Protein 3FRQ (pdb70)

CATH classification: 1.10.357.10

Organism: Escherichia coli (NCBI:txid562)

Solvent-accessible surface area: 17902 Å² total; per-residue (Å²): 254,163,80,55,70,79,95,0,8,71,12,0,29,52,1,4,87,150,58,1,2,74,121,0,63,12,59,21,0,8,189,74,9,70,46,65,127,71,29,0,70,159,66,3,88,68,62,86,53,0,3,18,84,5,18,65,20,19,4,91,86,34,109,128,103,10,117,78,9,112,141,46,86,32,31,75,5,1,3,83,2,0,30,62,19,1,126,47,58,80,49,211,105,88,21,11,13,55,17,5,18,19,37,35,1,20,75,49,111,97,5,69,58,17,2,30,69,61,25,140,16,21,24,65,12,0,110,148,34,38,13,134,71,22,36,95,50,0,29,58,3,0,11,0,0,14,10,0,0,7,26,12,28,8,8,30,65,126,48,112,4,11,82,37,0,6,67,9,0,16,37,0,0,44,32,10,19,104,183,62,73,128,15,83,103,51,169,56,58,82,84,0,9,94,12,0,27,61,1,7,112,127,49,0,2,77,120,1,62,14,66,17,0,9,186,74,12,58,46,68,129,64,29,0,53,157,88,3,93,66,62,89,54,0,2,34,81,5,17,63,34,26,3,108,89,34,103,140,98,5,100,85,22,122,112,34,93,29,24,73,4,0,1,86,5,0,27,64,20,1,129,60,66,70,42,202,124,69,24,13,16,59,17,9,19,20,41,32,1,21,73,43,104,103,3,66,74,18,2,28,66,57,33,137,15,22,24,67,4,0,109,106,14,36,14,136,72,24,38,96,52,1,28,58,5,0,15,0,0,14,18,0,0,7,34,12,29,8,5,31,65,87,70,115,5,20,76,26,0,0,52,9,0,13,33,0,0,54,30,10,20,107,178,65,79,88,11,82,101

Radius of gyration: 22.32 Å; Cα contacts (8 Å, |Δi|>4): 436; chains: 2; bounding box: 59×57×52 Å

B-factor: mean 28.21, std 8.39, range [15.44, 71.43]

Secondary structure (DSSP, 8-state):
-PPPHHHHHHHHHHHHHHHHHHH--HHHHHHHHT--HHHHHHHH-SHHHHHHHHHHHHHHHHHHHHHHS----HHHHHHHHHHHHHHTS--SS-TTHHHHHHHHHHHSHHHHHHHHHHHHHHHHHHHTTPPTTPPTTHHHHHHHHHHHHHHHHHHS--S-HHHHHHHHHHHHHHHH-TTSPP---/--SHHHHHHHHHHHHHHHHHHH--HHHHHHHHT--HHHHHHHH-SHHHHHHHHHHHHHHHHHHHHHHSPPPSHHHHHHHHHHHHHHTS--SS-TTHHHHHHHHHHHSHHHHHHHHHHHHHHHHHHHHTPPTTPPTTHHHHHHHHHHHHHHHHHHS--S-HHHHHHHHHHHHHHHH-TTSPP---

Foldseek 3Di:
DDDDPVLLLVLQVVQCLVQNLVPRALVNSCVRSVHDSVVCCVVQVGDVSSVLVSLVVVLVVLLVVLVPPDADADLLRLLSSLLCVLVPDDPVDQPCSVVRNQVVLVVDVSSVVSVVSNLVSQLVSSVVRHHPQQDPSVSVVLSCLSVVQLVVCSVPNDDDSSVSSSVVVQVVSCVSCVVDDRHDD/DDDPVLLLVQLVVVCLVPNLVPRALCNSCVRSVHDSVVCCVVQVGSVSSVLVSLVVVLVVLLVVLVVPDADADLLSLLVSVLVVLVPDDPPDQSCSVVRNVVVLCVDVSSVVSVVSSLVSQLVSSVVNHHPQFDPSNSVVLSCLSVVQLVVCSVPNDPDSSVSSSVVVQVVSCVRCVVDDRHDD

Sequence (369 aa):
KLKSDDEVLEAATVVLKRRCCGPIEFTLSGVAKEVGLSRAALIQRFTNRDTLLVRMMERGVEQVRHYLNAIPIGAGPQGLWEFLQVLVRRSMNTRNDFSVNYLISSWYELQVPELRTTLAIQRNRAVVEGIRKRLPPGAPAAAELLLLHSVIAGATMQWAVDPDDGELADHVLAQIAAILCLMFPEHDDFQLLKSDDEVLEAATVVLKRRCCGPIEFTLSGVAKEVGLSRAALIQRFTNRDTLLVRMMMERGVEQVRHYLNAIPIGAGPQGLWEFLQVLVRRSMNTRNDFSVNYLISSWYELQVPELRTLAIQRNRAVVEGIRKRLPPGAPAAAELLLLHSVIAGATMMQWAVDPDGELADHVLAQIAAILCLMFPEHDDFQL

Nearest PDB structures (foldseek):
  3frq-assembly1_B  TM=9.958E-01  e=5.031E-25  Escherichia coli
  6u18-assembly1_B  TM=9.914E-01  e=3.215E-23  Escherichia coli
  3g56-assembly1_B  TM=9.565E-01  e=6.016E-22  Escherichia coli
  3g56-assembly1_A  TM=9.693E-01  e=1.869E-21  Escherichia coli
  2qib-assembly1_A  TM=6.798E-01  e=2.227E-03  Streptomyces coelicolor A3(2)

InterPro domains:
  IPR001647 DNA-binding HTH domain, TetR-type [PF00440] (13-57)
  IPR001647 DNA-binding HTH domain, TetR-type [PS50977] (6-66)
  IPR009057 Homedomain-like superfamily [SSF46689] (3-77)
  IPR050109 HTH-type, TetR-like transcriptional regulator [PTHR30055] (2-177)

Structure (mmCIF, N/CA/C/O backbone):
data_3FRQ
#
_entry.id   3FRQ
#
_cell.length_a   44.294
_cell.length_b   61.201
_cell.length_c   134.642
_cell.angle_alpha   90.00
_cell.angle_beta   90.00
_cell.angle_gamma   90.00
#
_symmetry.space_group_name_H-M   'P 21 21 21'
#
loop_
_entity.id
_entity.type
_entity.pdbx_description
1 polymer 'Repressor protein MphR(A)'
2 non-polymer 'ERYTHROMYCIN A'
3 non-polymer GLYCEROL
4 non-polymer 'CHLORIDE ION'
5 water water
#
loop_
_atom_site.group_PDB
_atom_site.id
_atom_site.type_symbol
_atom_site.label_atom_id
_atom_site.label_alt_id
_atom_site.label_comp_id
_atom_site.label_asym_id
_atom_site.label_entity_id
_atom_site.label_seq_id
_atom_site.pdbx_PDB_ins_code
_atom_site.Cartn_x
_atom_site.Cartn_y
_atom_site.Cartn_z
_atom_site.occupancy
_atom_site.B_iso_or_equiv
_atom_site.auth_seq_id
_atom_site.auth_comp_id
_atom_site.auth_asym_id
_atom_site.auth_atom_id
_atom_site.pdbx_PDB_model_num
ATOM 1 N N . LYS A 1 6 ? 37.610 -11.927 25.895 1.00 31.71 5 LYS A N 1
ATOM 2 C CA . LYS A 1 6 ? 36.855 -11.370 27.056 1.00 30.76 5 LYS A CA 1
ATOM 3 C C . LYS A 1 6 ? 35.392 -11.228 26.670 1.00 31.22 5 LYS A C 1
ATOM 4 O O . LYS A 1 6 ? 35.064 -11.108 25.498 1.00 31.41 5 LYS A O 1
ATOM 10 N N . LEU A 1 7 ? 34.518 -11.230 27.667 1.00 30.70 6 LEU A N 1
ATOM 11 C CA . LEU A 1 7 ? 33.082 -11.112 27.460 1.00 30.68 6 LEU A CA 1
ATOM 12 C C . LEU A 1 7 ? 32.672 -9.689 27.089 1.00 30.18 6 LEU A C 1
ATOM 13 O O . LEU A 1 7 ? 33.179 -8.730 27.689 1.00 32.06 6 LEU A O 1
ATOM 18 N N . LYS A 1 8 ? 31.761 -9.544 26.121 1.00 28.85 7 LYS A N 1
ATOM 19 C CA . LYS A 1 8 ? 31.099 -8.259 25.908 1.00 26.90 7 LYS A CA 1
ATOM 20 C C . LYS A 1 8 ? 30.008 -8.081 26.943 1.00 24.90 7 LYS A C 1
ATOM 21 O O . LYS A 1 8 ? 29.320 -9.035 27.271 1.00 23.27 7 LYS A O 1
ATOM 27 N N . SER A 1 9 ? 29.821 -6.853 27.422 1.00 23.23 8 SER A N 1
ATOM 28 C CA . SER A 1 9 ? 28.874 -6.590 28.504 1.00 22.02 8 SER A CA 1
ATOM 29 C C . SER A 1 9 ? 27.453 -6.868 28.032 1.00 20.82 8 SER A C 1
ATOM 30 O O . SER A 1 9 ? 27.160 -6.823 26.830 1.00 21.37 8 SER A O 1
ATOM 33 N N . ASP A 1 10 ? 26.540 -7.101 28.976 1.00 20.19 9 ASP A N 1
ATOM 34 C CA . ASP A 1 10 ? 25.138 -7.277 28.618 1.00 21.23 9 ASP A CA 1
ATOM 35 C C . ASP A 1 10 ? 24.635 -6.024 27.913 1.00 21.42 9 ASP A C 1
ATOM 36 O O . ASP A 1 10 ? 23.854 -6.100 26.952 1.00 21.78 9 ASP A O 1
ATOM 41 N N . ASP A 1 11 ? 25.087 -4.871 28.387 1.00 21.88 10 ASP A N 1
ATOM 42 C CA . ASP A 1 11 ? 24.623 -3.607 27.783 1.00 24.01 10 ASP A CA 1
ATOM 43 C C . ASP A 1 11 ? 25.086 -3.472 26.326 1.00 24.15 10 ASP A C 1
ATOM 44 O O . ASP A 1 11 ? 24.301 -3.026 25.458 1.00 24.18 10 ASP A O 1
ATOM 49 N N . GLU A 1 12 ? 26.330 -3.861 26.056 1.00 23.47 11 GLU A N 1
ATOM 50 C CA . GLU A 1 12 ? 26.896 -3.871 24.685 1.00 25.92 11 GLU A CA 1
ATOM 51 C C . GLU A 1 12 ? 26.095 -4.809 23.771 1.00 25.04 11 GLU A C 1
ATOM 52 O O . GLU A 1 12 ? 25.673 -4.438 22.671 1.00 23.73 11 GLU A O 1
ATOM 58 N N . VAL A 1 13 ? 25.870 -6.041 24.230 1.00 24.40 12 VAL A N 1
ATOM 59 C CA . VAL A 1 13 ? 25.021 -6.954 23.476 1.00 23.78 12 VAL A CA 1
ATOM 60 C C . VAL A 1 13 ? 23.595 -6.403 23.204 1.00 23.75 12 VAL A C 1
ATOM 61 O O . VAL A 1 13 ? 23.111 -6.442 22.047 1.00 23.61 12 VAL A O 1
ATOM 65 N N . LEU A 1 14 ? 22.923 -5.912 24.238 1.00 22.80 13 LEU A N 1
ATOM 66 C CA . LEU A 1 14 ? 21.567 -5.340 24.061 1.00 22.85 13 LEU A CA 1
ATOM 67 C C . LEU A 1 14 ? 21.585 -4.117 23.134 1.00 24.20 13 LEU A C 1
ATOM 68 O O . LEU A 1 14 ? 20.628 -3.896 22.368 1.00 23.45 13 LEU A O 1
ATOM 73 N N . GLU A 1 15 ? 22.663 -3.341 23.209 1.00 26.16 14 GLU A N 1
ATOM 74 C CA . GLU A 1 15 ? 22.815 -2.183 22.308 1.00 27.30 14 GLU A CA 1
ATOM 75 C C . GLU A 1 15 ? 22.852 -2.679 20.885 1.00 27.25 14 GLU A C 1
ATOM 76 O O . GLU A 1 15 ? 22.130 -2.171 20.029 1.00 28.02 14 GLU A O 1
ATOM 82 N N . ALA A 1 16 ? 23.696 -3.679 20.623 1.00 26.29 15 ALA A N 1
ATOM 83 C CA . ALA A 1 16 ? 23.869 -4.206 19.281 1.00 26.03 15 ALA A CA 1
ATOM 84 C C . ALA A 1 16 ? 22.553 -4.779 18.764 1.00 25.77 15 ALA A C 1
ATOM 85 O O . ALA A 1 16 ? 22.156 -4.500 17.617 1.00 25.47 15 ALA A O 1
ATOM 87 N N . ALA A 1 17 ? 21.852 -5.519 19.633 1.00 24.29 16 ALA A N 1
ATOM 88 C CA . ALA A 1 17 ? 20.549 -6.050 19.308 1.00 24.90 16 ALA A CA 1
ATOM 89 C C . ALA A 1 17 ? 19.539 -4.953 18.939 1.00 23.64 16 ALA A C 1
ATOM 90 O O . ALA A 1 17 ? 18.713 -5.158 18.014 1.00 25.06 16 ALA A O 1
ATOM 92 N N . THR A 1 18 ? 19.580 -3.831 19.663 1.00 22.97 17 THR A N 1
ATOM 93 C CA . THR A 1 18 ? 18.653 -2.704 19.423 1.00 23.20 17 THR A CA 1
ATOM 94 C C . THR A 1 18 ? 18.951 -2.069 18.058 1.00 24.32 17 THR A C 1
ATOM 95 O O . THR A 1 18 ? 18.044 -1.700 17.315 1.00 23.04 17 THR A O 1
ATOM 99 N N . VAL A 1 19 ? 20.227 -2.026 17.688 1.00 23.20 18 VAL A N 1
ATOM 100 C CA . VAL A 1 19 ? 20.596 -1.500 16.366 1.00 23.93 18 VAL A CA 1
ATOM 101 C C . VAL A 1 19 ? 19.984 -2.390 15.287 1.00 23.72 18 VAL A C 1
ATOM 102 O O . VAL A 1 19 ? 19.402 -1.877 14.312 1.00 24.84 18 VAL A O 1
ATOM 106 N N . VAL A 1 20 ? 20.073 -3.708 15.470 1.00 22.95 19 VAL A N 1
ATOM 107 C CA . VAL A 1 20 ? 19.501 -4.699 14.566 1.00 23.87 19 VAL A CA 1
ATOM 108 C C . VAL A 1 20 ? 17.969 -4.539 14.475 1.00 24.58 19 VAL A C 1
ATOM 109 O O . VAL A 1 20 ? 17.384 -4.537 13.363 1.00 24.49 19 VAL A O 1
ATOM 113 N N . LEU A 1 21 ? 17.340 -4.395 15.631 1.00 22.70 20 LEU A N 1
ATOM 114 C CA . LEU A 1 21 ? 15.874 -4.186 15.672 1.00 23.49 20 LEU A CA 1
ATOM 115 C C . LEU A 1 21 ? 15.459 -2.929 14.890 1.00 23.76 20 LEU A C 1
ATOM 116 O O . LEU A 1 21 ? 14.445 -2.938 14.152 1.00 23.57 20 LEU A O 1
ATOM 121 N N . LYS A 1 22 ? 16.206 -1.853 15.054 1.00 24.54 21 LYS A N 1
ATOM 122 C CA . LYS A 1 22 ? 15.931 -0.609 14.306 1.00 25.38 21 LYS A CA 1
ATOM 123 C C . LYS A 1 22 ? 16.148 -0.758 12.798 1.00 25.88 21 LYS A C 1
ATOM 124 O O . LYS A 1 22 ? 15.452 -0.121 11.986 1.00 26.37 21 LYS A O 1
ATOM 130 N N . ARG A 1 23 ? 17.081 -1.629 12.411 1.00 25.14 22 ARG A N 1
ATOM 131 C CA A ARG A 1 23 ? 17.390 -1.887 10.996 1.00 27.31 22 ARG A CA 1
ATOM 132 C CA B ARG A 1 23 ? 17.498 -1.901 10.992 0.00 29.73 22 ARG A CA 1
ATOM 133 C C . ARG A 1 23 ? 16.373 -2.793 10.307 1.00 27.50 22 ARG A C 1
ATOM 134 O O . ARG A 1 23 ? 15.898 -2.432 9.217 1.00 28.51 22 ARG A O 1
ATOM 149 N N . CYS A 1 24 ? 16.032 -3.938 10.932 1.00 26.34 23 CYS A N 1
ATOM 150 C CA A CYS A 1 24 ? 15.218 -5.010 10.336 0.50 25.51 23 CYS A CA 1
ATOM 151 C CA B CYS A 1 24 ? 15.177 -4.915 10.246 0.50 26.32 23 CYS A CA 1
ATOM 152 C C . CYS A 1 24 ? 13.738 -4.987 10.767 1.00 25.09 23 CYS A C 1
ATOM 153 O O . CYS A 1 24 ? 12.897 -5.672 10.158 1.00 25.00 23 CYS A O 1
ATOM 158 N N . GLY A 1 25 ? 13.462 -4.282 11.856 1.00 24.07 24 GLY A N 1
ATOM 159 C CA . GLY A 1 25 ? 12.129 -4.309 12.516 1.00 21.55 24 GLY A CA 1
ATOM 160 C C . GLY A 1 25 ? 11.909 -5.580 13.349 1.00 22.11 24 GLY A C 1
ATOM 161 O O . GLY A 1 25 ? 12.682 -6.519 13.288 1.00 22.49 24 GLY A O 1
ATOM 162 N N . PRO A 1 26 ? 10.838 -5.609 14.171 1.00 21.55 25 PRO A N 1
ATOM 163 C CA . PRO A 1 26 ? 10.612 -6.733 15.116 1.00 21.76 25 PRO A CA 1
ATOM 164 C C . PRO A 1 26 ? 10.186 -8.047 14.483 1.00 22.12 25 PRO A C 1
ATOM 165 O O . PRO A 1 26 ? 10.374 -9.091 15.092 1.00 23.41 25 PRO A O 1
ATOM 169 N N . ILE A 1 27 ? 9.643 -8.005 13.276 1.00 21.11 26 ILE A N 1
ATOM 170 C CA . ILE A 1 27 ? 9.225 -9.265 12.628 1.00 22.77 26 ILE A CA 1
ATOM 171 C C . ILE A 1 27 ? 10.482 -9.980 12.132 1.00 22.83 26 ILE A C 1
ATOM 172 O O . ILE A 1 27 ? 10.624 -11.185 12.343 1.00 24.36 26 ILE A O 1
ATOM 177 N N . GLU A 1 28 ? 11.392 -9.242 11.500 1.00 23.49 27 GLU A N 1
ATOM 178 C CA . GLU A 1 28 ? 12.608 -9.858 10.892 1.00 24.20 27 GLU A CA 1
ATOM 179 C C . GLU A 1 28 ? 13.826 -9.985 11.817 1.00 24.49 27 GLU A C 1
ATOM 180 O O . GLU A 1 28 ? 14.866 -10.569 11.456 1.00 24.00 27 GLU A O 1
ATOM 186 N N . PHE A 1 29 ? 13.656 -9.509 13.038 1.00 23.75 28 PHE A N 1
ATOM 187 C CA . PHE A 1 29 ? 14.688 -9.578 14.082 1.00 23.76 28 PHE A CA 1
ATOM 188 C C . PHE A 1 29 ? 15.012 -11.036 14.404 1.00 24.79 28 PHE A C 1
ATOM 189 O O . PHE A 1 29 ? 14.098 -11.816 14.616 1.00 25.11 28 PHE A O 1
ATOM 197 N N . THR A 1 30 ? 16.302 -11.417 14.393 1.00 24.88 29 THR A N 1
ATOM 198 C CA . THR A 1 30 ? 16.693 -12.782 14.718 1.00 26.07 29 THR A CA 1
ATOM 199 C C . THR A 1 30 ? 17.944 -12.754 15.602 1.00 25.97 29 THR A C 1
ATOM 200 O O . THR A 1 30 ? 18.754 -11.808 15.536 1.00 25.89 29 THR A O 1
ATOM 204 N N . LEU A 1 31 ? 18.130 -13.804 16.382 1.00 27.99 30 LEU A N 1
ATOM 205 C CA . LEU A 1 31 ? 19.436 -14.026 17.041 1.00 30.15 30 LEU A CA 1
ATOM 206 C C . LEU A 1 31 ? 20.650 -13.998 16.098 1.00 30.56 30 LEU A C 1
ATOM 207 O O . LEU A 1 31 ? 21.729 -13.491 16.474 1.00 31.81 30 LEU A O 1
ATOM 212 N N . SER A 1 32 ? 20.491 -14.541 14.886 1.00 31.52 31 SER A N 1
ATOM 213 C CA . SER A 1 32 ? 21.574 -14.596 13.906 1.00 31.64 31 SER A CA 1
ATOM 214 C C . SER A 1 32 ? 22.050 -13.206 13.524 1.00 30.78 31 SER A C 1
ATOM 215 O O . SER A 1 32 ? 23.242 -12.987 13.317 1.00 30.26 31 SER A O 1
ATOM 218 N N . GLY A 1 33 ? 21.105 -12.255 13.445 1.00 28.92 32 GLY A N 1
ATOM 219 C CA . GLY A 1 33 ? 21.420 -10.891 13.054 1.00 27.36 32 GLY A CA 1
ATOM 220 C C . GLY A 1 33 ? 22.208 -10.188 14.128 1.00 26.59 32 GLY A C 1
ATOM 221 O O . GLY A 1 33 ? 23.157 -9.465 13.841 1.00 25.46 32 GLY A O 1
ATOM 222 N N . VAL A 1 34 ? 21.774 -10.361 15.376 1.00 26.64 33 VAL A N 1
ATOM 223 C CA . VAL A 1 34 ? 22.433 -9.757 16.527 1.00 26.58 33 VAL A CA 1
ATOM 224 C C . VAL A 1 34 ? 23.881 -10.275 16.656 1.00 27.40 33 VAL A C 1
ATOM 225 O O . VAL A 1 34 ? 24.834 -9.492 16.868 1.00 27.00 33 VAL A O 1
ATOM 229 N N . ALA A 1 35 ? 24.020 -11.587 16.496 1.00 27.08 34 ALA A N 1
ATOM 230 C CA . ALA A 1 35 ? 25.323 -12.293 16.512 1.00 28.48 34 ALA A CA 1
ATOM 231 C C . ALA A 1 35 ? 26.291 -11.712 15.477 1.00 28.51 34 ALA A C 1
ATOM 232 O O . ALA A 1 35 ? 27.422 -11.355 15.815 1.00 28.96 34 ALA A O 1
ATOM 234 N N . LYS A 1 36 ? 25.823 -11.578 14.235 1.00 29.47 35 LYS A N 1
ATOM 235 C CA . LYS A 1 36 ? 26.565 -10.942 13.140 1.00 30.18 35 LYS A CA 1
ATOM 236 C C . LYS A 1 36 ? 26.974 -9.500 13.503 1.00 30.15 35 LYS A C 1
ATOM 237 O O . LYS A 1 36 ? 28.132 -9.088 13.258 1.00 29.72 35 LYS A O 1
ATOM 243 N N . GLU A 1 37 ? 26.042 -8.746 14.116 1.00 27.71 36 GLU A N 1
ATOM 244 C CA . GLU A 1 37 ? 26.311 -7.356 14.535 1.00 28.80 36 GLU A CA 1
ATOM 245 C C . GLU A 1 37 ? 27.367 -7.203 15.633 1.00 27.94 36 GLU A C 1
ATOM 246 O O . GLU A 1 37 ? 28.140 -6.243 15.615 1.00 28.70 36 GLU A O 1
ATOM 252 N N . VAL A 1 38 ? 27.388 -8.109 16.607 1.00 28.94 37 VAL A N 1
ATOM 253 C CA . VAL A 1 38 ? 28.186 -7.906 17.824 1.00 29.15 37 VAL A CA 1
ATOM 254 C C . VAL A 1 38 ? 29.487 -8.752 17.816 1.00 29.59 37 VAL A C 1
ATOM 255 O O . VAL A 1 38 ? 30.334 -8.649 18.713 1.00 29.20 37 VAL A O 1
ATOM 259 N N . GLY A 1 39 ? 29.655 -9.547 16.761 1.00 29.96 38 GLY A N 1
ATOM 260 C CA . GLY A 1 39 ? 30.826 -10.420 16.615 1.00 30.32 38 GLY A CA 1
ATOM 261 C C . GLY A 1 39 ? 30.818 -11.639 17.527 1.00 31.56 38 GLY A C 1
ATOM 262 O O . GLY A 1 39 ? 31.886 -12.242 17.780 1.00 30.83 38 GLY A O 1
ATOM 263 N N . LEU A 1 40 ? 29.638 -12.035 18.007 1.00 31.14 39 LEU A N 1
ATOM 264 C CA . LEU A 1 40 ? 29.532 -13.218 18.885 1.00 31.76 39 LEU A CA 1
ATOM 265 C C . LEU A 1 40 ? 28.797 -14.316 18.158 1.00 32.30 39 LEU A C 1
ATOM 266 O O . LEU A 1 40 ? 28.125 -14.057 17.164 1.00 32.26 39 LEU A O 1
ATOM 271 N N . SER A 1 41 ? 28.940 -15.549 18.646 1.00 33.22 40 SER A N 1
ATOM 272 C CA . SER A 1 41 ? 28.251 -16.677 18.044 1.00 34.18 40 SER A CA 1
ATOM 273 C C . SER A 1 41 ? 26.801 -16.692 18.468 1.00 35.01 40 SER A C 1
ATOM 274 O O . SER A 1 41 ? 26.455 -16.214 19.551 1.00 34.98 40 SER A O 1
ATOM 277 N N . ARG A 1 42 ? 25.953 -17.232 17.594 1.00 35.54 41 ARG A N 1
ATOM 278 C CA . ARG A 1 42 ? 24.556 -17.492 17.911 1.00 35.85 41 ARG A CA 1
ATOM 279 C C . ARG A 1 42 ? 24.434 -18.324 19.197 1.00 35.48 41 ARG A C 1
ATOM 280 O O . ARG A 1 42 ? 23.538 -18.090 20.025 1.00 35.23 41 ARG A O 1
ATOM 288 N N . ALA A 1 43 ? 25.338 -19.293 19.354 1.00 34.62 42 ALA A N 1
ATOM 289 C CA . ALA A 1 43 ? 25.365 -20.168 20.531 1.00 34.05 42 ALA A CA 1
ATOM 290 C C . ALA A 1 43 ? 25.526 -19.394 21.847 1.00 34.06 42 ALA A C 1
ATOM 291 O O . ALA A 1 43 ? 24.809 -19.644 22.820 1.00 33.35 42 ALA A O 1
ATOM 293 N N . ALA A 1 44 ? 26.468 -18.449 21.849 1.00 34.68 43 ALA A N 1
ATOM 294 C CA . ALA A 1 44 ? 26.725 -17.563 22.986 1.00 34.56 43 ALA A CA 1
ATOM 295 C C . ALA A 1 44 ? 25.501 -16.711 23.346 1.00 34.90 43 ALA A C 1
ATOM 296 O O . ALA A 1 44 ? 25.155 -16.583 24.528 1.00 35.48 43 ALA A O 1
ATOM 298 N N . LEU A 1 45 ? 24.840 -16.138 22.333 1.00 33.85 44 LEU A N 1
ATOM 299 C CA . LEU A 1 45 ? 23.600 -15.397 22.562 1.00 33.73 44 LEU A CA 1
ATOM 300 C C . LEU A 1 45 ? 22.513 -16.261 23.185 1.00 33.33 44 LEU A C 1
ATOM 301 O O . LEU A 1 45 ? 21.806 -15.804 24.061 1.00 33.20 44 LEU A O 1
ATOM 306 N N . ILE A 1 46 ? 22.377 -17.513 22.743 1.00 33.59 45 ILE A N 1
ATOM 307 C CA . ILE A 1 46 ? 21.378 -18.415 23.352 1.00 33.64 45 ILE A CA 1
ATOM 308 C C . ILE A 1 46 ? 21.685 -18.651 24.841 1.00 33.72 45 ILE A C 1
ATOM 309 O O . ILE A 1 46 ? 20.786 -18.635 25.688 1.00 33.61 45 ILE A O 1
ATOM 314 N N . GLN A 1 47 ? 22.960 -18.843 25.152 1.00 33.31 46 GLN A N 1
ATOM 315 C CA . GLN A 1 47 ? 23.402 -19.111 26.511 1.00 34.40 46 GLN A CA 1
ATOM 316 C C . GLN A 1 47 ? 22.963 -17.983 27.449 1.00 33.92 46 GLN A C 1
ATOM 317 O O . GLN A 1 47 ? 22.404 -18.224 28.529 1.00 33.88 46 GLN A O 1
ATOM 323 N N . ARG A 1 48 ? 23.183 -16.751 26.995 1.00 32.92 47 ARG A N 1
ATOM 324 C CA . ARG A 1 48 ? 22.976 -15.569 27.817 1.00 32.72 47 ARG A CA 1
ATOM 325 C C . ARG A 1 48 ? 21.524 -15.078 27.812 1.00 32.48 47 ARG A C 1
ATOM 326 O O . ARG A 1 48 ? 21.002 -14.618 28.843 1.00 32.26 47 ARG A O 1
ATOM 334 N N . PHE A 1 49 ? 20.855 -15.192 26.666 1.00 31.75 48 PHE A N 1
ATOM 335 C CA . PHE A 1 49 ? 19.541 -14.554 26.506 1.00 31.75 48 PHE A CA 1
ATOM 336 C C . PHE A 1 49 ? 18.401 -15.503 26.145 1.00 32.92 48 PHE A C 1
ATOM 337 O O . PHE A 1 49 ? 17.280 -15.057 25.877 1.00 31.84 48 PHE A O 1
ATOM 345 N N . THR A 1 50 ? 18.712 -16.805 26.153 1.00 33.81 49 THR A N 1
ATOM 346 C CA . THR A 1 50 ? 17.739 -17.900 26.046 1.00 35.32 49 THR A CA 1
ATOM 347 C C . THR A 1 50 ? 17.141 -18.029 24.651 1.00 35.72 49 THR A C 1
ATOM 348 O O . THR A 1 50 ? 17.449 -18.967 23.895 1.00 35.56 49 THR A O 1
ATOM 352 N N . ASN A 1 51 ? 16.286 -17.081 24.293 1.00 35.46 50 ASN A N 1
ATOM 353 C CA . ASN A 1 51 ? 15.698 -17.060 22.975 1.00 35.69 50 ASN A CA 1
ATOM 354 C C . ASN A 1 51 ? 15.457 -15.627 22.482 1.00 35.20 50 ASN A C 1
ATOM 355 O O . ASN A 1 51 ? 15.706 -14.638 23.189 1.00 33.79 50 ASN A O 1
ATOM 360 N N . ARG A 1 52 ? 15.001 -15.545 21.248 1.00 34.90 51 ARG A N 1
ATOM 361 C CA . ARG A 1 52 ? 14.697 -14.295 20.603 1.00 34.34 51 ARG A CA 1
ATOM 362 C C . ARG A 1 52 ? 13.654 -13.435 21.365 1.00 34.05 51 ARG A C 1
ATOM 363 O O . ARG A 1 52 ? 13.818 -12.207 21.481 1.00 33.58 51 ARG A O 1
ATOM 371 N N . ASP A 1 53 ? 12.594 -14.060 21.883 1.00 32.80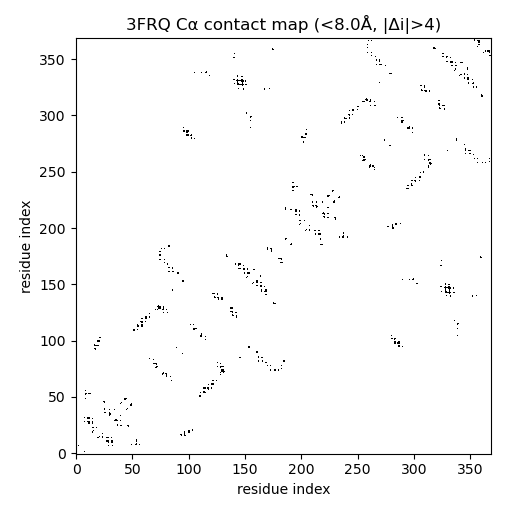 52 ASP A N 1
ATOM 372 C CA . ASP A 1 53 ? 11.566 -13.331 22.627 1.00 32.83 52 ASP A CA 1
ATOM 373 C C . ASP A 1 53 ? 12.075 -12.763 23.939 1.00 30.98 52 ASP A C 1
ATOM 374 O O . ASP A 1 53 ? 11.721 -11.640 24.325 1.00 29.61 52 ASP A O 1
ATOM 379 N N . THR A 1 54 ? 12.863 -13.563 24.638 1.00 29.22 53 THR A N 1
ATOM 380 C CA . THR A 1 54 ? 13.457 -13.137 25.891 1.00 28.22 53 THR A CA 1
ATOM 381 C C . THR A 1 54 ? 14.429 -11.989 25.637 1.00 26.82 53 THR A C 1
ATOM 382 O O . THR A 1 54 ? 14.476 -11.040 26.423 1.00 26.84 53 THR A O 1
ATOM 386 N N . LEU A 1 55 ? 15.170 -12.068 24.536 1.00 26.57 54 LEU A N 1
ATOM 387 C CA . LEU A 1 55 ? 16.116 -11.008 24.165 1.00 25.82 54 LEU A CA 1
ATOM 388 C C . LEU A 1 55 ? 15.343 -9.702 23.898 1.00 25.45 54 LEU A C 1
ATOM 389 O O . LEU A 1 55 ? 15.728 -8.621 24.348 1.00 24.04 54 LEU A O 1
ATOM 394 N N . LEU A 1 56 ? 14.242 -9.799 23.166 1.00 24.53 55 LEU A N 1
ATOM 395 C CA . LEU A 1 56 ? 13.435 -8.588 22.939 1.00 24.31 55 LEU A CA 1
ATOM 396 C C . LEU A 1 56 ? 12.899 -7.974 24.234 1.00 23.38 55 LEU A C 1
ATOM 397 O O . LEU A 1 56 ? 12.933 -6.771 24.398 1.00 22.97 55 LEU A O 1
ATOM 402 N N . VAL A 1 57 ? 12.406 -8.798 25.159 1.00 23.02 56 VAL A N 1
ATOM 403 C CA . VAL A 1 57 ? 11.995 -8.287 26.488 1.00 22.07 56 VAL A CA 1
ATOM 404 C C . VAL A 1 57 ? 13.143 -7.584 27.193 1.00 21.30 56 VAL A C 1
ATOM 405 O O . VAL A 1 57 ? 12.959 -6.485 27.700 1.00 20.88 56 VAL A O 1
ATOM 409 N N . ARG A 1 58 ? 14.332 -8.190 27.207 1.00 20.53 57 ARG A N 1
ATOM 410 C CA . ARG A 1 58 ? 15.478 -7.551 27.884 1.00 21.30 57 ARG A CA 1
ATOM 411 C C . ARG A 1 58 ? 15.841 -6.210 27.202 1.00 20.92 57 ARG A C 1
ATOM 412 O O . ARG A 1 58 ? 16.186 -5.236 27.878 1.00 19.73 57 ARG A O 1
ATOM 420 N N . MET A 1 59 ? 15.772 -6.199 25.877 1.00 20.22 58 MET A N 1
ATOM 421 C CA . MET A 1 59 ? 16.065 -4.970 25.108 1.00 22.43 58 MET A CA 1
ATOM 422 C C . MET A 1 59 ? 15.079 -3.895 25.486 1.00 22.12 58 MET A C 1
ATOM 423 O O . MET A 1 59 ? 15.465 -2.722 25.688 1.00 22.04 58 MET A O 1
ATOM 428 N N . MET A 1 60 ? 13.800 -4.281 25.596 1.00 22.71 59 MET A N 1
ATOM 429 C CA . MET A 1 60 ? 12.762 -3.286 25.890 1.00 24.01 59 MET A CA 1
ATOM 430 C C . MET A 1 60 ? 12.775 -2.803 27.338 1.00 23.92 59 MET A C 1
ATOM 431 O O . MET A 1 60 ? 12.476 -1.627 27.581 1.00 23.62 59 MET A O 1
ATOM 436 N N . GLU A 1 61 ? 13.153 -3.680 28.277 1.00 22.58 60 GLU A N 1
ATOM 437 C CA . GLU A 1 61 ? 13.403 -3.293 29.676 1.00 23.70 60 GLU A CA 1
ATOM 438 C C . GLU A 1 61 ? 14.540 -2.267 29.732 1.00 23.35 60 GLU A C 1
ATOM 439 O O . GLU A 1 61 ? 14.456 -1.258 30.439 1.00 23.12 60 GLU A O 1
ATOM 445 N N . ARG A 1 62 ? 15.612 -2.537 29.004 1.00 23.07 61 ARG A N 1
ATOM 446 C CA . ARG A 1 62 ? 16.741 -1.594 28.925 1.00 23.68 61 ARG A CA 1
ATOM 447 C C . ARG A 1 62 ? 16.228 -0.262 28.331 1.00 24.24 61 ARG A C 1
ATOM 448 O O . ARG A 1 62 ? 16.605 0.821 28.796 1.00 23.64 61 ARG A O 1
ATOM 456 N N . GLY A 1 63 ? 15.347 -0.344 27.322 1.00 22.46 62 GLY A N 1
ATOM 457 C CA . GLY A 1 63 ? 14.758 0.849 26.707 1.00 22.46 62 GLY A CA 1
ATOM 458 C C . GLY A 1 63 ? 14.074 1.778 27.725 1.00 22.75 62 GLY A C 1
ATOM 459 O O . GLY A 1 63 ? 14.262 3.001 27.711 1.00 22.77 62 GLY A O 1
ATOM 460 N N . VAL A 1 64 ? 13.251 1.208 28.590 1.00 22.06 63 VAL A N 1
ATOM 461 C CA . VAL A 1 64 ? 12.542 1.991 29.607 1.00 23.84 63 VAL A CA 1
ATOM 462 C C . VAL A 1 64 ? 13.584 2.624 30.529 1.00 24.45 63 VAL A C 1
ATOM 463 O O . VAL A 1 64 ? 13.469 3.803 30.859 1.00 23.81 63 VAL A O 1
ATOM 467 N N . GLU A 1 65 ? 14.569 1.833 30.963 1.00 25.30 64 GLU A N 1
ATOM 468 C CA . GLU A 1 65 ? 15.677 2.368 31.803 1.00 27.70 64 GLU A CA 1
ATOM 469 C C . GLU A 1 65 ? 16.353 3.589 31.145 1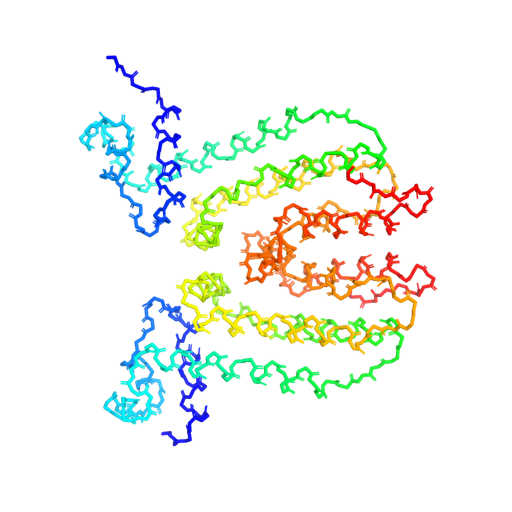.00 25.66 64 GLU A C 1
ATOM 470 O O . GLU A 1 65 ? 16.569 4.621 31.802 1.00 26.23 64 GLU A O 1
ATOM 476 N N . GLN A 1 66 ? 16.674 3.467 29.857 1.00 24.66 65 GLN A N 1
ATOM 477 C CA . GLN A 1 66 ? 17.357 4.508 29.107 1.00 26.27 65 GLN A CA 1
ATOM 478 C C . GLN A 1 66 ? 16.490 5.750 28.995 1.00 25.38 65 GLN A C 1
ATOM 479 O O . GLN A 1 66 ? 16.996 6.878 29.116 1.00 25.39 65 GLN A O 1
ATOM 485 N N . VAL A 1 67 ? 15.194 5.550 28.771 1.00 23.65 66 VAL A N 1
ATOM 486 C CA . VAL A 1 67 ? 14.256 6.696 28.772 1.00 24.15 66 VAL A CA 1
ATOM 487 C C . VAL A 1 67 ? 14.301 7.426 30.088 1.00 24.36 66 VAL A C 1
ATOM 488 O O . VAL A 1 67 ? 14.463 8.644 30.126 1.00 25.24 66 VAL A O 1
ATOM 492 N N . ARG A 1 68 ? 14.184 6.687 31.185 1.00 25.26 67 ARG A N 1
ATOM 493 C CA . ARG A 1 68 ? 14.158 7.331 32.504 1.00 27.18 67 ARG A CA 1
ATOM 494 C C . ARG A 1 68 ? 15.478 8.054 32.779 1.00 28.00 67 ARG A C 1
ATOM 495 O O . ARG A 1 68 ? 15.457 9.191 33.246 1.00 29.26 67 ARG A O 1
ATOM 503 N N . HIS A 1 69 ? 16.598 7.418 32.445 1.00 28.45 68 HIS A N 1
ATOM 504 C CA . HIS A 1 69 ? 17.925 7.989 32.649 1.00 29.35 68 HIS A CA 1
ATOM 505 C C . HIS A 1 69 ? 18.154 9.235 31.792 1.00 28.72 68 HIS A C 1
ATOM 506 O O . HIS A 1 69 ? 18.717 10.235 32.277 1.00 28.86 68 HIS A O 1
ATOM 513 N N . TYR A 1 70 ? 17.644 9.209 30.559 1.00 27.24 69 TYR A N 1
ATOM 514 C CA . TYR A 1 70 ? 17.819 10.323 29.632 1.00 26.55 69 TYR A CA 1
ATOM 515 C C . TYR A 1 70 ? 17.033 11.535 30.146 1.00 26.33 69 TYR A C 1
ATOM 516 O O . TYR A 1 70 ? 17.561 12.639 30.239 1.00 26.89 69 TYR A O 1
ATOM 525 N N . LEU A 1 71 ? 15.776 11.319 30.488 1.00 25.67 70 LEU A N 1
ATOM 526 C CA . LEU A 1 71 ? 14.939 12.407 31.004 1.00 26.69 70 LEU A CA 1
ATOM 527 C C . LEU A 1 71 ? 15.549 12.999 32.269 1.00 27.84 70 LEU A C 1
ATOM 528 O O . LEU A 1 71 ? 15.582 14.210 32.410 1.00 28.83 70 LEU A O 1
ATOM 533 N N . ASN A 1 72 ? 16.074 12.157 33.158 1.00 29.03 71 ASN A N 1
ATOM 534 C CA . ASN A 1 72 ? 16.705 12.650 34.397 1.00 31.13 71 ASN A CA 1
ATOM 535 C C . ASN A 1 72 ? 17.966 13.499 34.132 1.00 30.80 71 ASN A C 1
ATOM 536 O O . ASN A 1 72 ? 18.325 14.388 34.927 1.00 31.48 71 ASN A O 1
ATOM 541 N N . ALA A 1 73 ? 18.631 13.229 33.016 1.00 29.05 72 ALA A N 1
ATOM 542 C CA . ALA A 1 73 ? 19.877 13.888 32.646 1.00 27.48 72 ALA A CA 1
ATOM 543 C C . ALA A 1 73 ? 19.710 15.252 31.957 1.00 25.86 72 ALA A C 1
ATOM 544 O O . ALA A 1 73 ? 20.692 16.023 31.833 1.00 24.98 72 ALA A O 1
ATOM 546 N N . ILE A 1 74 ? 18.500 15.541 31.483 1.00 23.78 73 ILE A N 1
ATOM 547 C CA . ILE A 1 74 ? 18.245 16.815 30.818 1.00 22.26 73 ILE A CA 1
ATOM 548 C C . ILE A 1 74 ? 18.225 17.918 31.873 1.00 22.50 73 ILE A C 1
ATOM 549 O O . ILE A 1 74 ? 17.513 17.803 32.890 1.00 21.15 73 ILE A O 1
ATOM 554 N N . PRO A 1 75 ? 19.051 18.969 31.667 1.00 23.78 74 PRO A N 1
ATOM 555 C CA . PRO A 1 75 ? 19.105 20.027 32.664 1.00 22.99 74 PRO A CA 1
ATOM 556 C C . PRO A 1 75 ? 17.745 20.623 32.977 1.00 22.80 74 PRO A C 1
ATOM 557 O O . PRO A 1 75 ? 16.852 20.679 32.097 1.00 21.65 74 PRO A O 1
ATOM 561 N N . ILE A 1 76 ? 17.557 21.014 34.238 1.00 21.57 75 ILE A N 1
ATOM 562 C CA . ILE A 1 76 ? 16.251 21.533 34.671 1.00 21.74 75 ILE A CA 1
ATOM 563 C C . ILE A 1 76 ? 16.290 23.063 34.734 1.00 20.42 75 ILE A C 1
ATOM 564 O O . ILE A 1 76 ? 16.988 23.636 35.550 1.00 18.97 75 ILE A O 1
ATOM 569 N N . GLY A 1 77 ? 15.533 23.708 33.841 1.00 21.27 76 GLY A N 1
ATOM 570 C CA . GLY A 1 77 ? 15.430 25.156 33.852 1.00 22.63 76 GLY A CA 1
ATOM 571 C C . GLY A 1 77 ? 14.182 25.519 34.646 1.00 24.04 76 GLY A C 1
ATOM 572 O O . GLY A 1 77 ? 13.686 24.718 35.446 1.00 24.76 76 GLY A O 1
ATOM 573 N N . ALA A 1 78 ? 13.671 26.717 34.409 1.00 22.98 77 ALA A N 1
ATOM 574 C CA . ALA A 1 78 ? 12.569 27.264 35.188 1.00 22.25 77 ALA A CA 1
ATOM 575 C C . ALA A 1 78 ? 11.592 27.936 34.254 1.00 21.15 77 ALA A C 1
ATOM 576 O O . ALA A 1 78 ? 11.969 28.468 33.186 1.00 19.25 77 ALA A O 1
ATOM 578 N N . GLY A 1 79 ? 10.331 27.943 34.665 1.00 19.72 78 GLY A N 1
ATOM 579 C CA . GLY A 1 79 ? 9.340 28.692 33.912 1.00 20.98 78 GLY A CA 1
ATOM 580 C C . GLY A 1 79 ? 8.971 28.040 32.577 1.00 21.34 78 GLY A C 1
ATOM 581 O O . GLY A 1 79 ? 9.368 26.892 32.294 1.00 21.70 78 GLY A O 1
ATOM 582 N N . PRO A 1 80 ? 8.160 28.747 31.759 1.00 20.81 79 PRO A N 1
ATOM 583 C CA . PRO A 1 80 ? 7.836 28.295 30.411 1.00 20.48 79 PRO A CA 1
ATOM 584 C C . PRO A 1 80 ? 9.097 28.124 29.535 1.00 20.15 79 PRO A C 1
ATOM 585 O O . PRO A 1 80 ? 9.142 27.213 28.714 1.00 19.97 79 PRO A O 1
ATOM 589 N N . GLN A 1 81 ? 10.111 28.979 29.720 1.00 20.79 80 GLN A N 1
ATOM 590 C CA . GLN A 1 81 ? 11.352 28.826 28.944 1.00 20.35 80 GLN A CA 1
ATOM 591 C C . GLN A 1 81 ? 12.047 27.510 29.244 1.00 19.47 80 GLN A C 1
ATOM 592 O O . GLN A 1 81 ? 12.570 26.827 28.326 1.00 19.56 80 GLN A O 1
ATOM 598 N N . GLY A 1 82 ? 12.097 27.142 30.524 1.00 18.59 81 GLY A N 1
ATOM 599 C CA . GLY A 1 82 ? 12.717 25.876 30.929 1.00 18.76 81 GLY A CA 1
ATOM 600 C C . GLY A 1 82 ? 11.967 24.675 30.367 1.00 18.43 81 GLY A C 1
ATOM 601 O O . GLY A 1 82 ? 12.587 23.656 29.925 1.00 18.46 81 GLY A O 1
ATOM 602 N N . LEU A 1 83 ? 10.633 24.771 30.367 1.00 17.80 82 LEU A N 1
ATOM 603 C CA . LEU A 1 83 ? 9.837 23.727 29.693 1.00 17.21 82 LEU A CA 1
ATOM 604 C C . LEU A 1 83 ? 10.126 23.666 28.178 1.00 18.74 82 LEU A C 1
ATOM 605 O O . LEU A 1 83 ? 10.381 22.592 27.625 1.00 19.02 82 LEU A O 1
ATOM 610 N N . TRP A 1 84 ? 10.122 24.805 27.505 1.00 19.14 83 TRP A N 1
ATOM 611 C CA . TRP A 1 84 ? 10.483 24.834 26.070 1.00 20.45 83 TRP A CA 1
ATOM 612 C C . TRP A 1 84 ? 11.882 24.258 25.796 1.00 19.90 83 TRP A C 1
ATOM 613 O O . TRP A 1 84 ? 12.091 23.490 24.838 1.00 20.49 83 TRP A O 1
ATOM 624 N N . GLU A 1 85 ? 12.838 24.558 26.654 1.00 18.75 84 GLU A N 1
ATOM 625 C CA . GLU A 1 85 ? 14.191 24.024 26.454 1.00 19.81 84 GLU A CA 1
ATOM 626 C C . GLU A 1 85 ? 14.226 22.504 26.584 1.00 20.78 84 GLU A C 1
ATOM 627 O O . GLU A 1 85 ? 14.858 21.803 25.781 1.00 20.69 84 GLU A O 1
ATOM 633 N N . PHE A 1 86 ? 13.545 21.987 27.600 1.00 19.96 85 PHE A N 1
ATOM 634 C CA . PHE A 1 86 ? 13.425 20.551 27.816 1.00 19.32 85 PHE A CA 1
ATOM 635 C C . PHE A 1 86 ? 12.751 19.883 26.600 1.00 19.33 85 PHE A C 1
ATOM 636 O O . PHE A 1 86 ? 13.200 18.812 26.100 1.00 19.68 85 PHE A O 1
ATOM 644 N N . LEU A 1 87 ? 11.672 20.494 26.129 1.00 18.34 86 LEU A N 1
ATOM 645 C CA . LEU A 1 87 ? 10.920 19.896 25.017 1.00 18.51 86 LEU A CA 1
ATOM 646 C C . LEU A 1 87 ? 11.757 19.857 23.757 1.00 19.60 86 LEU A C 1
ATOM 647 O O . LEU A 1 87 ? 11.688 18.864 23.012 1.00 20.03 86 LEU A O 1
ATOM 652 N N . GLN A 1 88 ? 12.523 20.919 23.513 1.00 19.63 87 GLN A N 1
ATOM 653 C CA . GLN A 1 88 ? 13.488 20.915 22.393 1.00 20.76 87 GLN A CA 1
ATOM 654 C C . GLN A 1 88 ? 14.455 19.730 22.465 1.00 20.44 87 GLN A C 1
ATOM 655 O O . GLN A 1 88 ? 14.663 19.015 21.434 1.00 20.48 87 GLN A O 1
ATOM 661 N N . VAL A 1 89 ? 15.075 19.525 23.637 1.00 21.21 88 VAL A N 1
ATOM 662 C CA . VAL A 1 89 ? 15.977 18.385 23.820 1.00 21.76 88 VAL A CA 1
ATOM 663 C C . VAL A 1 89 ? 15.259 17.032 23.619 1.00 22.60 88 VAL A C 1
ATOM 664 O O . VAL A 1 89 ? 15.784 16.158 22.928 1.00 23.20 88 VAL A O 1
ATOM 668 N N . LEU A 1 90 ? 14.065 16.885 24.197 1.00 21.07 89 LEU A N 1
ATOM 669 C CA . LEU A 1 90 ? 13.304 15.634 24.105 1.00 21.80 89 LEU A CA 1
ATOM 670 C C . LEU A 1 90 ? 13.008 15.294 22.638 1.00 21.39 89 LEU A C 1
ATOM 671 O O . LEU A 1 90 ? 13.205 14.134 22.216 1.00 22.23 89 LEU A O 1
ATOM 676 N N . VAL A 1 91 ? 12.539 16.287 21.871 1.00 20.37 90 VAL A N 1
ATOM 677 C CA . VAL A 1 91 ? 12.124 16.056 20.480 1.00 21.34 90 VAL A CA 1
ATOM 678 C C . VAL A 1 91 ? 13.367 15.758 19.636 1.00 22.28 90 VAL A C 1
ATOM 679 O O . VAL A 1 91 ? 13.344 14.824 18.820 1.00 22.61 90 VAL A O 1
ATOM 683 N N . ARG A 1 92 ? 14.443 16.503 19.890 1.00 22.88 91 ARG A N 1
ATOM 684 C CA A ARG A 1 92 ? 15.685 16.292 19.128 0.50 24.81 91 ARG A CA 1
ATOM 685 C CA B ARG A 1 92 ? 15.727 16.314 19.175 0.50 24.87 91 ARG A CA 1
ATOM 686 C C . ARG A 1 92 ? 16.389 14.966 19.444 1.00 25.43 91 ARG A C 1
ATOM 687 O O . ARG A 1 92 ? 17.248 14.512 18.636 1.00 27.06 91 ARG A O 1
ATOM 702 N N . SER A 1 93 ? 16.003 14.324 20.553 1.00 26.74 92 SER A N 1
ATOM 703 C CA . SER A 1 93 ? 16.565 13.038 21.012 1.00 27.64 92 SER A CA 1
ATOM 704 C C . SER A 1 93 ? 16.154 11.875 20.112 1.00 28.42 92 SER A C 1
ATOM 705 O O . SER A 1 93 ? 16.802 10.840 20.130 1.00 28.41 92 SER A O 1
ATOM 708 N N . MET A 1 94 ? 15.106 12.065 19.314 1.00 27.76 93 MET A N 1
ATOM 709 C CA . MET A 1 94 ? 14.631 10.961 18.463 1.00 28.47 93 MET A CA 1
ATOM 710 C C . MET A 1 94 ? 15.510 10.863 17.228 1.00 29.48 93 MET A C 1
ATOM 711 O O . MET A 1 94 ? 15.614 11.824 16.481 1.00 29.53 93 MET A O 1
ATOM 716 N N . ASN A 1 95 ? 16.158 9.711 17.040 1.00 31.38 94 ASN A N 1
ATOM 717 C CA . ASN A 1 95 ? 17.154 9.534 15.958 1.00 33.36 94 ASN A CA 1
ATOM 718 C C . ASN A 1 95 ? 16.473 9.330 14.615 1.00 34.06 94 ASN A C 1
ATOM 719 O O . ASN A 1 95 ? 15.584 8.481 14.501 1.00 32.21 94 ASN A O 1
ATOM 724 N N . THR A 1 96 ? 16.845 10.135 13.620 1.00 35.08 95 THR A N 1
ATOM 725 C CA . THR A 1 96 ? 16.227 10.036 12.294 1.00 36.29 95 THR A CA 1
ATOM 726 C C . THR A 1 96 ? 17.307 9.715 11.257 1.00 37.70 95 THR A C 1
ATOM 727 O O . THR A 1 96 ? 17.076 9.913 10.067 1.00 38.22 95 THR A O 1
ATOM 731 N N . ARG A 1 97 ? 18.449 9.225 11.747 1.00 38.74 96 ARG A N 1
ATOM 732 C CA . ARG A 1 97 ? 19.654 8.858 10.953 1.00 39.90 96 ARG A CA 1
ATOM 733 C C . ARG A 1 97 ? 19.240 7.821 9.920 1.00 39.87 96 ARG A C 1
ATOM 734 O O . ARG A 1 97 ? 19.667 7.876 8.759 1.00 41.56 96 ARG A O 1
ATOM 742 N N . ASN A 1 98 ? 18.394 6.889 10.346 1.00 38.97 97 ASN A N 1
ATOM 743 C CA . ASN A 1 98 ? 17.961 5.782 9.517 1.00 38.73 97 ASN A CA 1
ATOM 744 C C . ASN A 1 98 ? 16.436 5.809 9.372 1.00 37.20 97 ASN A C 1
ATOM 745 O O . ASN A 1 98 ? 15.816 6.831 9.694 1.00 38.99 97 ASN A O 1
ATOM 750 N N . ASP A 1 99 ? 15.835 4.704 8.926 1.00 33.44 98 ASP A N 1
ATOM 751 C CA . ASP A 1 99 ? 14.389 4.660 8.568 1.00 30.24 98 ASP A CA 1
ATOM 752 C C . ASP A 1 99 ? 13.487 4.821 9.808 1.00 28.54 98 ASP A C 1
ATOM 753 O O . ASP A 1 99 ? 13.317 3.865 10.581 1.00 27.13 98 ASP A O 1
ATOM 758 N N . PHE A 1 100 ? 12.918 6.016 9.992 1.00 26.08 99 PHE A N 1
ATOM 759 C CA . PHE A 1 100 ? 12.091 6.276 11.158 1.00 24.00 99 PHE A CA 1
ATOM 760 C C . PHE A 1 100 ? 10.810 5.414 11.202 1.00 22.90 99 PHE A C 1
ATOM 761 O O . PHE A 1 100 ? 10.228 5.188 12.281 1.00 23.42 99 PHE A O 1
ATOM 769 N N . SER A 1 101 ? 10.356 4.947 10.036 1.00 22.19 100 SER A N 1
ATOM 770 C CA . SER A 1 101 ? 9.049 4.248 9.976 1.00 21.65 100 SER A CA 1
ATOM 771 C C . SER A 1 101 ? 9.094 2.925 10.755 1.00 20.29 100 SER A C 1
ATOM 772 O O . SER A 1 101 ? 8.062 2.434 11.202 1.00 20.09 100 SER A O 1
ATOM 775 N N . VAL A 1 102 ? 10.297 2.394 10.978 1.00 19.02 101 VAL A N 1
ATOM 776 C CA . VAL A 1 102 ? 10.438 1.157 11.763 1.00 20.65 101 VAL A CA 1
ATOM 777 C C . VAL A 1 102 ? 9.811 1.329 13.162 1.00 20.38 101 VAL A C 1
ATOM 778 O O . VAL A 1 102 ? 9.296 0.372 13.764 1.00 20.96 101 VAL A O 1
ATOM 782 N N . ASN A 1 103 ? 9.895 2.544 13.702 1.00 19.49 102 ASN A N 1
ATOM 783 C CA . ASN A 1 103 ? 9.280 2.819 15.011 1.00 20.67 102 ASN A CA 1
ATOM 784 C C . ASN A 1 103 ? 7.780 2.432 15.095 1.00 20.46 102 ASN A C 1
ATOM 785 O O . ASN A 1 103 ? 7.325 1.980 16.140 1.00 19.82 102 ASN A O 1
ATOM 790 N N . TYR A 1 104 ? 7.032 2.608 13.999 1.00 20.66 103 TYR A N 1
ATOM 791 C CA . TYR A 1 104 ? 5.613 2.283 13.958 1.00 20.44 103 TYR A CA 1
ATOM 792 C C . TYR A 1 104 ? 5.387 0.789 13.975 1.00 20.00 103 TYR A C 1
ATOM 793 O O . TYR A 1 104 ? 4.438 0.297 14.589 1.00 19.33 103 TYR A O 1
ATOM 802 N N . LEU A 1 105 ? 6.288 0.067 13.309 1.00 19.49 104 LEU A N 1
ATOM 803 C CA . LEU A 1 105 ? 6.235 -1.407 13.364 1.00 18.86 104 LEU A CA 1
ATOM 804 C C . LEU A 1 105 ? 6.596 -1.921 14.740 1.00 18.59 104 LEU A C 1
ATOM 805 O O . LEU A 1 105 ? 5.968 -2.884 15.224 1.00 17.94 104 LEU A O 1
ATOM 810 N N . ILE A 1 106 ? 7.626 -1.326 15.346 1.00 18.80 105 ILE A N 1
ATOM 811 C CA . ILE A 1 106 ? 8.046 -1.718 16.690 1.00 19.28 105 ILE A CA 1
ATOM 812 C C . ILE A 1 106 ? 6.858 -1.491 17.605 1.00 19.84 105 ILE A C 1
ATOM 813 O O . ILE A 1 106 ? 6.519 -2.358 18.381 1.00 19.88 105 ILE A O 1
ATOM 818 N N . SER A 1 107 ? 6.189 -0.335 17.477 1.00 20.62 106 SER A N 1
ATOM 819 C CA A SER A 1 107 ? 5.026 -0.026 18.327 0.50 21.12 106 SER A CA 1
ATOM 820 C CA B SER A 1 107 ? 5.022 -0.031 18.311 0.50 21.52 106 SER A CA 1
ATOM 821 C C . SER A 1 107 ? 3.885 -1.024 18.127 1.00 21.45 106 SER A C 1
ATOM 822 O O . SER A 1 107 ? 3.339 -1.554 19.108 1.00 21.57 106 SER A O 1
ATOM 827 N N . TRP A 1 108 ? 3.546 -1.317 16.860 1.00 21.30 107 TRP A N 1
ATOM 828 C CA . TRP A 1 108 ? 2.521 -2.299 16.569 1.00 20.50 107 TRP A CA 1
ATOM 829 C C . TRP A 1 108 ? 2.862 -3.644 17.217 1.00 19.46 107 TRP A C 1
ATOM 830 O O . TRP A 1 108 ? 2.025 -4.285 17.859 1.00 20.03 107 TRP A O 1
ATOM 841 N N . TYR A 1 109 ? 4.088 -4.097 17.033 1.00 19.19 108 TYR A N 1
ATOM 842 C CA . TYR A 1 109 ? 4.483 -5.399 17.552 1.00 19.22 108 TYR A CA 1
ATOM 843 C C . TYR A 1 109 ? 4.364 -5.436 19.084 1.00 19.51 108 TYR A C 1
ATOM 844 O O . TYR A 1 109 ? 3.847 -6.401 19.634 1.00 19.37 108 TYR A O 1
ATOM 853 N N . GLU A 1 110 ? 4.860 -4.390 19.756 1.00 20.43 109 GLU A N 1
ATOM 854 C CA . GLU A 1 110 ? 4.692 -4.266 21.197 1.00 20.78 109 GLU A CA 1
ATOM 855 C C . GLU A 1 110 ? 3.252 -4.482 21.624 1.00 20.38 109 GLU A C 1
ATOM 856 O O . GLU A 1 110 ? 2.997 -5.166 22.619 1.00 19.87 109 GLU A O 1
ATOM 862 N N . LEU A 1 111 ? 2.299 -3.938 20.867 1.00 19.93 110 LEU A N 1
ATOM 863 C CA . LEU A 1 111 ? 0.912 -4.075 21.245 1.00 20.81 110 LEU A CA 1
ATOM 864 C C . LEU A 1 111 ? 0.405 -5.498 21.190 1.00 21.27 110 LEU A C 1
ATOM 865 O O . LEU A 1 111 ? -0.669 -5.817 21.786 1.00 21.34 110 LEU A O 1
ATOM 870 N N . GLN A 1 112 ? 1.132 -6.355 20.450 1.00 20.31 111 GLN A N 1
ATOM 871 C CA . GLN A 1 112 ? 0.696 -7.745 20.240 1.00 20.31 111 GLN A CA 1
ATOM 872 C C . GLN A 1 112 ? 1.198 -8.665 21.337 1.00 20.58 111 GLN A C 1
ATOM 873 O O . GLN A 1 112 ? 0.763 -9.818 21.418 1.00 21.89 111 GLN A O 1
ATOM 879 N N . VAL A 1 113 ? 2.147 -8.203 22.143 1.00 19.52 112 VAL A N 1
ATOM 880 C CA . VAL A 1 113 ? 2.838 -9.097 23.094 1.00 20.63 112 VAL A CA 1
ATOM 881 C C . VAL A 1 113 ? 2.709 -8.463 24.480 1.00 20.74 112 VAL A C 1
ATOM 882 O O . VAL A 1 113 ? 3.382 -7.464 24.770 1.00 20.56 112 VAL A O 1
ATOM 886 N N . PRO A 1 114 ? 1.841 -9.027 25.332 1.00 21.59 113 PRO A N 1
ATOM 887 C CA . PRO A 1 114 ? 1.525 -8.358 26.602 1.00 21.45 113 PRO A CA 1
ATOM 888 C C . PRO A 1 114 ? 2.755 -7.913 27.420 1.00 21.99 113 PRO A C 1
ATOM 889 O O . PRO A 1 114 ? 2.736 -6.790 27.923 1.00 21.53 113 PRO A O 1
ATOM 893 N N . GLU A 1 115 ? 3.812 -8.745 27.487 1.00 22.67 114 GLU A N 1
ATOM 894 C CA . GLU A 1 115 ? 5.029 -8.369 28.210 1.00 23.05 114 GLU A CA 1
ATOM 895 C C . GLU A 1 115 ? 5.698 -7.117 27.621 1.00 22.27 114 GLU A C 1
ATOM 896 O O . GLU A 1 115 ? 6.190 -6.239 28.349 1.00 23.73 114 GLU A O 1
ATOM 902 N N . LEU A 1 116 ? 5.737 -7.043 26.295 1.00 20.75 115 LEU A N 1
ATOM 903 C CA . LEU A 1 116 ? 6.309 -5.872 25.668 1.00 19.59 115 LEU A CA 1
ATOM 904 C C . LEU A 1 116 ? 5.339 -4.674 25.789 1.00 19.46 115 LEU A C 1
ATOM 905 O O . LEU A 1 116 ? 5.774 -3.505 25.877 1.00 19.74 115 LEU A O 1
ATOM 910 N N . ARG A 1 117 ? 4.038 -4.946 25.740 1.00 18.00 116 ARG A N 1
ATOM 911 C CA . ARG A 1 117 ? 3.068 -3.829 25.776 1.00 18.42 116 ARG A CA 1
ATOM 912 C C . ARG A 1 117 ? 3.141 -3.084 27.115 1.00 18.72 116 ARG A C 1
ATOM 913 O O . ARG A 1 117 ? 3.051 -1.825 27.155 1.00 18.62 116 ARG A O 1
ATOM 921 N N . THR A 1 118 ? 3.305 -3.836 28.227 1.00 18.12 117 THR A N 1
ATOM 922 C CA A THR A 1 118 ? 3.477 -3.217 29.568 0.50 18.84 117 THR A CA 1
ATOM 923 C CA B THR A 1 118 ? 3.440 -3.198 29.548 0.50 18.03 117 THR A CA 1
ATOM 924 C C . THR A 1 118 ? 4.673 -2.301 29.584 1.00 18.93 117 THR A C 1
ATOM 925 O O . THR A 1 118 ? 4.646 -1.227 30.194 1.00 20.50 117 THR A O 1
ATOM 932 N N . LEU A 1 119 ? 5.751 -2.724 28.915 1.00 19.12 118 LEU A N 1
ATOM 933 C CA . LEU A 1 119 ? 6.963 -1.892 28.870 1.00 19.82 118 LEU A CA 1
ATOM 934 C C . LEU A 1 119 ? 6.765 -0.634 28.014 1.00 19.29 118 LEU A C 1
ATOM 935 O O . LEU A 1 119 ? 7.259 0.427 28.393 1.00 21.61 118 LEU A O 1
ATOM 940 N N . ALA A 1 120 ? 6.057 -0.760 26.886 1.00 18.70 119 ALA A N 1
ATOM 941 C CA . ALA A 1 120 ? 5.679 0.422 26.063 1.00 19.94 119 ALA A CA 1
ATOM 942 C C . ALA A 1 120 ? 4.827 1.398 26.879 1.00 19.76 119 ALA A C 1
ATOM 943 O O . ALA A 1 120 ? 4.997 2.626 26.754 1.00 20.30 119 ALA A O 1
ATOM 945 N N . ILE A 1 121 ? 3.899 0.861 27.677 1.00 18.54 120 ILE A N 1
ATOM 946 C CA . ILE A 1 121 ? 3.081 1.724 28.564 1.00 19.45 120 ILE A CA 1
ATOM 947 C C . ILE A 1 121 ? 3.977 2.434 29.578 1.00 20.11 120 ILE A C 1
ATOM 948 O O . ILE A 1 121 ? 3.865 3.658 29.774 1.00 21.42 120 ILE A O 1
ATOM 953 N N . GLN A 1 122 ? 4.907 1.700 30.184 1.00 19.80 121 GLN A N 1
ATOM 954 C CA . GLN A 1 122 ? 5.880 2.330 31.119 1.00 20.63 121 GLN A CA 1
ATOM 955 C C . GLN A 1 122 ? 6.716 3.443 30.447 1.00 19.89 121 GLN A C 1
ATOM 956 O O . GLN A 1 122 ? 6.989 4.457 31.075 1.00 19.75 121 GLN A O 1
ATOM 962 N N . ARG A 1 123 ? 7.141 3.212 29.208 1.00 20.73 122 ARG A N 1
ATOM 963 C CA . ARG A 1 123 ? 7.901 4.184 28.443 1.00 20.58 122 ARG A CA 1
ATOM 964 C C . ARG A 1 123 ? 7.095 5.462 28.270 1.00 20.48 122 ARG A C 1
ATOM 965 O O . ARG A 1 123 ? 7.576 6.542 28.603 1.00 20.27 122 ARG A O 1
ATOM 973 N N . ASN A 1 124 ? 5.880 5.334 27.729 1.00 20.38 123 ASN A N 1
ATOM 974 C CA . ASN A 1 124 ? 5.056 6.530 27.515 1.00 21.02 123 ASN A CA 1
ATOM 975 C C . ASN A 1 124 ? 4.741 7.210 28.837 1.00 20.07 123 ASN A C 1
ATOM 976 O O . ASN A 1 124 ? 4.783 8.428 28.943 1.00 20.38 123 ASN A O 1
ATOM 981 N N . ARG A 1 125 ? 4.469 6.423 29.873 1.00 20.39 124 ARG A N 1
ATOM 982 C CA . ARG A 1 125 ? 4.194 7.029 31.177 1.00 20.44 124 ARG A CA 1
ATOM 983 C C . ARG A 1 125 ? 5.401 7.807 31.729 1.00 20.31 124 ARG A C 1
ATOM 984 O O . ARG A 1 125 ? 5.213 8.862 32.344 1.00 21.56 124 ARG A O 1
ATOM 992 N N . ALA A 1 126 ? 6.621 7.303 31.513 1.00 20.31 125 ALA A N 1
ATOM 993 C CA . ALA A 1 126 ? 7.839 7.994 31.944 1.00 20.76 125 ALA A CA 1
ATOM 994 C C . ALA A 1 126 ? 7.998 9.329 31.242 1.00 20.87 125 ALA A C 1
ATOM 995 O O . ALA A 1 126 ? 8.362 10.341 31.894 1.00 20.75 125 ALA A O 1
ATOM 997 N N . VAL A 1 127 ? 7.656 9.361 29.942 1.00 20.07 126 VAL A N 1
ATOM 998 C CA . VAL A 1 127 ? 7.810 10.596 29.160 1.00 19.86 126 VAL A CA 1
ATOM 999 C C . VAL A 1 127 ? 6.748 11.599 29.602 1.00 19.24 126 VAL A C 1
ATOM 1000 O O . VAL A 1 127 ? 7.061 12.763 29.837 1.00 19.06 126 VAL A O 1
ATOM 1004 N N . VAL A 1 128 ? 5.501 11.144 29.707 1.00 19.59 127 VAL A N 1
ATOM 1005 C CA . VAL A 1 128 ? 4.396 12.022 30.223 1.00 19.05 127 VAL A CA 1
ATOM 1006 C C . VAL A 1 128 ? 4.738 12.591 31.600 1.00 21.62 127 VAL A C 1
ATOM 1007 O O . VAL A 1 128 ? 4.560 13.812 31.844 1.00 22.09 127 VAL A O 1
ATOM 1011 N N . GLU A 1 129 ? 5.196 11.732 32.500 1.00 19.93 128 GLU A N 1
ATOM 1012 C CA . GLU A 1 129 ? 5.558 12.189 33.873 1.00 22.21 128 GLU A CA 1
ATOM 1013 C C . GLU A 1 129 ? 6.780 13.142 33.835 1.00 21.35 128 GLU A C 1
ATOM 1014 O O . GLU A 1 129 ? 6.848 14.104 34.604 1.00 22.79 128 GLU A O 1
ATOM 1020 N N . GLY A 1 130 ? 7.722 12.898 32.932 1.00 20.93 129 GLY A N 1
ATOM 1021 C CA . GLY A 1 130 ? 8.900 13.745 32.776 1.00 21.51 129 GLY A CA 1
ATOM 1022 C C . GLY A 1 130 ? 8.468 15.135 32.314 1.00 22.05 129 GLY A C 1
ATOM 1023 O O . GLY A 1 130 ? 9.013 16.157 32.762 1.00 22.23 129 GLY A O 1
ATOM 1024 N N . ILE A 1 131 ? 7.471 15.177 31.434 1.00 20.10 130 ILE A N 1
ATOM 1025 C CA . ILE A 1 131 ? 6.963 16.475 30.993 1.00 19.34 130 ILE A CA 1
ATOM 1026 C C . ILE A 1 131 ? 6.248 17.154 32.170 1.00 19.13 130 ILE A C 1
ATOM 1027 O O . ILE A 1 131 ? 6.441 18.371 32.431 1.00 19.91 130 ILE A O 1
ATOM 1032 N N . ARG A 1 132 ? 5.421 16.369 32.856 1.00 19.58 131 ARG A N 1
ATOM 1033 C CA . ARG A 1 132 ? 4.570 16.898 33.941 1.00 20.26 131 ARG A CA 1
ATOM 1034 C C . ARG A 1 132 ? 5.400 17.601 35.021 1.00 19.95 131 ARG A C 1
ATOM 1035 O O . ARG A 1 132 ? 5.058 18.695 35.458 1.00 20.00 131 ARG A O 1
ATOM 1043 N N . LYS A 1 133 ? 6.469 16.931 35.444 1.00 21.02 132 LYS A N 1
ATOM 1044 C CA . LYS A 1 133 ? 7.417 17.507 36.443 1.00 23.01 132 LYS A CA 1
ATOM 1045 C C . LYS A 1 133 ? 8.118 18.797 36.032 1.00 22.98 132 LYS A C 1
ATOM 1046 O O . LYS A 1 133 ? 8.617 19.534 36.897 1.00 24.77 132 LYS A O 1
ATOM 1052 N N . ARG A 1 134 ? 8.094 19.120 34.743 1.00 21.83 133 ARG A N 1
ATOM 1053 C CA . ARG A 1 134 ? 8.723 20.322 34.229 1.00 21.87 133 ARG A CA 1
ATOM 1054 C C . ARG A 1 134 ? 7.691 21.413 33.917 1.00 19.50 133 ARG A C 1
ATOM 1055 O O . ARG A 1 134 ? 8.055 22.441 33.379 1.00 19.53 133 ARG A O 1
ATOM 1063 N N . LEU A 1 135 ? 6.412 21.175 34.195 1.00 18.96 134 LEU A N 1
ATOM 1064 C CA . LEU A 1 135 ? 5.376 22.197 33.923 1.00 18.78 134 LEU A CA 1
ATOM 1065 C C . LEU A 1 135 ? 5.501 23.342 34.913 1.00 17.63 134 LEU A C 1
ATOM 1066 O O . LEU A 1 135 ? 5.604 23.098 36.128 1.00 18.58 134 LEU A O 1
ATOM 1071 N N . PRO A 1 136 ? 5.525 24.582 34.412 1.00 17.84 135 PRO A N 1
ATOM 1072 C CA . PRO A 1 136 ? 5.525 25.673 35.398 1.00 18.65 135 PRO A CA 1
ATOM 1073 C C . PRO A 1 136 ? 4.122 25.812 35.953 1.00 17.98 135 PRO A C 1
ATOM 1074 O O . PRO A 1 136 ? 3.167 25.226 35.373 1.00 17.63 135 PRO A O 1
ATOM 1078 N N . PRO A 1 137 ? 3.980 26.572 37.054 1.00 18.55 136 PRO A N 1
ATOM 1079 C CA . PRO A 1 137 ? 2.664 26.764 37.646 1.00 18.75 136 PRO A CA 1
ATOM 1080 C C . PRO A 1 137 ? 1.730 27.378 36.601 1.00 19.78 136 PRO A C 1
ATOM 1081 O O . PRO A 1 137 ? 2.160 28.165 35.752 1.00 20.90 136 PRO A O 1
ATOM 1085 N N . GLY A 1 138 ? 0.457 27.095 36.617 1.00 20.54 137 GLY A N 1
ATOM 1086 C CA . GLY A 1 138 ? -0.304 27.874 35.576 1.00 21.68 137 GLY A CA 1
ATOM 1087 C C . GLY A 1 138 ? -0.346 27.314 34.166 1.00 20.72 137 GLY A C 1
ATOM 1088 O O . GLY A 1 138 ? -1.078 27.803 33.292 1.00 19.54 137 GLY A O 1
ATOM 1089 N N . ALA A 1 139 ? 0.387 26.232 33.941 1.00 20.44 138 ALA A N 1
ATOM 1090 C CA . ALA A 1 139 ? 0.054 25.358 32.814 1.00 22.24 138 ALA A CA 1
ATOM 1091 C C . ALA A 1 139 ? -1.387 24.851 33.011 1.00 22.60 138 ALA A C 1
ATOM 1092 O O . ALA A 1 139 ? -1.844 24.649 34.160 1.00 23.42 138 ALA A O 1
ATOM 1094 N N . PRO A 1 140 ? -2.137 24.636 31.922 1.00 23.20 139 PRO A N 1
ATOM 1095 C CA . PRO A 1 140 ? -3.498 24.112 32.075 1.00 23.32 139 PRO A CA 1
ATOM 1096 C C . PRO A 1 140 ? -3.516 22.682 32.610 1.00 23.93 139 PRO A C 1
ATOM 1097 O O . PRO A 1 140 ? -2.498 21.971 32.535 1.00 22.26 139 PRO A O 1
ATOM 1101 N N . ALA A 1 141 ? -4.656 22.256 33.162 1.00 23.94 140 ALA A N 1
ATOM 1102 C CA . ALA A 1 141 ? -4.806 20.868 33.655 1.00 25.08 140 ALA A CA 1
ATOM 1103 C C . ALA A 1 141 ? -4.477 19.854 32.555 1.00 25.40 140 ALA A C 1
ATOM 1104 O O . ALA A 1 141 ? -4.917 20.023 31.419 1.00 25.08 140 ALA A O 1
ATOM 1106 N N . ALA A 1 142 ? -3.715 18.814 32.909 1.00 24.99 141 ALA A N 1
ATOM 1107 C CA . ALA A 1 142 ? -3.365 17.717 31.999 1.00 24.77 141 ALA A CA 1
ATOM 1108 C C . ALA A 1 142 ? -2.508 18.174 30.828 1.00 23.81 141 ALA A C 1
ATOM 1109 O O . ALA A 1 142 ? -2.472 17.516 29.776 1.00 22.60 141 ALA A O 1
ATOM 1111 N N . ALA A 1 143 ? -1.844 19.307 30.989 1.00 20.93 142 ALA A N 1
ATOM 1112 C CA . ALA A 1 143 ? -0.982 19.833 29.933 1.00 20.95 142 ALA A CA 1
ATOM 1113 C C . ALA A 1 143 ? 0.038 18.770 29.490 1.00 20.86 142 ALA A C 1
ATOM 1114 O O . ALA A 1 143 ? 0.426 18.759 28.322 1.00 19.43 142 ALA A O 1
ATOM 1116 N N . GLU A 1 144 ? 0.463 17.905 30.418 1.00 19.51 143 GLU A N 1
ATOM 1117 C CA . GLU A 1 144 ? 1.522 16.914 30.096 1.00 19.75 143 GLU A CA 1
ATOM 1118 C C . GLU A 1 144 ? 0.986 15.928 29.037 1.00 19.38 143 GLU A C 1
ATOM 1119 O O . GLU A 1 144 ? 1.741 15.481 28.140 1.00 18.88 143 GLU A O 1
ATOM 1125 N N . LEU A 1 145 ? -0.297 15.577 29.145 1.00 19.31 144 LEU A N 1
ATOM 1126 C CA . LEU A 1 145 ? -0.912 14.715 28.101 1.00 19.42 144 LEU A CA 1
ATOM 1127 C C . LEU A 1 145 ? -1.014 15.406 26.752 1.00 18.36 144 LEU A C 1
ATOM 1128 O O . LEU A 1 145 ? -0.670 14.787 25.721 1.00 16.95 144 LEU A O 1
ATOM 1133 N N . LEU A 1 146 ? -1.444 16.657 26.733 1.00 18.28 145 LEU A N 1
ATOM 1134 C CA A LEU A 1 146 ? -1.504 17.450 25.485 0.00 17.98 145 LEU A CA 1
ATOM 1135 C CA B LEU A 1 146 ? -1.529 17.455 25.488 1.00 18.95 145 LEU A CA 1
ATOM 1136 C C . LEU A 1 146 ? -0.162 17.616 24.827 1.00 18.42 145 LEU A C 1
ATOM 1137 O O . LEU A 1 146 ? -0.052 17.387 23.626 1.00 18.21 145 LEU A O 1
ATOM 1146 N N . LEU A 1 147 ? 0.883 17.870 25.637 1.00 16.57 146 LEU A N 1
ATOM 1147 C CA . LEU A 1 147 ? 2.220 18.071 25.065 1.00 16.60 146 LEU A CA 1
ATOM 1148 C C . LEU A 1 147 ? 2.730 16.766 24.499 1.00 17.81 146 LEU A C 1
ATOM 1149 O O . LEU A 1 147 ? 3.253 16.739 23.356 1.00 17.61 146 LEU A O 1
ATOM 1154 N N . HIS A 1 148 ? 2.536 15.659 25.221 1.00 17.10 147 HIS A N 1
ATOM 1155 C CA . HIS A 1 148 ? 2.965 14.363 24.673 1.00 18.59 147 HIS A CA 1
ATOM 1156 C C . HIS A 1 148 ? 2.229 14.024 23.361 1.00 18.36 147 HIS A C 1
ATOM 1157 O O . HIS A 1 148 ? 2.843 13.523 22.415 1.00 16.93 147 HIS A O 1
ATOM 1164 N N . SER A 1 149 ? 0.922 14.298 23.322 1.00 17.50 148 SER A N 1
ATOM 1165 C CA . SER A 1 149 ? 0.122 14.103 22.124 1.00 17.36 148 SER A CA 1
ATOM 1166 C C . SER A 1 149 ? 0.597 14.919 20.932 1.00 17.24 148 SER A C 1
ATOM 1167 O O . SER A 1 149 ? 0.679 14.400 19.839 1.00 17.95 148 SER A O 1
ATOM 1170 N N . VAL A 1 150 ? 0.962 16.181 21.153 1.00 16.61 149 VAL A N 1
ATOM 1171 C CA . VAL A 1 150 ? 1.486 16.990 20.076 1.00 16.83 149 VAL A CA 1
ATOM 1172 C C . VAL A 1 150 ? 2.785 16.375 19.544 1.00 17.51 149 VAL A C 1
ATOM 1173 O O . VAL A 1 150 ? 3.000 16.303 18.315 1.00 17.74 149 VAL A O 1
ATOM 1177 N N . ILE A 1 151 ? 3.684 15.961 20.463 1.00 16.76 150 ILE A N 1
ATOM 1178 C CA . ILE A 1 151 ? 4.919 15.327 19.968 1.00 16.83 150 ILE A CA 1
ATOM 1179 C C . ILE A 1 151 ? 4.577 14.093 19.146 1.00 17.08 150 ILE A C 1
ATOM 1180 O O . ILE A 1 151 ? 5.108 13.919 18.049 1.00 17.41 150 ILE A O 1
ATOM 1185 N N . ALA A 1 152 ? 3.772 13.185 19.694 1.00 16.42 151 ALA A N 1
ATOM 1186 C CA . ALA A 1 152 ? 3.468 11.949 18.981 1.00 17.69 151 ALA A CA 1
ATOM 1187 C C . ALA A 1 152 ? 2.753 12.184 17.637 1.00 17.70 151 ALA A C 1
ATOM 1188 O O . ALA A 1 152 ? 3.122 11.587 16.613 1.00 16.83 151 ALA A O 1
ATOM 1190 N N . GLY A 1 153 ? 1.766 13.069 17.646 1.00 17.01 152 GLY A N 1
ATOM 1191 C CA . GLY A 1 153 ? 0.917 13.305 16.463 1.00 16.57 152 GLY A CA 1
ATOM 1192 C C . GLY A 1 153 ? 1.732 14.030 15.381 1.00 17.55 152 GLY A C 1
ATOM 1193 O O . GLY A 1 153 ? 1.663 13.675 14.216 1.00 19.39 152 GLY A O 1
ATOM 1194 N N . ALA A 1 154 ? 2.475 15.066 15.787 1.00 17.14 153 ALA A N 1
ATOM 1195 C CA . ALA A 1 154 ? 3.252 15.830 14.815 1.00 16.12 153 ALA A CA 1
ATOM 1196 C C . ALA A 1 154 ? 4.359 14.944 14.235 1.00 16.52 153 ALA A C 1
ATOM 1197 O O . ALA A 1 154 ? 4.727 15.085 13.066 1.00 17.98 153 ALA A O 1
ATOM 1199 N N . THR A 1 155 ? 4.896 14.037 15.054 1.00 17.09 154 THR A N 1
ATOM 1200 C CA . THR A 1 155 ? 5.967 13.135 14.578 1.00 17.53 154 THR A CA 1
ATOM 1201 C C . THR A 1 155 ? 5.348 12.200 13.521 1.00 17.73 154 THR A C 1
ATOM 1202 O O . THR A 1 155 ? 5.956 11.930 12.492 1.00 18.04 154 THR A O 1
ATOM 1206 N N . MET A 1 156 ? 4.153 11.680 13.810 1.00 18.54 155 MET A N 1
ATOM 1207 C CA . MET A 1 156 ? 3.477 10.813 12.820 1.00 21.95 155 MET A CA 1
ATOM 1208 C C . MET A 1 156 ? 3.140 11.536 11.522 1.00 20.78 155 MET A C 1
ATOM 1209 O O . MET A 1 156 ? 3.305 10.962 10.437 1.00 20.12 155 MET A O 1
ATOM 1214 N N . GLN A 1 157 ? 2.709 12.785 11.617 1.00 19.87 156 GLN A N 1
ATOM 1215 C CA . GLN A 1 157 ? 2.448 13.620 10.433 1.00 20.70 156 GLN A CA 1
ATOM 1216 C C . GLN A 1 157 ? 3.705 13.694 9.577 1.00 21.33 156 GLN A C 1
ATOM 1217 O O . GLN A 1 157 ? 3.649 13.509 8.357 1.00 20.97 156 GLN A O 1
ATOM 1223 N N . TRP A 1 158 ? 4.834 13.941 10.236 1.00 20.54 157 TRP A N 1
ATOM 1224 C CA . TRP A 1 158 ? 6.128 14.057 9.581 1.00 22.18 157 TRP A CA 1
ATOM 1225 C C . TRP A 1 158 ? 6.581 12.718 8.962 1.00 22.51 157 TRP A C 1
ATOM 1226 O O . TRP A 1 158 ? 7.079 12.681 7.823 1.00 22.06 157 TRP A O 1
ATOM 1237 N N . ALA A 1 159 ? 6.390 11.620 9.693 1.00 21.12 158 ALA A N 1
ATOM 1238 C CA . ALA A 1 159 ? 6.811 10.301 9.234 1.00 21.45 158 ALA A CA 1
ATOM 1239 C C . ALA A 1 159 ? 6.040 9.909 7.965 1.00 22.01 158 ALA A C 1
ATOM 1240 O O . ALA A 1 159 ? 6.619 9.289 7.069 1.00 22.76 158 ALA A O 1
ATOM 1242 N N . VAL A 1 160 ? 4.769 10.299 7.873 1.00 21.00 159 VAL A N 1
ATOM 1243 C CA . VAL A 1 160 ? 3.924 9.996 6.690 1.00 21.58 159 VAL A CA 1
ATOM 1244 C C . VAL A 1 160 ? 4.290 10.970 5.548 1.00 22.83 159 VAL A C 1
ATOM 1245 O O . VAL A 1 160 ? 4.481 10.523 4.422 1.00 23.43 159 VAL A O 1
ATOM 1249 N N . ASP A 1 161 ? 4.415 12.253 5.877 1.00 23.42 160 ASP A N 1
ATOM 1250 C CA . ASP A 1 161 ? 4.479 13.359 4.878 1.00 24.18 160 ASP A CA 1
ATOM 1251 C C . ASP A 1 161 ? 5.662 14.279 5.264 1.00 25.80 160 ASP A C 1
ATOM 1252 O O . ASP A 1 161 ? 5.443 15.398 5.722 1.00 26.71 160 ASP A O 1
ATOM 1257 N N . PRO A 1 162 ? 6.898 13.782 5.110 1.00 27.44 161 PRO A N 1
ATOM 1258 C CA . PRO A 1 162 ? 8.054 14.544 5.578 1.00 29.08 161 PRO A CA 1
ATOM 1259 C C . PRO A 1 162 ? 8.376 15.739 4.678 1.00 30.17 161 PRO A C 1
ATOM 1260 O O . PRO A 1 162 ? 8.439 15.601 3.423 1.00 31.50 161 PRO A O 1
ATOM 1264 N N A ASP A 1 163 ? 8.542 16.911 5.285 0.50 30.57 162 ASP A N 1
ATOM 1265 N N B ASP A 1 163 ? 8.530 16.888 5.341 0.50 30.38 162 ASP A N 1
ATOM 1266 C CA A ASP A 1 163 ? 8.929 18.115 4.529 0.50 31.04 162 ASP A CA 1
ATOM 1267 C CA B ASP A 1 163 ? 8.792 18.199 4.727 0.50 30.93 162 ASP A CA 1
ATOM 1268 C C A ASP A 1 163 ? 10.402 18.456 4.769 0.50 30.76 162 ASP A C 1
ATOM 1269 C C B ASP A 1 163 ? 10.285 18.579 4.829 0.50 30.73 162 ASP A C 1
ATOM 1270 O O A ASP A 1 163 ? 11.133 18.769 3.832 0.50 30.95 162 ASP A O 1
ATOM 1271 O O B ASP A 1 163 ? 10.918 18.992 3.853 0.50 31.02 162 ASP A O 1
ATOM 1280 N N . GLY A 1 164 ? 10.822 18.430 6.031 1.00 31.19 163 GLY A N 1
ATOM 1281 C CA . GLY A 1 164 ? 12.219 18.768 6.370 1.00 29.78 163 GLY A CA 1
ATOM 1282 C C . GLY A 1 164 ? 12.594 17.855 7.519 1.00 28.85 163 GLY A C 1
ATOM 1283 O O . GLY A 1 164 ? 12.277 16.661 7.497 1.00 27.95 163 GLY A O 1
ATOM 1284 N N . GLU A 1 165 ? 13.268 18.424 8.524 1.00 27.00 164 GLU A N 1
ATOM 1285 C CA . GLU A 1 165 ? 13.713 17.645 9.694 1.00 26.29 164 GLU A CA 1
ATOM 1286 C C . GLU A 1 165 ? 12.546 17.404 10.636 1.00 23.94 164 GLU A C 1
ATOM 1287 O O . GLU A 1 165 ? 11.697 18.291 10.773 1.00 23.66 164 GLU A O 1
ATOM 1293 N N . LEU A 1 166 ? 12.551 16.226 11.265 1.00 21.63 165 LEU A N 1
ATOM 1294 C CA . LEU A 1 166 ? 11.495 15.845 12.224 1.00 20.94 165 LEU A CA 1
ATOM 1295 C C . LEU A 1 166 ? 11.327 16.938 13.267 1.00 21.02 165 LEU A C 1
ATOM 1296 O O . LEU A 1 166 ? 10.232 17.448 13.483 1.00 20.02 165 LEU A O 1
ATOM 1301 N N . ALA A 1 167 ? 12.430 17.272 13.938 1.00 22.20 166 ALA A N 1
ATOM 1302 C CA . ALA A 1 167 ? 12.351 18.252 15.035 1.00 22.26 166 ALA A CA 1
ATOM 1303 C C . ALA A 1 167 ? 11.779 19.606 14.590 1.00 23.18 166 ALA A C 1
ATOM 1304 O O . ALA A 1 167 ? 11.066 20.275 15.356 1.00 22.31 166 ALA A O 1
ATOM 1306 N N . ASP A 1 168 ? 12.113 20.048 13.382 1.00 22.88 167 ASP A N 1
ATOM 1307 C CA . ASP A 1 168 ? 11.572 21.319 12.935 1.00 24.53 167 ASP A CA 1
ATOM 1308 C C . ASP A 1 168 ? 10.056 21.319 12.824 1.00 23.84 167 ASP A C 1
ATOM 1309 O O . ASP A 1 168 ? 9.352 22.306 13.219 1.00 22.09 167 ASP A O 1
ATOM 1314 N N . HIS A 1 169 ? 9.545 20.206 12.315 1.00 22.46 168 HIS A N 1
ATOM 1315 C CA . HIS A 1 169 ? 8.103 20.079 12.098 1.00 22.02 168 HIS A CA 1
ATOM 1316 C C . HIS A 1 169 ? 7.399 20.013 13.452 1.00 20.44 168 HIS A C 1
ATOM 1317 O O . HIS A 1 169 ? 6.422 20.727 13.699 1.00 21.51 168 HIS A O 1
ATOM 1324 N N . VAL A 1 170 ? 7.945 19.200 14.346 1.00 19.46 169 VAL A N 1
ATOM 1325 C CA . VAL A 1 170 ? 7.316 18.981 15.653 1.00 19.29 169 VAL A CA 1
ATOM 1326 C C . VAL A 1 170 ? 7.444 20.234 16.513 1.00 19.39 169 VAL A C 1
ATOM 1327 O O . VAL A 1 170 ? 6.452 20.687 17.105 1.00 18.61 169 VAL A O 1
ATOM 1331 N N . LEU A 1 171 ? 8.635 20.831 16.548 1.00 20.01 170 LEU A N 1
ATOM 1332 C CA . LEU A 1 171 ? 8.837 21.963 17.473 1.00 19.59 170 LEU A CA 1
ATOM 1333 C C . LEU A 1 171 ? 8.100 23.231 17.070 1.00 19.70 170 LEU A C 1
ATOM 1334 O O . LEU A 1 171 ? 7.788 24.049 17.948 1.00 20.83 170 LEU A O 1
ATOM 1339 N N . ALA A 1 172 ? 7.792 23.393 15.777 1.00 21.05 171 ALA A N 1
ATOM 1340 C CA . ALA A 1 172 ? 6.932 24.502 15.345 1.00 21.72 171 ALA A CA 1
ATOM 1341 C C . ALA A 1 172 ? 5.585 24.396 16.018 1.00 20.82 171 ALA A C 1
ATOM 1342 O O . ALA A 1 172 ? 5.022 25.407 16.446 1.00 20.52 171 ALA A O 1
ATOM 1344 N N . GLN A 1 173 ? 5.053 23.168 16.088 1.00 19.41 172 GLN A N 1
ATOM 1345 C CA . GLN A 1 173 ? 3.776 22.961 16.791 1.00 20.14 172 GLN A CA 1
ATOM 1346 C C . GLN A 1 173 ? 3.890 23.074 18.310 1.00 20.51 172 GLN A C 1
ATOM 1347 O O . GLN A 1 173 ? 2.999 23.597 18.972 1.00 20.26 172 GLN A O 1
ATOM 1353 N N . ILE A 1 174 ? 4.984 22.566 18.857 1.00 19.52 173 ILE A N 1
ATOM 1354 C CA . ILE A 1 174 ? 5.198 22.733 20.287 1.00 19.94 173 ILE A CA 1
ATOM 1355 C C . ILE A 1 174 ? 5.281 24.213 20.650 1.00 20.37 173 ILE A C 1
ATOM 1356 O O . ILE A 1 174 ? 4.657 24.670 21.623 1.00 20.17 173 ILE A O 1
ATOM 1361 N N . ALA A 1 175 ? 6.013 24.999 19.854 1.00 20.30 174 ALA A N 1
ATOM 1362 C CA . ALA A 1 175 ? 6.065 26.442 20.121 1.00 21.25 174 ALA A CA 1
ATOM 1363 C C . ALA A 1 175 ? 4.650 27.051 20.051 1.00 21.91 174 ALA A C 1
ATOM 1364 O O . ALA A 1 175 ? 4.251 27.832 20.932 1.00 21.97 174 ALA A O 1
ATOM 1366 N N . ALA A 1 176 ? 3.870 26.649 19.047 1.00 22.15 175 ALA A N 1
ATOM 1367 C CA . ALA A 1 176 ? 2.514 27.176 18.871 1.00 22.76 175 ALA A CA 1
ATOM 1368 C C . ALA A 1 176 ? 1.646 26.890 20.092 1.00 23.06 175 ALA A C 1
ATOM 1369 O O . ALA A 1 176 ? 0.962 27.782 20.569 1.00 24.26 175 ALA A O 1
ATOM 1371 N N . ILE A 1 177 ? 1.699 25.665 20.630 1.00 22.94 176 ILE A N 1
ATOM 1372 C CA . ILE A 1 177 ? 0.835 25.348 21.759 1.00 22.56 176 ILE A CA 1
ATOM 1373 C C . ILE A 1 177 ? 1.340 26.024 23.038 1.00 21.29 176 ILE A C 1
ATOM 1374 O O . ILE A 1 177 ? 0.560 26.403 23.893 1.00 20.99 176 ILE A O 1
ATOM 1379 N N . LEU A 1 178 ? 2.651 26.148 23.172 1.00 21.31 177 LEU A N 1
ATOM 1380 C CA . LEU A 1 178 ? 3.193 26.831 24.344 1.00 21.14 177 LEU A CA 1
ATOM 1381 C C . LEU A 1 178 ? 2.767 28.309 24.344 1.00 22.77 177 LEU A C 1
ATOM 1382 O O . LEU A 1 178 ? 2.473 28.889 25.409 1.00 22.65 177 LEU A O 1
ATOM 1387 N N . CYS A 1 179 ? 2.701 28.909 23.159 1.00 24.19 178 CYS A N 1
ATOM 1388 C CA . CYS A 1 179 ? 2.185 30.286 23.054 1.00 26.41 178 CYS A CA 1
ATOM 1389 C C . CYS A 1 179 ? 0.775 30.390 23.571 1.00 25.73 178 CYS A C 1
ATOM 1390 O O . CYS A 1 179 ? 0.400 31.410 24.171 1.00 26.95 178 CYS A O 1
ATOM 1393 N N . LEU A 1 180 ? -0.028 29.366 23.291 1.00 25.97 179 LEU A N 1
ATOM 1394 C CA . LEU A 1 180 ? -1.411 29.306 23.765 1.00 26.05 179 LEU A CA 1
ATOM 1395 C C . LEU A 1 180 ? -1.493 29.032 25.258 1.00 26.47 179 LEU A C 1
ATOM 1396 O O . LEU A 1 180 ? -2.356 29.586 25.960 1.00 25.40 179 LEU A O 1
ATOM 1401 N N . MET A 1 181 ? -0.580 28.203 25.758 1.00 26.10 180 MET A N 1
ATOM 1402 C CA . MET A 1 181 ? -0.562 27.879 27.168 1.00 26.20 180 MET A CA 1
ATOM 1403 C C . MET A 1 181 ? -0.088 29.031 28.020 1.00 26.44 180 MET A C 1
ATOM 1404 O O . MET A 1 181 ? -0.555 29.207 29.139 1.00 26.97 180 MET A O 1
ATOM 1409 N N . PHE A 1 182 ? 0.814 29.828 27.461 1.00 26.65 181 PHE A N 1
ATOM 1410 C CA . PHE A 1 182 ? 1.522 30.889 28.182 1.00 27.68 181 PHE A CA 1
ATOM 1411 C C . PHE A 1 182 ? 1.463 32.190 27.377 1.00 29.75 181 PHE A C 1
ATOM 1412 O O . PHE A 1 182 ? 2.494 32.673 26.887 1.00 30.48 181 PHE A O 1
ATOM 1420 N N . PRO A 1 183 ? 0.248 32.765 27.239 1.00 31.83 182 PRO A N 1
ATOM 1421 C CA . PRO A 1 183 ? 0.076 33.954 26.374 1.00 34.95 182 PRO A CA 1
ATOM 1422 C C . PRO A 1 183 ? 0.858 35.177 26.850 1.00 37.66 182 PRO A C 1
ATOM 1423 O O . PRO A 1 183 ? 1.236 36.019 26.032 1.00 38.76 182 PRO A O 1
ATOM 1427 N N . GLU A 1 184 ? 1.136 35.245 28.147 1.00 40.23 183 GLU A N 1
ATOM 1428 C CA . GLU A 1 184 ? 1.863 36.384 28.727 1.00 43.39 183 GLU A CA 1
ATOM 1429 C C . GLU A 1 184 ? 3.372 36.239 28.527 1.00 44.31 183 GLU A C 1
ATOM 1430 O O . GLU A 1 184 ? 4.136 37.114 28.922 1.00 44.66 183 GLU A O 1
ATOM 1436 N N . HIS A 1 185 ? 3.799 35.127 27.924 1.00 45.65 184 HIS A N 1
ATOM 1437 C CA . HIS A 1 185 ? 5.215 34.883 27.646 1.00 47.05 184 HIS A CA 1
ATOM 1438 C C . HIS A 1 185 ? 5.579 35.366 26.247 1.00 48.11 184 HIS A C 1
ATOM 1439 O O . HIS A 1 185 ? 4.713 35.464 25.383 1.00 48.39 184 HIS A O 1
ATOM 1446 N N . ASP A 1 186 ? 6.865 35.650 26.026 1.00 49.37 185 ASP A N 1
ATOM 1447 C CA . ASP A 1 186 ? 7.387 35.937 24.682 1.00 50.63 185 ASP A CA 1
ATOM 1448 C C . ASP A 1 186 ? 7.117 34.770 23.724 1.00 51.50 185 ASP A C 1
ATOM 1449 O O . ASP A 1 186 ? 6.717 33.678 24.157 1.00 51.95 185 ASP A O 1
ATOM 1451 N N . ASP A 1 187 ? 7.313 35.005 22.425 1.00 52.22 186 ASP A N 1
ATOM 1452 C CA . ASP A 1 187 ? 7.316 33.912 21.443 1.00 52.40 186 ASP A CA 1
ATOM 1453 C C . ASP A 1 187 ? 8.461 32.935 21.772 1.00 51.99 186 ASP A C 1
ATOM 1454 O O . ASP A 1 187 ? 9.545 33.345 22.219 1.00 51.66 186 ASP A O 1
ATOM 1459 N N . PHE A 1 188 ? 8.204 31.643 21.584 1.00 50.95 187 PHE A N 1
ATOM 1460 C CA . PHE A 1 188 ? 9.203 30.627 21.891 1.00 50.16 187 PHE A CA 1
ATOM 1461 C C . PHE A 1 188 ? 10.054 30.376 20.645 1.00 50.96 187 PHE A C 1
ATOM 1462 O O . PHE A 1 188 ? 9.540 29.927 19.618 1.00 50.48 187 PHE A O 1
ATOM 1470 N N . GLN A 1 189 ? 11.386 30.689 20.628 1.00 20.00 188 GLN A N 1
ATOM 1471 C CA . GLN A 1 189 ? 12.352 30.669 19.537 1.00 20.00 188 GLN A CA 1
ATOM 1472 C C . GLN A 1 189 ? 13.300 29.481 19.660 1.00 20.00 188 GLN A C 1
ATOM 1473 O O . GLN A 1 189 ? 13.814 29.164 20.739 1.00 53.61 188 GLN A O 1
ATOM 1475 N N . LEU A 1 190 ? 13.496 28.796 18.619 1.00 53.98 189 LEU A N 1
ATOM 1476 C CA . LEU A 1 190 ? 14.388 27.635 18.584 1.00 54.28 189 LEU A CA 1
ATOM 1477 C C . LEU A 1 190 ? 15.847 28.047 18.410 1.00 54.68 189 LEU A C 1
ATOM 1478 O O . LEU A 1 190 ? 16.346 28.944 19.105 1.00 54.96 189 LEU A O 1
ATOM 1480 N N . LEU B 1 7 ? -21.311 -11.040 -5.478 1.00 50.12 6 LEU B N 1
ATOM 1481 C CA . LEU B 1 7 ? -21.174 -9.561 -5.298 1.00 50.20 6 LEU B CA 1
ATOM 1482 C C . LEU B 1 7 ? -20.524 -8.891 -6.508 1.00 50.06 6 LEU B C 1
ATOM 1483 O O . LEU B 1 7 ? -19.447 -9.296 -6.942 1.00 50.69 6 LEU B O 1
ATOM 1485 N N . LYS B 1 8 ? -21.164 -7.837 -7.017 1.00 49.49 7 LYS B N 1
ATOM 1486 C CA . LYS B 1 8 ? -20.903 -7.347 -8.376 1.00 48.47 7 LYS B CA 1
ATOM 1487 C C . LYS B 1 8 ? -19.914 -6.174 -8.512 1.00 47.63 7 LYS B C 1
ATOM 1488 O O . LYS B 1 8 ? -18.829 -6.357 -9.065 1.00 47.58 7 LYS B O 1
ATOM 1494 N N . SER B 1 9 ? -20.283 -4.983 -8.029 1.00 46.61 8 SER B N 1
ATOM 1495 C CA . SER B 1 9 ? -19.564 -3.742 -8.372 1.00 45.45 8 SER B CA 1
ATOM 1496 C C . SER B 1 9 ? -18.105 -3.678 -7.856 1.00 45.15 8 SER B C 1
ATOM 1497 O O . SER B 1 9 ? -17.760 -4.353 -6.878 1.00 44.52 8 SER B O 1
ATOM 1500 N N . ASP B 1 10 ? -17.263 -2.885 -8.532 1.00 44.35 9 ASP B N 1
ATOM 1501 C CA . ASP B 1 10 ? -15.876 -2.633 -8.090 1.00 44.28 9 ASP B CA 1
ATOM 1502 C C . ASP B 1 10 ? -15.869 -2.099 -6.671 1.00 43.63 9 ASP B C 1
ATOM 1503 O O . ASP B 1 10 ? -15.007 -2.441 -5.858 1.00 43.07 9 ASP B O 1
ATOM 1508 N N . ASP B 1 11 ? -16.864 -1.274 -6.381 1.00 42.96 10 ASP B N 1
ATOM 1509 C CA . ASP B 1 11 ? -17.037 -0.675 -5.070 1.00 42.34 10 ASP B CA 1
ATOM 1510 C C . ASP B 1 11 ? -17.420 -1.705 -3.989 1.00 40.85 10 ASP B C 1
ATOM 1511 O O . ASP B 1 11 ? -16.859 -1.711 -2.899 1.00 40.27 10 ASP B O 1
ATOM 1516 N N . GLU B 1 12 ? -18.379 -2.575 -4.298 1.00 38.66 11 GLU B N 1
ATOM 1517 C CA . GLU B 1 12 ? -18.745 -3.679 -3.409 1.00 37.32 11 GLU B CA 1
ATOM 1518 C C . GLU B 1 12 ? -17.571 -4.631 -3.122 1.00 34.91 11 GLU B C 1
ATOM 1519 O O . GLU B 1 12 ? -17.442 -5.127 -2.007 1.00 34.42 11 GLU B O 1
ATOM 1525 N N . VAL B 1 13 ? -16.724 -4.878 -4.127 1.00 32.49 12 VAL B N 1
ATOM 1526 C CA . VAL B 1 13 ? -15.542 -5.739 -3.970 1.00 30.43 12 VAL B CA 1
ATOM 1527 C C . VAL B 1 13 ? -14.466 -5.055 -3.112 1.00 29.77 12 VAL B C 1
ATOM 1528 O O . VAL B 1 13 ? -13.884 -5.671 -2.213 1.00 28.84 12 VAL B O 1
ATOM 1532 N N . LEU B 1 14 ? -14.222 -3.775 -3.394 1.00 28.86 13 LEU B N 1
ATOM 1533 C CA . LEU B 1 14 ? -13.212 -3.000 -2.637 1.00 29.55 13 LEU B CA 1
ATOM 1534 C C . LEU B 1 14 ? -13.603 -2.841 -1.154 1.00 30.16 13 LEU B C 1
ATOM 1535 O O . LEU B 1 14 ? -12.771 -2.974 -0.250 1.00 30.26 13 LEU B O 1
ATOM 1540 N N . GLU B 1 15 ? -14.891 -2.633 -0.900 1.00 31.67 14 GLU B N 1
ATOM 1541 C CA . GLU B 1 15 ? -15.376 -2.625 0.484 1.00 32.32 14 GLU B CA 1
ATOM 1542 C C . GLU B 1 15 ? -15.126 -3.965 1.190 1.00 31.56 14 GLU B C 1
ATOM 1543 O O . GLU B 1 15 ? -14.657 -3.999 2.335 1.00 31.04 14 GLU B O 1
ATOM 1549 N N . ALA B 1 16 ? -15.434 -5.081 0.521 1.00 29.45 15 ALA B N 1
ATOM 1550 C CA . ALA B 1 16 ? -15.217 -6.398 1.124 1.00 28.58 15 ALA B CA 1
ATOM 1551 C C . ALA B 1 16 ? -13.729 -6.651 1.383 1.00 27.54 15 ALA B C 1
ATOM 1552 O O . ALA B 1 16 ? -13.348 -7.194 2.417 1.00 28.30 15 ALA B O 1
ATOM 1554 N N . ALA B 1 17 ? -12.882 -6.226 0.446 1.00 26.65 16 ALA B N 1
ATOM 1555 C CA . ALA B 1 17 ? -11.429 -6.350 0.605 1.00 26.42 16 ALA B CA 1
ATOM 1556 C C . ALA B 1 17 ? -10.940 -5.499 1.797 1.00 26.11 16 ALA B C 1
ATOM 1557 O O . ALA B 1 17 ? -10.054 -5.895 2.565 1.00 24.83 16 ALA B O 1
ATOM 1559 N N . THR B 1 18 ? -11.576 -4.344 1.985 1.00 26.62 17 THR B N 1
ATOM 1560 C CA . THR B 1 18 ? -11.262 -3.458 3.141 1.00 27.04 17 THR B CA 1
ATOM 1561 C C . THR B 1 18 ? -11.608 -4.135 4.462 1.00 27.79 17 THR B C 1
ATOM 1562 O O . THR B 1 18 ? -10.843 -4.071 5.443 1.00 26.78 17 THR B O 1
ATOM 1566 N N . VAL B 1 19 ? -12.747 -4.828 4.497 1.00 26.69 18 VAL B N 1
ATOM 1567 C CA . VAL B 1 19 ? -13.083 -5.660 5.664 1.00 27.38 18 VAL B CA 1
ATOM 1568 C C . VAL B 1 19 ? -11.964 -6.649 5.970 1.00 26.65 18 VAL B C 1
ATOM 1569 O O . VAL B 1 19 ? -11.510 -6.782 7.104 1.00 26.46 18 VAL B O 1
ATOM 1573 N N . VAL B 1 20 ? -11.479 -7.327 4.937 1.00 26.29 19 VAL B N 1
ATOM 1574 C CA . VAL B 1 20 ? -10.419 -8.291 5.119 1.00 24.83 19 VAL B CA 1
ATOM 1575 C C . VAL B 1 20 ? -9.127 -7.630 5.605 1.00 25.13 19 VAL B C 1
ATOM 1576 O O . VAL B 1 20 ? -8.477 -8.163 6.514 1.00 26.33 19 VAL B O 1
ATOM 1580 N N . LEU B 1 21 ? -8.772 -6.488 5.021 1.00 24.08 20 LEU B N 1
ATOM 1581 C CA . LEU B 1 21 ? -7.565 -5.777 5.416 1.00 24.97 20 LEU B CA 1
ATOM 1582 C C . LEU B 1 21 ? -7.626 -5.418 6.920 1.00 26.49 20 LEU B C 1
ATOM 1583 O O . LEU B 1 21 ? -6.635 -5.600 7.640 1.00 25.99 20 LEU B O 1
ATOM 1588 N N . LYS B 1 22 ? -8.777 -4.904 7.376 1.00 27.34 21 LYS B N 1
ATOM 1589 C CA . LYS B 1 22 ? -8.942 -4.564 8.814 1.00 29.47 21 LYS B CA 1
ATOM 1590 C C . LYS B 1 22 ? -8.855 -5.799 9.723 1.00 30.54 21 LYS B C 1
ATOM 1591 O O . LYS B 1 22 ? -8.301 -5.728 10.849 1.00 32.39 21 LYS B O 1
ATOM 1597 N N A ARG B 1 23 ? -9.364 -6.949 9.263 0.50 30.30 22 ARG B N 1
ATOM 1598 N N B ARG B 1 23 ? -9.405 -6.895 9.224 0.50 30.71 22 ARG B N 1
ATOM 1599 C CA A ARG B 1 23 ? -9.341 -8.204 10.066 0.50 30.28 22 ARG B CA 1
ATOM 1600 C CA B ARG B 1 23 ? -9.404 -8.146 9.937 0.50 31.05 22 ARG B CA 1
ATOM 1601 C C A ARG B 1 23 ? -8.004 -8.968 10.086 0.50 30.30 22 ARG B C 1
ATOM 1602 C C B ARG B 1 23 ? -7.981 -8.674 10.127 0.50 31.04 22 ARG B C 1
ATOM 1603 O O A ARG B 1 23 ? -7.704 -9.712 11.022 0.50 29.58 22 ARG B O 1
ATOM 1604 O O B ARG B 1 23 ? -7.574 -8.926 11.265 0.50 30.86 22 ARG B O 1
ATOM 1619 N N . CYS B 1 24 ? -7.217 -8.811 9.035 1.00 30.12 23 CYS B N 1
ATOM 1620 C CA A CYS B 1 24 ? -6.003 -9.618 8.869 0.50 29.03 23 CYS B CA 1
ATOM 1621 C CA B CYS B 1 24 ? -5.987 -9.589 9.098 0.50 30.10 23 CYS B CA 1
ATOM 1622 C C . CYS B 1 24 ? -4.723 -8.762 8.897 1.00 29.14 23 CYS B C 1
ATOM 1623 O O . CYS B 1 24 ? -3.607 -9.263 9.124 1.00 28.59 23 CYS B O 1
ATOM 1628 N N . GLY B 1 25 ? -4.892 -7.496 8.560 1.00 27.19 24 GLY B N 1
ATOM 1629 C CA . GLY B 1 25 ? -3.741 -6.620 8.352 1.00 26.56 24 GLY B CA 1
ATOM 1630 C C . GLY B 1 25 ? -3.159 -6.843 6.951 1.00 25.69 24 GLY B C 1
ATOM 1631 O O . GLY B 1 25 ? -3.543 -7.771 6.238 1.00 26.43 24 GLY B O 1
ATOM 1632 N N . PRO B 1 26 ? -2.225 -5.984 6.544 1.00 25.19 25 PRO B N 1
ATOM 1633 C CA . PRO B 1 26 ? -1.725 -5.955 5.178 1.00 25.27 25 PRO B CA 1
ATOM 1634 C C . PRO B 1 26 ? -0.725 -7.054 4.870 1.00 26.64 25 PRO B C 1
ATOM 1635 O O . PRO B 1 26 ? -0.580 -7.402 3.686 1.00 26.84 25 PRO B O 1
ATOM 1639 N N . ILE B 1 27 ? -0.082 -7.611 5.898 1.00 26.62 26 ILE B N 1
ATOM 1640 C CA . ILE B 1 27 ? 0.851 -8.731 5.644 1.00 27.39 26 ILE B CA 1
ATOM 1641 C C . ILE B 1 27 ? 0.050 -9.984 5.300 1.00 27.54 26 ILE B C 1
ATOM 1642 O O . ILE B 1 27 ? 0.338 -10.655 4.285 1.00 29.26 26 ILE B O 1
ATOM 1647 N N . GLU B 1 28 ? -0.963 -10.295 6.103 1.00 28.07 27 GLU B N 1
ATOM 1648 C CA . GLU B 1 28 ? -1.735 -11.534 5.917 1.00 29.28 27 GLU B CA 1
ATOM 1649 C C . GLU B 1 28 ? -2.857 -11.385 4.895 1.00 29.27 27 GLU B C 1
ATOM 1650 O O . GLU B 1 28 ? -3.546 -12.359 4.606 1.00 30.70 27 GLU B O 1
ATOM 1656 N N . PHE B 1 29 ? -3.039 -10.175 4.372 1.00 28.34 28 PHE B N 1
ATOM 1657 C CA . PHE B 1 29 ? -4.012 -9.909 3.293 1.00 28.40 28 PHE B CA 1
ATOM 1658 C C . PHE B 1 29 ? -3.725 -10.747 2.007 1.00 27.31 28 PHE B C 1
ATOM 1659 O O . PHE B 1 29 ? -2.624 -10.708 1.461 1.00 28.37 28 PHE B O 1
ATOM 1667 N N . THR B 1 30 ? -4.723 -11.485 1.527 1.00 28.70 29 THR B N 1
ATOM 1668 C CA . THR B 1 30 ? -4.592 -12.285 0.305 1.00 27.72 29 THR B CA 1
ATOM 1669 C C . THR B 1 30 ? -5.810 -12.113 -0.603 1.00 27.78 29 THR B C 1
ATOM 1670 O O . THR B 1 30 ? -6.919 -11.835 -0.131 1.00 27.06 29 THR B O 1
ATOM 1674 N N . LEU B 1 31 ? -5.608 -12.318 -1.904 1.00 27.87 30 LEU B N 1
ATOM 1675 C CA . LEU B 1 31 ? -6.729 -12.438 -2.859 1.00 28.30 30 LEU B CA 1
ATOM 1676 C C . LEU B 1 31 ? -7.701 -13.548 -2.466 1.00 28.15 30 LEU B C 1
ATOM 1677 O O . LEU B 1 31 ? -8.916 -13.388 -2.576 1.00 27.43 30 LEU B O 1
ATOM 1682 N N . SER B 1 32 ? -7.180 -14.679 -1.999 1.00 28.65 31 SER B N 1
ATOM 1683 C CA . SER B 1 32 ? -8.062 -15.758 -1.604 1.00 29.84 31 SER B CA 1
ATOM 1684 C C . SER B 1 32 ? -9.046 -15.319 -0.538 1.00 29.99 31 SER B C 1
ATOM 1685 O O . SER B 1 32 ? -10.189 -15.795 -0.555 1.00 29.71 31 SER B O 1
ATOM 1688 N N . GLY B 1 33 ? -8.582 -14.444 0.409 1.00 27.16 32 GLY B N 1
ATOM 1689 C CA . GLY B 1 33 ? -9.374 -14.060 1.579 1.00 26.45 32 GLY B CA 1
ATOM 1690 C C . GLY B 1 33 ? -10.415 -13.037 1.190 1.00 25.54 32 GLY B C 1
ATOM 1691 O O . GLY B 1 33 ? -11.545 -13.080 1.674 1.00 25.05 32 GLY B O 1
ATOM 1692 N N . VAL B 1 34 ? -10.042 -12.148 0.271 1.00 24.16 33 VAL B N 1
ATOM 1693 C CA . VAL B 1 34 ? -11.011 -11.254 -0.344 1.00 24.75 33 VAL B CA 1
ATOM 1694 C C . VAL B 1 34 ? -12.077 -12.065 -1.091 1.00 26.28 33 VAL B C 1
ATOM 1695 O O . VAL B 1 34 ? -13.286 -11.814 -0.949 1.00 25.71 33 VAL B O 1
ATOM 1699 N N . ALA B 1 35 ? -11.627 -13.051 -1.866 1.00 27.30 34 ALA B N 1
ATOM 1700 C CA . ALA B 1 35 ? -12.553 -13.833 -2.698 1.00 28.71 34 ALA B CA 1
ATOM 1701 C C . ALA B 1 35 ? -13.627 -14.505 -1.840 1.00 30.05 34 ALA B C 1
ATOM 1702 O O . ALA B 1 35 ? -14.818 -14.461 -2.161 1.00 31.34 34 ALA B O 1
ATOM 1704 N N . LYS B 1 36 ? -13.186 -15.112 -0.741 1.00 31.62 35 LYS B N 1
ATOM 1705 C CA . LYS B 1 36 ? -14.068 -15.752 0.285 1.00 33.29 35 LYS B CA 1
ATOM 1706 C C . LYS B 1 36 ? -15.007 -14.740 0.991 1.00 31.50 35 LYS B C 1
ATOM 1707 O O . LYS B 1 36 ? -16.155 -15.065 1.311 1.00 31.88 35 LYS B O 1
ATOM 1713 N N . GLU B 1 37 ? -14.524 -13.528 1.242 1.00 30.73 36 GLU B N 1
ATOM 1714 C CA . GLU B 1 37 ? -15.370 -12.491 1.818 1.00 29.82 36 GLU B CA 1
ATOM 1715 C C . GLU B 1 37 ? -16.481 -12.030 0.862 1.00 29.42 36 GLU B C 1
ATOM 1716 O O . GLU B 1 37 ? -17.649 -11.936 1.263 1.00 29.16 36 GLU B O 1
ATOM 1722 N N . VAL B 1 38 ? -16.124 -11.737 -0.388 1.00 27.87 37 VAL B N 1
ATOM 1723 C CA . VAL B 1 38 ? -17.057 -11.089 -1.327 1.00 27.41 37 VAL B CA 1
ATOM 1724 C C . VAL B 1 38 ? -17.930 -12.100 -2.082 1.00 27.59 37 VAL B C 1
ATOM 1725 O O . VAL B 1 38 ? -18.927 -11.729 -2.704 1.00 28.66 37 VAL B O 1
ATOM 1729 N N . GLY B 1 39 ? -17.560 -13.368 -2.018 1.00 27.29 38 GLY B N 1
ATOM 1730 C CA . GLY B 1 39 ? -18.279 -14.392 -2.768 1.00 27.33 38 GLY B CA 1
ATOM 1731 C C . GLY B 1 39 ? -17.950 -14.323 -4.254 1.00 27.26 38 GLY B C 1
ATOM 1732 O O . GLY B 1 39 ? -18.832 -14.439 -5.103 1.00 28.14 38 GLY B O 1
ATOM 1733 N N . LEU B 1 40 ? -16.670 -14.134 -4.573 1.00 26.98 39 LEU B N 1
ATOM 1734 C CA . LEU B 1 40 ? -16.203 -14.266 -5.954 1.00 26.75 39 LEU B CA 1
ATOM 1735 C C . LEU B 1 40 ? -15.011 -15.200 -6.004 1.00 26.51 39 LEU B C 1
ATOM 1736 O O . LEU B 1 40 ? -14.347 -15.411 -4.978 1.00 27.50 39 LEU B O 1
ATOM 1741 N N . SER B 1 41 ? -14.725 -15.750 -7.187 1.00 25.91 40 SER B N 1
ATOM 1742 C CA . SER B 1 41 ? -13.517 -16.558 -7.365 1.00 25.06 40 SER B CA 1
ATOM 1743 C C . SER B 1 41 ? -12.274 -15.672 -7.233 1.00 24.49 40 SER B C 1
ATOM 1744 O O . SER B 1 41 ? -12.333 -14.477 -7.492 1.00 23.94 40 SER B O 1
ATOM 1747 N N . ARG B 1 42 ? -11.155 -16.275 -6.851 1.00 24.07 41 ARG B N 1
ATOM 1748 C CA . ARG B 1 42 ? -9.872 -15.585 -6.886 1.00 24.66 41 ARG B CA 1
ATOM 1749 C C . ARG B 1 42 ? -9.504 -15.174 -8.333 1.00 24.11 41 ARG B C 1
ATOM 1750 O O . ARG B 1 42 ? -8.992 -14.081 -8.561 1.00 23.85 41 ARG B O 1
ATOM 1758 N N . ALA B 1 43 ? -9.771 -16.047 -9.308 1.00 23.47 42 ALA B N 1
ATOM 1759 C CA . ALA B 1 43 ? -9.557 -15.710 -10.724 1.00 22.93 42 ALA B CA 1
ATOM 1760 C C . ALA B 1 43 ? -10.303 -14.422 -11.142 1.00 23.43 42 ALA B C 1
ATOM 1761 O O . ALA B 1 43 ? -9.769 -13.614 -11.911 1.00 23.41 42 ALA B O 1
ATOM 1763 N N . ALA B 1 44 ? -11.526 -14.224 -10.630 1.00 24.12 43 ALA B N 1
ATOM 1764 C CA . ALA B 1 44 ? -12.301 -13.001 -10.908 1.00 24.94 43 ALA B CA 1
ATOM 1765 C C . ALA B 1 44 ? -11.619 -11.746 -10.375 1.00 25.17 43 ALA B C 1
ATOM 1766 O O . ALA B 1 44 ? -11.617 -10.692 -11.036 1.00 24.81 43 ALA B O 1
ATOM 1768 N N . LEU B 1 45 ? -11.041 -11.852 -9.174 1.00 25.26 44 LEU B N 1
ATOM 1769 C CA . LEU B 1 45 ? -10.324 -10.741 -8.566 1.00 26.23 44 LEU B CA 1
ATOM 1770 C C . LEU B 1 45 ? -9.124 -10.394 -9.402 1.00 26.56 44 LEU B C 1
ATOM 1771 O O . LEU B 1 45 ? -8.797 -9.236 -9.559 1.00 26.50 44 LEU B O 1
ATOM 1776 N N . ILE B 1 46 ? -8.480 -11.422 -9.952 1.00 27.47 45 ILE B N 1
ATOM 1777 C CA . ILE B 1 46 ? -7.292 -11.244 -10.777 1.00 28.77 45 ILE B CA 1
ATOM 1778 C C . ILE B 1 46 ? -7.650 -10.573 -12.111 1.00 29.78 45 ILE B C 1
ATOM 1779 O O . ILE B 1 46 ? -6.931 -9.672 -12.576 1.00 29.83 45 ILE B O 1
ATOM 1784 N N . GLN B 1 47 ? -8.771 -10.968 -12.709 1.00 30.67 46 GLN B N 1
ATOM 1785 C CA . GLN B 1 47 ? -9.200 -10.350 -13.969 1.00 32.13 46 GLN B CA 1
ATOM 1786 C C . GLN B 1 47 ? -9.559 -8.886 -13.770 1.00 32.25 46 GLN B C 1
ATOM 1787 O O . GLN B 1 47 ? -9.357 -8.068 -14.661 1.00 32.47 46 GLN B O 1
ATOM 1793 N N . ARG B 1 48 ? -10.066 -8.551 -12.592 1.00 31.93 47 ARG B N 1
ATOM 1794 C CA . ARG B 1 48 ? -10.542 -7.198 -12.359 1.00 32.07 47 ARG B CA 1
ATOM 1795 C C . ARG B 1 48 ? -9.500 -6.272 -11.767 1.00 32.02 47 ARG B C 1
ATOM 1796 O O . ARG B 1 48 ? -9.537 -5.068 -12.055 1.00 32.14 47 ARG B O 1
ATOM 1804 N N . PHE B 1 49 ? -8.588 -6.833 -10.964 1.00 31.12 48 PHE B N 1
ATOM 1805 C CA . PHE B 1 49 ? -7.596 -6.050 -10.212 1.00 31.63 48 PHE B CA 1
ATOM 1806 C C . PHE B 1 49 ? -6.136 -6.486 -10.386 1.00 31.92 48 PHE B C 1
ATOM 1807 O O . PHE B 1 49 ? -5.265 -5.995 -9.668 1.00 31.54 48 PHE B O 1
ATOM 1815 N N . THR B 1 50 ? -5.885 -7.412 -11.318 1.00 32.09 49 THR B N 1
ATOM 1816 C CA . THR B 1 50 ? -4.526 -7.880 -11.705 1.00 32.51 49 THR B CA 1
ATOM 1817 C C . THR B 1 50 ? -3.793 -8.749 -10.661 1.00 31.63 49 THR B C 1
ATOM 1818 O O . THR B 1 50 ? -3.402 -9.871 -10.962 1.00 31.19 49 THR B O 1
ATOM 1822 N N . ASN B 1 51 ? -3.582 -8.216 -9.449 1.00 30.55 50 ASN B N 1
ATOM 1823 C CA . ASN B 1 51 ? -2.870 -8.929 -8.386 1.00 30.15 50 ASN B CA 1
ATOM 1824 C C . ASN B 1 51 ? -3.061 -8.282 -7.006 1.00 30.15 50 ASN B C 1
ATOM 1825 O O . ASN B 1 51 ? -3.734 -7.272 -6.905 1.00 28.49 50 ASN B O 1
ATOM 1830 N N . ARG B 1 52 ? -2.459 -8.879 -5.978 1.00 30.44 51 ARG B N 1
ATOM 1831 C CA . ARG B 1 52 ? -2.647 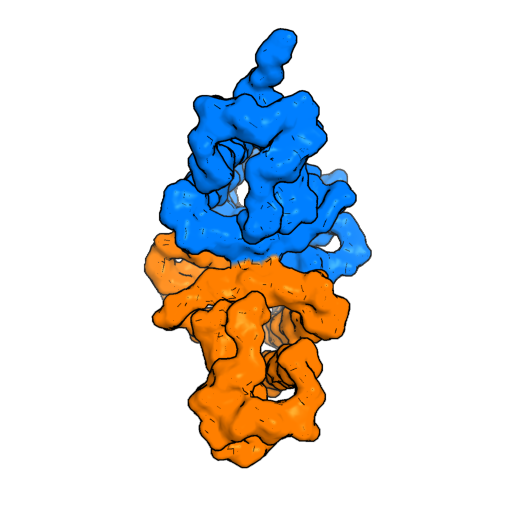-8.451 -4.587 1.00 32.06 51 ARG B CA 1
ATOM 1832 C C . ARG B 1 52 ? -2.261 -6.995 -4.438 1.00 32.40 51 ARG B C 1
ATOM 1833 O O . ARG B 1 52 ? -3.000 -6.191 -3.851 1.00 32.06 51 ARG B O 1
ATOM 1841 N N . ASP B 1 53 ? -1.068 -6.681 -4.929 1.00 32.05 52 ASP B N 1
ATOM 1842 C CA . ASP B 1 53 ? -0.494 -5.351 -4.759 1.00 32.14 52 ASP B CA 1
ATOM 1843 C C . ASP B 1 53 ? -1.352 -4.270 -5.418 1.00 30.63 52 ASP B C 1
ATOM 1844 O O . ASP B 1 53 ? -1.540 -3.187 -4.864 1.00 30.65 52 ASP B O 1
ATOM 1849 N N . THR B 1 54 ? -1.902 -4.585 -6.584 1.00 29.02 53 THR B N 1
ATOM 1850 C CA . THR B 1 54 ? -2.747 -3.654 -7.317 1.00 28.04 53 THR B CA 1
ATOM 1851 C C . THR B 1 54 ? -4.120 -3.459 -6.642 1.00 27.29 53 THR B C 1
ATOM 1852 O O . THR B 1 54 ? -4.643 -2.338 -6.592 1.00 26.33 53 THR B O 1
ATOM 1856 N N . LEU B 1 55 ? -4.698 -4.552 -6.138 1.00 26.13 54 LEU B N 1
ATOM 1857 C CA . LEU B 1 55 ? -5.921 -4.456 -5.358 1.00 25.03 54 LEU B CA 1
ATOM 1858 C C . LEU B 1 55 ? -5.748 -3.558 -4.124 1.00 25.84 54 LEU B C 1
ATOM 1859 O O . LEU B 1 55 ? -6.623 -2.725 -3.862 1.00 24.76 54 LEU B O 1
ATOM 1864 N N . LEU B 1 56 ? -4.638 -3.737 -3.391 1.00 25.24 55 LEU B N 1
ATOM 1865 C CA . LEU B 1 56 ? -4.289 -2.856 -2.257 1.00 26.16 55 LEU B CA 1
ATOM 1866 C C . LEU B 1 56 ? -4.277 -1.390 -2.648 1.00 26.07 55 LEU B C 1
ATOM 1867 O O . LEU B 1 56 ? -4.854 -0.539 -1.954 1.00 24.52 55 LEU B O 1
ATOM 1872 N N . VAL B 1 57 ? -3.665 -1.090 -3.787 1.00 25.90 56 VAL B N 1
ATOM 1873 C CA . VAL B 1 57 ? -3.660 0.271 -4.277 1.00 26.14 56 VAL B CA 1
ATOM 1874 C C . VAL B 1 57 ? -5.088 0.793 -4.530 1.00 26.19 56 VAL B C 1
ATOM 1875 O O . VAL B 1 57 ? -5.464 1.875 -4.046 1.00 25.67 56 VAL B O 1
ATOM 1879 N N . ARG B 1 58 ? -5.894 0.057 -5.300 1.00 26.07 57 ARG B N 1
ATOM 1880 C CA . ARG B 1 58 ? -7.263 0.478 -5.527 1.00 25.65 57 ARG B CA 1
ATOM 1881 C C . ARG B 1 58 ? -8.080 0.651 -4.238 1.00 25.83 57 ARG B C 1
ATOM 1882 O O . ARG B 1 58 ? -8.931 1.525 -4.150 1.00 24.90 57 ARG B O 1
ATOM 1890 N N . MET B 1 59 ? -7.855 -0.226 -3.265 1.00 25.65 58 MET B N 1
ATOM 1891 C CA A MET B 1 59 ? -8.549 -0.127 -1.981 0.50 25.36 58 MET B CA 1
ATOM 1892 C CA B MET B 1 59 ? -8.533 -0.159 -1.973 0.50 27.36 58 MET B CA 1
ATOM 1893 C C . MET B 1 59 ? -8.171 1.154 -1.259 1.00 26.55 58 MET B C 1
ATOM 1894 O O . MET B 1 59 ? -9.027 1.835 -0.722 1.00 25.86 58 MET B O 1
ATOM 1903 N N . MET B 1 60 ? -6.889 1.480 -1.268 1.00 26.96 59 MET B N 1
ATOM 1904 C CA . MET B 1 60 ? -6.410 2.677 -0.569 1.00 28.65 59 MET B CA 1
ATOM 1905 C C . MET B 1 60 ? -6.818 3.930 -1.323 1.00 29.11 59 MET B C 1
ATOM 1906 O O . MET B 1 60 ? -7.087 4.971 -0.700 1.00 29.10 59 MET B O 1
ATOM 1911 N N . GLU B 1 61 ? -6.890 3.831 -2.658 1.00 29.45 60 GLU B N 1
ATOM 1912 C CA . GLU B 1 61 ? -7.469 4.934 -3.448 1.00 29.96 60 GLU B CA 1
ATOM 1913 C C . GLU B 1 61 ? -8.921 5.162 -3.031 1.00 29.15 60 GLU B C 1
ATOM 1914 O O . GLU B 1 61 ? -9.360 6.311 -2.857 1.00 28.59 60 GLU B O 1
ATOM 1920 N N . ARG B 1 62 ? -9.677 4.076 -2.860 1.00 28.71 61 ARG B N 1
ATOM 1921 C CA . ARG B 1 62 ? -11.065 4.223 -2.412 1.00 29.51 61 ARG B CA 1
ATOM 1922 C C . ARG B 1 62 ? -11.125 4.815 -0.996 1.00 28.62 61 ARG B C 1
ATOM 1923 O O . ARG B 1 62 ? -12.014 5.615 -0.699 1.00 27.20 61 ARG B O 1
ATOM 1931 N N . GLY B 1 63 ? -10.192 4.407 -0.117 1.00 27.58 62 GLY B N 1
ATOM 1932 C CA . GLY B 1 63 ? -10.069 5.027 1.197 1.00 27.25 62 GLY B CA 1
ATOM 1933 C C . GLY B 1 63 ? -9.988 6.547 1.173 1.00 28.07 62 GLY B C 1
ATOM 1934 O O . GLY B 1 63 ? -10.719 7.216 1.909 1.00 26.24 62 GLY B O 1
ATOM 1935 N N . VAL B 1 64 ? -9.091 7.078 0.334 1.00 27.66 63 VAL B N 1
ATOM 1936 C CA . VAL B 1 64 ? -8.816 8.503 0.281 1.00 29.49 63 VAL B CA 1
ATOM 1937 C C . VAL B 1 64 ? -10.077 9.173 -0.287 1.00 28.45 63 VAL B C 1
ATOM 1938 O O . VAL B 1 64 ? -10.573 10.163 0.262 1.00 26.88 63 VAL B O 1
ATOM 1942 N N . GLU B 1 65 ? -10.648 8.562 -1.317 1.00 29.07 64 GLU B N 1
ATOM 1943 C CA . GLU B 1 65 ? -11.908 9.033 -1.893 1.00 29.34 64 GLU B CA 1
ATOM 1944 C C . GLU B 1 65 ? -13.009 9.100 -0.827 1.00 29.15 64 GLU B C 1
ATOM 1945 O O . GLU B 1 65 ? -13.726 10.081 -0.755 1.00 29.19 64 GLU B O 1
ATOM 1951 N N . GLN B 1 66 ? -13.092 8.093 0.036 1.00 28.89 65 GLN B N 1
ATOM 1952 C CA . GLN B 1 66 ? -14.163 7.995 1.034 1.00 28.58 65 GLN B CA 1
ATOM 1953 C C . GLN B 1 66 ? -13.974 8.995 2.151 1.00 27.72 65 GLN B C 1
ATOM 1954 O O . GLN B 1 66 ? -14.948 9.514 2.707 1.00 26.67 65 GLN B O 1
ATOM 1960 N N . VAL B 1 67 ? -12.714 9.244 2.508 1.00 26.44 66 VAL B N 1
ATOM 1961 C CA . VAL B 1 67 ? -12.392 10.292 3.486 1.00 26.48 66 VAL B CA 1
ATOM 1962 C C . VAL B 1 67 ? -12.863 11.622 2.915 1.00 26.16 66 VAL B C 1
ATOM 1963 O O . VAL B 1 67 ? -13.589 12.335 3.579 1.00 25.34 66 VAL B O 1
ATOM 1967 N N . ARG B 1 68 ? -12.456 11.929 1.672 1.00 26.00 67 ARG B N 1
ATOM 1968 C CA . ARG B 1 68 ? -12.818 13.219 1.077 1.00 26.15 67 ARG B CA 1
ATOM 1969 C C . ARG B 1 68 ? -14.320 13.306 0.954 1.00 25.96 67 ARG B C 1
ATOM 1970 O O . ARG B 1 68 ? -14.878 14.347 1.260 1.00 26.65 67 ARG B O 1
ATOM 1978 N N . HIS B 1 69 ? -14.967 12.227 0.497 1.00 25.64 68 HIS B N 1
ATOM 1979 C CA . HIS B 1 69 ? -16.430 12.198 0.269 1.00 27.17 68 HIS B CA 1
ATOM 1980 C C . HIS B 1 69 ? -17.138 12.431 1.619 1.00 27.78 68 HIS B C 1
ATOM 1981 O O . HIS B 1 69 ? -18.067 13.222 1.741 1.00 27.19 68 HIS B O 1
ATOM 1988 N N . TYR B 1 70 ? -16.639 11.763 2.635 1.00 27.34 69 TYR B N 1
ATOM 1989 C CA . TYR B 1 70 ? -17.198 11.868 3.976 1.00 28.50 69 TYR B CA 1
ATOM 1990 C C . TYR B 1 70 ? -17.020 13.282 4.556 1.00 28.48 69 TYR B C 1
ATOM 1991 O O . TYR B 1 70 ? -18.012 13.943 4.895 1.00 28.49 69 TYR B O 1
ATOM 2000 N N . LEU B 1 71 ? -15.785 13.779 4.607 1.00 27.03 70 LEU B N 1
ATOM 2001 C CA . LEU B 1 71 ? -15.531 15.086 5.241 1.00 27.32 70 LEU B CA 1
ATOM 2002 C C . LEU B 1 71 ? -16.211 16.225 4.494 1.00 27.27 70 LEU B C 1
ATOM 2003 O O . LEU B 1 71 ? -16.660 17.172 5.112 1.00 27.51 70 LEU B O 1
ATOM 2008 N N . ASN B 1 72 ? -16.268 16.123 3.169 1.00 26.26 71 ASN B N 1
ATOM 2009 C CA . ASN B 1 72 ? -16.763 17.247 2.376 1.00 27.30 71 ASN B CA 1
ATOM 2010 C C . ASN B 1 72 ? -18.245 17.529 2.576 1.00 26.99 71 ASN B C 1
ATOM 2011 O O . ASN B 1 72 ? -18.696 18.632 2.291 1.00 27.10 71 ASN B O 1
ATOM 2016 N N . ALA B 1 73 ? -19.005 16.550 3.051 1.00 26.96 72 ALA B N 1
ATOM 2017 C CA . ALA B 1 73 ? -20.453 16.798 3.129 1.00 28.21 72 ALA B CA 1
ATOM 2018 C C . ALA B 1 73 ? -20.939 16.940 4.576 1.00 29.13 72 ALA B C 1
ATOM 2019 O O . ALA B 1 73 ? -22.131 17.143 4.794 1.00 29.89 72 ALA B O 1
ATOM 2021 N N . ILE B 1 74 ? -20.018 16.863 5.533 1.00 29.81 73 ILE B N 1
ATOM 2022 C CA . ILE B 1 74 ? -20.362 17.049 6.973 1.00 31.06 73 ILE B CA 1
ATOM 2023 C C . ILE B 1 74 ? -20.805 18.494 7.149 1.00 31.13 73 ILE B C 1
ATOM 2024 O O . ILE B 1 74 ? -20.065 19.415 6.806 1.00 30.40 73 ILE B O 1
ATOM 2029 N N . PRO B 1 75 ? -22.029 18.704 7.668 1.00 33.40 74 PRO B N 1
ATOM 2030 C CA . PRO B 1 75 ? -22.588 20.066 7.725 1.00 33.60 74 PRO B CA 1
ATOM 2031 C C . PRO B 1 75 ? -21.717 21.036 8.547 1.00 34.22 74 PRO B C 1
ATOM 2032 O O . PRO B 1 75 ? -21.197 20.640 9.585 1.00 33.47 74 PRO B O 1
ATOM 2036 N N . ILE B 1 76 ? -21.537 22.277 8.077 1.00 34.52 75 ILE B N 1
ATOM 2037 C CA . ILE B 1 76 ? -20.623 23.212 8.761 1.00 35.22 75 ILE B CA 1
ATOM 2038 C C . ILE B 1 76 ? -21.356 24.206 9.674 1.00 34.88 75 ILE B C 1
ATOM 2039 O O . ILE B 1 76 ? -22.174 25.000 9.209 1.00 36.28 75 ILE B O 1
ATOM 2044 N N . GLY B 1 77 ? -21.036 24.148 10.966 1.00 34.33 76 GLY B N 1
ATOM 2045 C CA . GLY B 1 77 ? -21.592 25.064 11.958 1.00 33.32 76 GLY B CA 1
ATOM 2046 C C . GLY B 1 77 ? -20.699 26.278 12.135 1.00 32.85 76 GLY B C 1
ATOM 2047 O O . GLY B 1 77 ? -19.560 26.302 11.664 1.00 34.00 76 GLY B O 1
ATOM 2048 N N . ALA B 1 78 ? -21.203 27.284 12.842 1.00 31.59 77 ALA B N 1
ATOM 2049 C CA . ALA B 1 78 ? -20.504 28.555 12.990 1.00 30.02 77 ALA B CA 1
ATOM 2050 C C . ALA B 1 78 ? -19.600 28.572 14.218 1.00 29.10 77 ALA B C 1
ATOM 2051 O O . ALA B 1 78 ? -19.904 27.951 15.232 1.00 28.65 77 ALA B O 1
ATOM 2053 N N . GLY B 1 79 ? -18.477 29.272 14.107 1.00 28.07 78 GLY B N 1
ATOM 2054 C CA . GLY B 1 79 ? -17.674 29.623 15.269 1.00 28.15 78 GLY B CA 1
ATOM 2055 C C . GLY B 1 79 ? -16.932 28.428 15.843 1.00 27.21 78 GLY B C 1
ATOM 2056 O O . GLY B 1 79 ? -16.927 27.351 15.247 1.00 27.18 78 GLY B O 1
ATOM 2057 N N . PRO B 1 80 ? -16.300 28.614 17.009 1.00 27.60 79 PRO B N 1
ATOM 2058 C CA . PRO B 1 80 ? -15.546 27.541 17.675 1.00 26.93 79 PRO B CA 1
ATOM 2059 C C . PRO B 1 80 ? -16.460 26.361 18.010 1.00 26.85 79 PRO B C 1
ATOM 2060 O O . PRO B 1 80 ? -16.027 25.216 17.942 1.00 26.10 79 PRO B O 1
ATOM 2064 N N . GLN B 1 81 ? -17.735 26.631 18.305 1.00 26.78 80 GLN B N 1
ATOM 2065 C CA . GLN B 1 81 ? -18.661 25.553 18.615 1.00 26.58 80 GLN B CA 1
ATOM 2066 C C . GLN B 1 81 ? -18.861 24.629 17.402 1.00 25.89 80 GLN B C 1
ATOM 2067 O O . GLN B 1 81 ? -18.838 23.417 17.561 1.00 24.76 80 GLN B O 1
ATOM 2073 N N . GLY B 1 82 ? -19.020 25.199 16.200 1.00 24.54 81 GLY B N 1
ATOM 2074 C CA . GLY B 1 82 ? -19.078 24.385 14.962 1.00 23.22 81 GLY B CA 1
ATOM 2075 C C . GLY B 1 82 ? -17.803 23.538 14.773 1.00 22.29 81 GLY B C 1
ATOM 2076 O O . GLY B 1 82 ? -17.859 22.352 14.398 1.00 20.98 81 GLY B O 1
ATOM 2077 N N . LEU B 1 83 ? -16.652 24.156 15.013 1.00 21.62 82 LEU B N 1
ATOM 2078 C CA . LEU B 1 83 ? -15.380 23.413 14.924 1.00 21.70 82 LEU B CA 1
ATOM 2079 C C . LEU B 1 83 ? -15.361 22.236 15.889 1.00 22.07 82 LEU B C 1
ATOM 2080 O O . LEU B 1 83 ? -14.947 21.118 15.531 1.00 22.37 82 LEU B O 1
ATOM 2085 N N . TRP B 1 84 ? -15.762 22.498 17.129 1.00 21.28 83 TRP B N 1
ATOM 2086 C CA . TRP B 1 84 ? -15.828 21.444 18.159 1.00 22.11 83 TRP B CA 1
ATOM 2087 C C . TRP B 1 84 ? -16.743 20.292 17.749 1.00 22.56 83 TRP B C 1
ATOM 2088 O O . TRP B 1 84 ? -16.377 19.120 17.906 1.00 21.50 83 TRP B O 1
ATOM 2099 N N . GLU B 1 85 ? -17.926 20.638 17.240 1.00 22.69 84 GLU B N 1
ATOM 2100 C CA . GLU B 1 85 ? -18.885 19.659 16.715 1.00 22.95 84 GLU B CA 1
ATOM 2101 C C . GLU B 1 85 ? -18.305 18.815 15.615 1.00 22.12 84 GLU B C 1
ATOM 2102 O O . GLU B 1 85 ? -18.486 17.581 15.603 1.00 20.85 84 GLU B O 1
ATOM 2108 N N . PHE B 1 86 ? -17.584 19.462 14.698 1.00 21.14 85 PHE B N 1
ATOM 2109 C CA . PHE B 1 86 ? -16.964 18.744 13.609 1.00 21.40 85 PHE B CA 1
ATOM 2110 C C . PHE B 1 86 ? -15.914 17.776 14.164 1.00 20.72 85 PHE B C 1
ATOM 2111 O O . PHE B 1 86 ? -15.885 16.625 13.782 1.00 20.98 85 PHE B O 1
ATOM 2119 N N . LEU B 1 87 ? -15.034 18.282 15.021 1.00 19.51 86 LEU B N 1
ATOM 2120 C CA . LEU B 1 87 ? -13.960 17.417 15.564 1.00 20.70 86 LEU B CA 1
ATOM 2121 C C . LEU B 1 87 ? -14.530 16.220 16.332 1.00 20.98 86 LEU B C 1
ATOM 2122 O O . LEU B 1 87 ? -13.994 15.103 16.263 1.00 20.51 86 LEU B O 1
ATOM 2127 N N . GLN B 1 88 ? -15.643 16.421 17.037 1.00 21.55 87 GLN B N 1
ATOM 2128 C CA . GLN B 1 88 ? -16.318 15.284 17.704 1.00 21.69 87 GLN B CA 1
ATOM 2129 C C . GLN B 1 88 ? -16.730 14.197 16.689 1.00 22.57 87 GLN B C 1
ATOM 2130 O O . GLN B 1 88 ? -16.437 12.993 16.891 1.00 22.56 87 GLN B O 1
ATOM 2136 N N . VAL B 1 89 ? -17.398 14.606 15.607 1.00 21.85 88 VAL B N 1
ATOM 2137 C CA . VAL B 1 89 ? -17.821 13.681 14.551 1.00 22.10 88 VAL B CA 1
ATOM 2138 C C . VAL B 1 89 ? -16.609 12.956 13.966 1.00 21.69 88 VAL B C 1
ATOM 2139 O O . VAL B 1 89 ? -16.592 11.715 13.822 1.00 21.37 88 VAL B O 1
ATOM 2143 N N . LEU B 1 90 ? -15.573 13.734 13.681 1.00 21.44 89 LEU B N 1
ATOM 2144 C CA . LEU B 1 90 ? -14.346 13.190 13.129 1.00 21.64 89 LEU B CA 1
ATOM 2145 C C . LEU B 1 90 ? -13.749 12.094 14.030 1.00 21.87 89 LEU B C 1
ATOM 2146 O O . LEU B 1 90 ? -13.442 10.983 13.550 1.00 22.35 89 LEU B O 1
ATOM 2151 N N . VAL B 1 91 ? -13.544 12.413 15.307 1.00 20.95 90 VAL B N 1
ATOM 2152 C CA . VAL B 1 91 ? -12.910 11.459 16.229 1.00 21.45 90 VAL B CA 1
ATOM 2153 C C . VAL B 1 91 ? -13.807 10.224 16.462 1.00 21.99 90 VAL B C 1
ATOM 2154 O O . VAL B 1 91 ? -13.331 9.097 16.492 1.00 22.51 90 VAL B O 1
ATOM 2158 N N . ARG B 1 92 ? -15.108 10.443 16.591 1.00 22.80 91 ARG B N 1
ATOM 2159 C CA A ARG B 1 92 ? -16.050 9.355 16.838 0.50 23.42 91 ARG B CA 1
ATOM 2160 C CA B ARG B 1 92 ? -16.033 9.340 16.841 0.50 23.88 91 ARG B CA 1
ATOM 2161 C C . ARG B 1 92 ? -16.209 8.420 15.632 1.00 24.35 91 ARG B C 1
ATOM 2162 O O . ARG B 1 92 ? -16.749 7.286 15.761 1.00 25.02 91 ARG B O 1
ATOM 2177 N N . SER B 1 93 ? -15.744 8.877 14.463 1.00 25.02 92 SER B N 1
ATOM 2178 C CA . SER B 1 93 ? -15.805 8.091 13.235 1.00 25.64 92 SER B CA 1
ATOM 2179 C C . SER B 1 93 ? -14.848 6.908 13.256 1.00 26.80 92 SER B C 1
ATOM 2180 O O . SER B 1 93 ? -15.045 5.940 12.513 1.00 27.58 92 SER B O 1
ATOM 2183 N N . MET B 1 94 ? -13.816 6.967 14.106 1.00 25.24 93 MET B N 1
ATOM 2184 C CA . MET B 1 94 ? -12.890 5.850 14.207 1.00 25.92 93 MET B CA 1
ATOM 2185 C C . MET B 1 94 ? -13.437 4.633 14.947 1.00 26.26 93 MET B C 1
ATOM 2186 O O . MET B 1 94 ? -13.865 4.735 16.069 1.00 27.58 93 MET B O 1
ATOM 2191 N N . ASN B 1 95 ? -13.360 3.469 14.311 1.00 26.74 94 ASN B N 1
ATOM 2192 C CA . ASN B 1 95 ? -13.896 2.238 14.873 1.00 27.88 94 ASN B CA 1
ATOM 2193 C C . ASN B 1 95 ? -12.854 1.540 15.748 1.00 28.60 94 ASN B C 1
ATOM 2194 O O . ASN B 1 95 ? -11.816 1.117 15.243 1.00 27.48 94 ASN B O 1
ATOM 2199 N N . THR B 1 96 ? -13.167 1.349 17.027 1.00 27.17 95 THR B N 1
ATOM 2200 C CA . THR B 1 96 ? -12.278 0.589 17.901 1.00 27.80 95 THR B CA 1
ATOM 2201 C C . THR B 1 96 ? -12.802 -0.814 18.269 1.00 27.07 95 THR B C 1
ATOM 2202 O O . THR B 1 96 ? -12.293 -1.450 19.195 1.00 27.88 95 THR B O 1
ATOM 2206 N N . ARG B 1 97 ? -13.822 -1.304 17.562 1.00 26.18 96 ARG B N 1
ATOM 2207 C CA . ARG B 1 97 ? -14.552 -2.518 18.026 1.00 27.65 96 ARG B CA 1
ATOM 2208 C C . ARG B 1 97 ? -13.884 -3.892 17.865 1.00 28.67 96 ARG B C 1
ATOM 2209 O O . ARG B 1 97 ? -14.267 -4.878 18.545 1.00 30.10 96 ARG B O 1
ATOM 2217 N N . ASN B 1 98 ? -12.943 -3.980 16.935 1.00 29.36 97 ASN B N 1
ATOM 2218 C CA . ASN B 1 98 ? -12.254 -5.252 16.761 1.00 29.96 97 ASN B CA 1
ATOM 2219 C C . ASN B 1 98 ? -10.817 -5.084 17.297 1.00 30.19 97 ASN B C 1
ATOM 2220 O O . ASN B 1 98 ? -10.608 -5.115 18.517 1.00 31.89 97 ASN B O 1
ATOM 2225 N N . ASP B 1 99 ? -9.855 -4.827 16.422 1.00 28.23 98 ASP B N 1
ATOM 2226 C CA . ASP B 1 99 ? -8.449 -4.717 16.888 1.00 26.27 98 ASP B CA 1
ATOM 2227 C C . ASP B 1 99 ? -7.859 -3.405 16.408 1.00 24.40 98 ASP B C 1
ATOM 2228 O O . ASP B 1 99 ? -7.388 -3.330 15.275 1.00 23.50 98 ASP B O 1
ATOM 2233 N N . PHE B 1 100 ? -7.897 -2.361 17.235 1.00 23.22 99 PHE B N 1
ATOM 2234 C CA . PHE B 1 100 ? -7.507 -1.036 16.727 1.00 23.03 99 PHE B CA 1
ATOM 2235 C C . PHE B 1 100 ? -6.031 -0.996 16.316 1.00 22.17 99 PHE B C 1
ATOM 2236 O O . PHE B 1 100 ? -5.642 -0.212 15.456 1.00 22.18 99 PHE B O 1
ATOM 2244 N N . SER B 1 101 ? -5.226 -1.889 16.897 1.00 22.32 100 SER B N 1
ATOM 2245 C CA . SER B 1 101 ? -3.750 -1.863 16.648 1.00 22.34 100 SER B CA 1
ATOM 2246 C C . SER B 1 101 ? -3.420 -2.140 15.176 1.00 22.66 100 SER B C 1
ATOM 2247 O O . SER B 1 101 ? -2.347 -1.729 14.693 1.00 21.76 100 SER B O 1
ATOM 2250 N N . VAL B 1 102 ? -4.341 -2.779 14.467 1.00 22.05 101 VAL B N 1
ATOM 2251 C CA . VAL B 1 102 ? -4.100 -3.101 13.054 1.00 22.70 101 VAL B CA 1
ATOM 2252 C C . VAL B 1 102 ? -3.850 -1.813 12.295 1.00 22.54 101 VAL B C 1
ATOM 2253 O O . VAL B 1 102 ? -3.060 -1.804 11.362 1.00 22.72 101 VAL B O 1
ATOM 2257 N N . ASN B 1 103 ? -4.489 -0.711 12.706 1.00 21.20 102 ASN B N 1
ATOM 2258 C CA . ASN B 1 103 ? -4.194 0.593 12.037 1.00 23.31 102 ASN B CA 1
ATOM 2259 C C . ASN B 1 103 ? -2.715 0.985 11.993 1.00 22.85 102 ASN B C 1
ATOM 2260 O O . ASN B 1 103 ? -2.252 1.578 11.007 1.00 22.85 102 ASN B O 1
ATOM 2265 N N . TYR B 1 104 ? -1.950 0.622 13.035 1.00 22.05 103 TYR B N 1
ATOM 2266 C CA . TYR B 1 104 ? -0.524 0.980 13.088 1.00 22.54 103 TYR B CA 1
ATOM 2267 C C . TYR B 1 104 ? 0.253 0.078 12.149 1.00 21.62 103 TYR B C 1
ATOM 2268 O O . TYR B 1 104 ? 1.224 0.521 11.513 1.00 22.96 103 TYR B O 1
ATOM 2277 N N . LEU B 1 105 ? -0.222 -1.159 11.975 1.00 22.47 104 LEU B N 1
ATOM 2278 C CA . LEU B 1 105 ? 0.454 -2.047 10.996 1.00 20.90 104 LEU B CA 1
ATOM 2279 C C . LEU B 1 105 ? 0.175 -1.572 9.561 1.00 21.32 104 LEU B C 1
ATOM 2280 O O . LEU B 1 105 ? 1.066 -1.536 8.712 1.00 21.86 104 LEU B O 1
ATOM 2285 N N . ILE B 1 106 ? -1.077 -1.231 9.310 1.00 21.31 105 ILE B N 1
ATOM 2286 C CA . ILE B 1 106 ? -1.519 -0.630 8.044 1.00 22.50 105 ILE B CA 1
ATOM 2287 C C . ILE B 1 106 ? -0.703 0.583 7.714 1.00 23.64 105 ILE B C 1
ATOM 2288 O O . ILE B 1 106 ? -0.123 0.645 6.632 1.00 22.84 105 ILE B O 1
ATOM 2293 N N . SER B 1 107 ? -0.628 1.528 8.646 1.00 23.76 106 SER B N 1
ATOM 2294 C CA A SER B 1 107 ? 0.154 2.729 8.460 0.50 25.20 106 SER B CA 1
ATOM 2295 C CA B SER B 1 107 ? 0.170 2.714 8.432 0.50 25.65 106 SER B CA 1
ATOM 2296 C C . SER B 1 107 ? 1.635 2.440 8.179 1.00 25.37 106 SER B C 1
ATOM 2297 O O . SER B 1 107 ? 2.195 3.011 7.241 1.00 26.34 106 SER B O 1
ATOM 2302 N N . TRP B 1 108 ? 2.266 1.549 8.958 1.00 23.52 107 TRP B N 1
ATOM 2303 C CA . TRP B 1 108 ? 3.641 1.175 8.685 1.00 23.70 107 TRP B CA 1
ATOM 2304 C C . TRP B 1 108 ? 3.797 0.626 7.242 1.00 23.52 107 TRP B C 1
ATOM 2305 O O . TRP B 1 108 ? 4.704 1.026 6.484 1.00 23.58 107 TRP B O 1
ATOM 2316 N N . TYR B 1 109 ? 2.951 -0.330 6.910 1.00 23.91 108 TYR B N 1
ATOM 2317 C CA . TYR B 1 109 ? 3.020 -1.016 5.606 1.00 23.76 108 TYR B CA 1
ATOM 2318 C C . TYR B 1 109 ? 2.913 -0.015 4.462 1.00 24.04 108 TYR B C 1
ATOM 2319 O O . TYR B 1 109 ? 3.710 -0.054 3.508 1.00 23.56 108 TYR B O 1
ATOM 2328 N N . GLU B 1 110 ? 1.952 0.892 4.580 1.00 23.15 109 GLU B N 1
ATOM 2329 C CA . GLU B 1 110 ? 1.750 1.987 3.592 1.00 23.47 109 GLU B CA 1
ATOM 2330 C C . GLU B 1 110 ? 3.037 2.769 3.325 1.00 24.20 109 GLU B C 1
ATOM 2331 O O . GLU B 1 110 ? 3.330 3.123 2.185 1.00 23.20 109 GLU B O 1
ATOM 2337 N N . LEU B 1 111 ? 3.797 3.051 4.390 1.00 22.43 110 LEU B N 1
ATOM 2338 C CA . LEU B 1 111 ? 5.041 3.818 4.234 1.00 23.33 110 LEU B CA 1
ATOM 2339 C C . LEU B 1 111 ? 6.157 3.094 3.482 1.00 23.49 110 LEU B C 1
ATOM 2340 O O . LEU B 1 111 ? 7.128 3.736 3.039 1.00 24.40 110 LEU B O 1
ATOM 2345 N N . GLN B 1 112 ? 6.052 1.770 3.370 1.00 22.87 111 GLN B N 1
ATOM 2346 C CA . GLN B 1 112 ? 7.045 0.959 2.678 1.00 23.77 111 GLN B CA 1
ATOM 2347 C C . GLN B 1 112 ? 6.818 0.837 1.168 1.00 24.38 111 GLN B C 1
ATOM 2348 O O . GLN B 1 112 ? 7.691 0.342 0.453 1.00 25.26 111 GLN B O 1
ATOM 2354 N N . VAL B 1 113 ? 5.640 1.222 0.700 1.00 23.91 112 VAL B N 1
ATOM 2355 C CA . VAL B 1 113 ? 5.259 1.000 -0.690 1.00 24.94 112 VAL B CA 1
ATOM 2356 C C . VAL B 1 113 ? 4.969 2.385 -1.290 1.00 24.08 112 VAL B C 1
ATOM 2357 O O . VAL B 1 113 ? 3.959 2.986 -0.947 1.00 22.60 112 VAL B O 1
ATOM 2361 N N . PRO B 1 114 ? 5.833 2.892 -2.197 1.00 26.09 113 PRO B N 1
ATOM 2362 C CA . PRO B 1 114 ? 5.605 4.284 -2.621 1.00 25.57 113 PRO B CA 1
ATOM 2363 C C . PRO B 1 114 ? 4.192 4.645 -3.052 1.00 24.92 113 PRO B C 1
ATOM 2364 O O . PRO B 1 114 ? 3.714 5.742 -2.698 1.00 25.37 113 PRO B O 1
ATOM 2368 N N . GLU B 1 115 ? 3.531 3.769 -3.809 1.00 24.85 114 GLU B N 1
ATOM 2369 C CA . GLU B 1 115 ? 2.167 4.043 -4.273 1.00 25.93 114 GLU B CA 1
ATOM 2370 C C . GLU B 1 115 ? 1.231 4.259 -3.068 1.00 25.70 114 GLU B C 1
ATOM 2371 O O . GLU B 1 115 ? 0.415 5.210 -3.041 1.00 26.97 114 GLU B O 1
ATOM 2377 N N . LEU B 1 116 ? 1.342 3.384 -2.070 1.00 24.57 115 LEU B N 1
ATOM 2378 C CA . LEU B 1 116 ? 0.469 3.502 -0.884 1.00 23.64 115 LEU B CA 1
ATOM 2379 C C . LEU B 1 116 ? 0.835 4.689 -0.019 1.00 24.38 115 LEU B C 1
ATOM 2380 O O . LEU B 1 116 ? -0.047 5.352 0.561 1.00 23.09 115 LEU B O 1
ATOM 2385 N N . ARG B 1 117 ? 2.133 4.978 0.031 1.00 23.49 116 ARG B N 1
ATOM 2386 C CA . ARG B 1 117 ? 2.595 6.105 0.829 1.00 25.44 116 ARG B CA 1
ATOM 2387 C C . ARG B 1 117 ? 1.986 7.421 0.318 1.00 25.13 116 ARG B C 1
ATOM 2388 O O . ARG B 1 117 ? 1.578 8.258 1.088 1.00 25.35 116 ARG B O 1
ATOM 2396 N N . THR B 1 118 ? 1.935 7.597 -0.998 1.00 26.31 117 THR B N 1
ATOM 2397 C CA . THR B 1 118 ? 1.356 8.798 -1.567 1.00 25.15 117 THR B CA 1
ATOM 2398 C C . THR B 1 118 ? -0.112 8.929 -1.196 1.00 24.87 117 THR B C 1
ATOM 2399 O O . THR B 1 118 ? -0.601 10.027 -0.876 1.00 22.96 117 THR B O 1
ATOM 2403 N N . LEU B 1 119 ? -0.827 7.805 -1.216 1.00 22.74 118 LEU B N 1
ATOM 2404 C CA . LEU B 1 119 ? -2.231 7.844 -0.843 1.00 23.95 118 LEU B CA 1
ATOM 2405 C C . LEU B 1 119 ? -2.423 8.152 0.646 1.00 24.46 118 LEU B C 1
ATOM 2406 O O . LEU B 1 119 ? -3.377 8.847 1.036 1.00 25.02 118 LEU B O 1
ATOM 2411 N N . ALA B 1 120 ? -1.551 7.595 1.486 1.00 23.99 119 ALA B N 1
ATOM 2412 C CA . ALA B 1 120 ? -1.561 7.918 2.920 1.00 24.14 119 ALA B CA 1
ATOM 2413 C C . ALA B 1 120 ? -1.339 9.422 3.168 1.00 25.68 119 ALA B C 1
ATOM 2414 O O . ALA B 1 120 ? -2.011 10.040 4.014 1.00 24.72 119 ALA B O 1
ATOM 2416 N N . ILE B 1 121 ? -0.424 10.003 2.404 1.00 24.46 120 ILE B N 1
ATOM 2417 C CA . ILE B 1 121 ? -0.197 11.457 2.484 1.00 25.49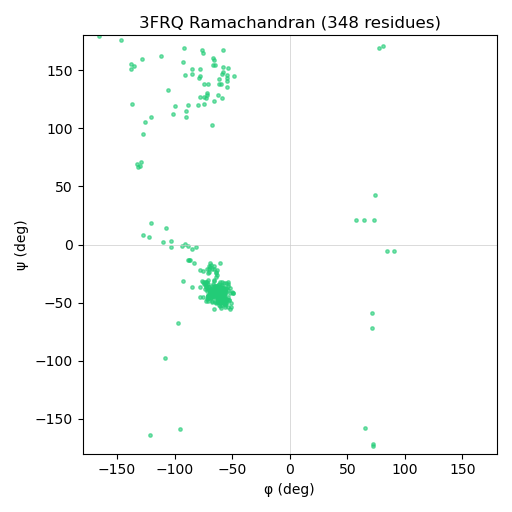 120 ILE B CA 1
ATOM 2418 C C . ILE B 1 121 ? -1.481 12.193 2.083 1.00 25.92 120 ILE B C 1
ATOM 2419 O O . ILE B 1 121 ? -1.915 13.095 2.770 1.00 26.15 120 ILE B O 1
ATOM 2424 N N . GLN B 1 122 ? -2.094 11.799 0.966 1.00 25.58 121 GLN B N 1
ATOM 2425 C CA . GLN B 1 122 ? -3.327 12.428 0.537 1.00 26.64 121 GLN B CA 1
ATOM 2426 C C . GLN B 1 122 ? -4.426 12.283 1.557 1.00 25.57 121 GLN B C 1
ATOM 2427 O O . GLN B 1 122 ? -5.259 13.195 1.736 1.00 25.13 121 GLN B O 1
ATOM 2433 N N . ARG B 1 123 ? -4.458 11.126 2.215 1.00 24.50 122 ARG B N 1
ATOM 2434 C CA . ARG B 1 123 ? -5.465 10.898 3.237 1.00 24.86 122 ARG B CA 1
ATOM 2435 C C . ARG B 1 123 ? -5.291 11.891 4.399 1.00 24.01 122 ARG B C 1
ATOM 2436 O O . ARG B 1 123 ? -6.257 12.514 4.846 1.00 24.09 122 ARG B O 1
ATOM 2444 N N . ASN B 1 124 ? -4.078 12.009 4.907 1.00 24.03 123 ASN B N 1
ATOM 2445 C CA . ASN B 1 124 ? -3.836 12.942 6.029 1.00 24.50 123 ASN B CA 1
ATOM 2446 C C . ASN B 1 124 ? -4.063 14.374 5.573 1.00 24.75 123 ASN B C 1
ATOM 2447 O O . ASN B 1 124 ? -4.570 15.204 6.325 1.00 24.55 123 ASN B O 1
ATOM 2452 N N . ARG B 1 125 ? -3.636 14.695 4.356 1.00 24.45 124 ARG B N 1
ATOM 2453 C CA . ARG B 1 125 ? -3.871 16.057 3.826 1.00 24.42 124 ARG B CA 1
ATOM 2454 C C . ARG B 1 125 ? -5.353 16.380 3.738 1.00 24.14 124 ARG B C 1
ATOM 2455 O O . ARG B 1 125 ? -5.773 17.501 4.064 1.00 23.17 124 ARG B O 1
ATOM 2463 N N . ALA B 1 126 ? -6.154 15.382 3.370 1.00 22.93 125 ALA B N 1
ATOM 2464 C CA . ALA B 1 126 ? -7.582 15.570 3.285 1.00 23.33 125 ALA B CA 1
ATOM 2465 C C . ALA B 1 126 ? -8.180 15.870 4.648 1.00 22.19 125 ALA B C 1
ATOM 2466 O O . ALA B 1 126 ? -9.076 16.726 4.755 1.00 23.26 125 ALA B O 1
ATOM 2468 N N . VAL B 1 1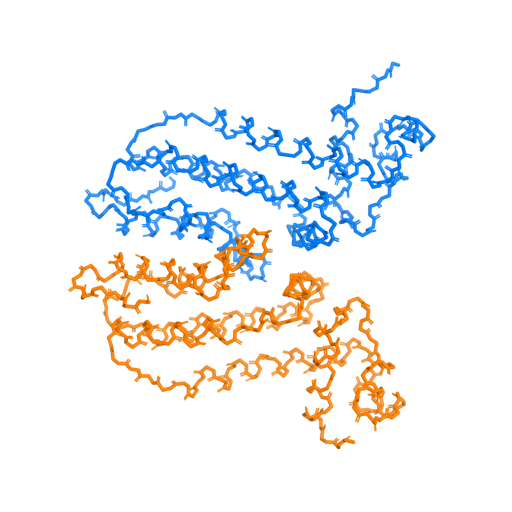27 ? -7.739 15.139 5.671 1.00 21.06 126 VAL B N 1
ATOM 2469 C CA . VAL B 1 127 ? -8.247 15.379 7.022 1.00 20.72 126 VAL B CA 1
ATOM 2470 C C . VAL B 1 127 ? -7.810 16.763 7.548 1.00 21.39 126 VAL B C 1
ATOM 2471 O O . VAL B 1 127 ? -8.627 17.505 8.106 1.00 20.58 126 VAL B O 1
ATOM 2475 N N . VAL B 1 128 ? -6.541 17.104 7.347 1.00 21.32 127 VAL B N 1
ATOM 2476 C CA . VAL B 1 128 ? -6.014 18.431 7.771 1.00 21.35 127 VAL B CA 1
ATOM 2477 C C . VAL B 1 128 ? -6.765 19.562 7.084 1.00 21.76 127 VAL B C 1
ATOM 2478 O O . VAL B 1 128 ? -7.141 20.549 7.721 1.00 21.47 127 VAL B O 1
ATOM 2482 N N . GLU B 1 129 ? -6.981 19.410 5.784 1.00 23.27 128 GLU B N 1
ATOM 2483 C CA . GLU B 1 129 ? -7.709 20.438 5.001 1.00 25.08 128 GLU B CA 1
ATOM 2484 C C . GLU B 1 129 ? -9.182 20.513 5.427 1.00 24.81 128 GLU B C 1
ATOM 2485 O O . GLU B 1 129 ? -9.774 21.605 5.453 1.00 27.97 128 GLU B O 1
ATOM 2491 N N . GLY B 1 130 ? -9.769 19.365 5.733 1.00 23.90 129 GLY B N 1
ATOM 2492 C CA . GLY B 1 130 ? -11.123 19.279 6.274 1.00 24.00 129 GLY B CA 1
ATOM 2493 C C . GLY B 1 130 ? -11.240 20.074 7.556 1.00 23.68 129 GLY B C 1
ATOM 2494 O O . GLY B 1 130 ? -12.159 20.841 7.733 1.00 24.64 129 GLY B O 1
ATOM 2495 N N . ILE B 1 131 ? -10.293 19.886 8.484 1.00 22.25 130 ILE B N 1
ATOM 2496 C CA . ILE B 1 131 ? -10.279 20.708 9.705 1.00 21.94 130 ILE B CA 1
ATOM 2497 C C . ILE B 1 131 ? -10.077 22.192 9.398 1.00 22.04 130 ILE B C 1
ATOM 2498 O O . ILE B 1 131 ? -10.736 23.060 9.987 1.00 23.11 130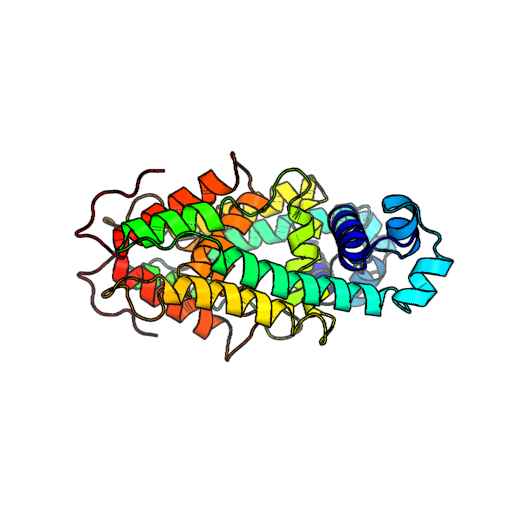 ILE B O 1
ATOM 2503 N N . ARG B 1 132 ? -9.154 22.492 8.488 1.00 22.68 131 ARG B N 1
ATOM 2504 C CA . ARG B 1 132 ? -8.813 23.883 8.196 1.00 24.02 131 ARG B CA 1
ATOM 2505 C C . ARG B 1 132 ? -10.061 24.669 7.778 1.00 24.37 131 ARG B C 1
ATOM 2506 O O . ARG B 1 132 ? -10.276 25.811 8.236 1.00 25.23 131 ARG B O 1
ATOM 2514 N N . LYS B 1 133 ? -10.894 24.017 6.968 1.00 25.44 132 LYS B N 1
ATOM 2515 C CA . LYS B 1 133 ? -12.105 24.642 6.406 1.00 26.41 132 LYS B CA 1
ATOM 2516 C C . LYS B 1 133 ? -13.163 24.901 7.476 1.00 26.36 132 LYS B C 1
ATOM 2517 O O . LYS B 1 133 ? -14.059 25.727 7.272 1.00 26.92 132 LYS B O 1
ATOM 2523 N N . ARG B 1 134 ? -13.059 24.214 8.609 1.00 25.04 133 ARG B N 1
ATOM 2524 C CA . ARG B 1 134 ? -13.973 24.433 9.747 1.00 25.21 133 ARG B CA 1
ATOM 2525 C C . ARG B 1 134 ? -13.451 25.420 10.765 1.00 24.66 133 ARG B C 1
ATOM 2526 O O . ARG B 1 134 ? -14.138 25.686 11.747 1.00 25.04 133 ARG B O 1
ATOM 2534 N N . LEU B 1 135 ? -12.247 25.963 10.565 1.00 25.22 134 LEU B N 1
ATOM 2535 C CA . LEU B 1 135 ? -11.690 26.950 11.513 1.00 25.28 134 LEU B CA 1
ATOM 2536 C C . LEU B 1 135 ? -12.412 28.288 11.396 1.00 26.90 134 LEU B C 1
ATOM 2537 O O . LEU B 1 135 ? -12.584 28.781 10.279 1.00 26.57 134 LEU B O 1
ATOM 2542 N N . PRO B 1 136 ? -12.880 28.845 12.524 1.00 28.22 135 PRO B N 1
ATOM 2543 C CA . PRO B 1 136 ? -13.492 30.193 12.495 1.00 29.81 135 PRO B CA 1
ATOM 2544 C C . PRO B 1 136 ? -12.415 31.260 12.364 1.00 31.17 135 PRO B C 1
ATOM 254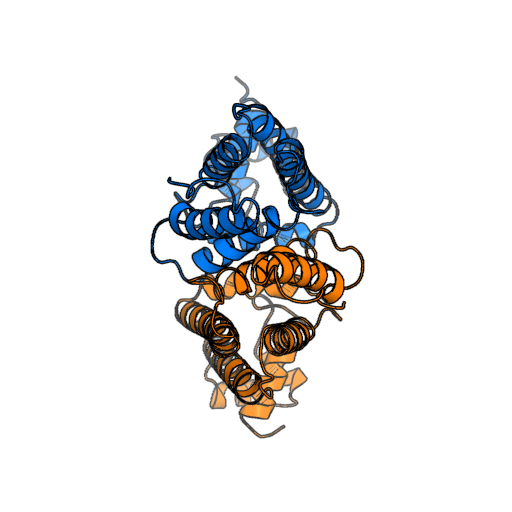5 O O . PRO B 1 136 ? -11.242 30.968 12.592 1.00 30.84 135 PRO B O 1
ATOM 2549 N N . PRO B 1 137 ? -12.809 32.500 12.005 1.00 33.00 136 PRO B N 1
ATOM 2550 C CA . PRO B 1 137 ? -11.873 33.623 12.019 1.00 34.03 136 PRO B CA 1
ATOM 2551 C C . PRO B 1 137 ? -11.260 33.712 13.405 1.00 35.41 136 PRO B C 1
ATOM 2552 O O . PRO B 1 137 ? -11.942 33.411 14.403 1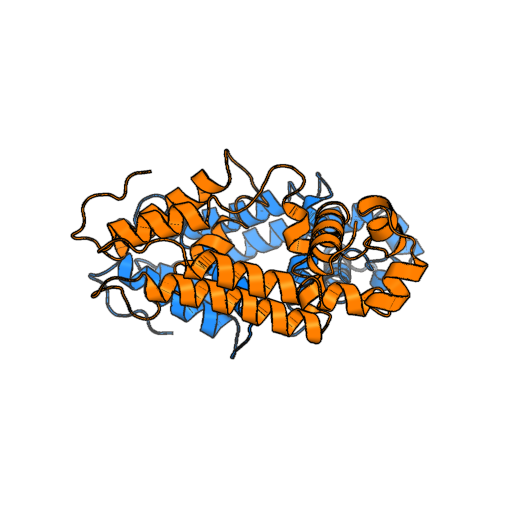.00 37.28 136 PRO B O 1
ATOM 2556 N N . GLY B 1 138 ? -9.980 34.058 13.489 1.00 35.50 137 GLY B N 1
ATOM 2557 C CA . GLY B 1 138 ? -9.342 34.190 14.790 1.00 35.63 137 GLY B CA 1
ATOM 2558 C C . GLY B 1 138 ? -8.691 32.925 15.312 1.00 35.79 137 GLY B C 1
ATOM 2559 O O . GLY B 1 138 ? -8.045 32.927 16.371 1.00 36.58 137 GLY B O 1
ATOM 2560 N N . ALA B 1 139 ? -8.874 31.821 14.597 1.00 34.41 138 ALA B N 1
ATOM 2561 C CA . ALA B 1 139 ? -8.088 30.643 14.890 1.00 33.10 138 ALA B CA 1
ATOM 2562 C C . ALA B 1 139 ? -6.619 30.981 14.667 1.00 32.14 138 ALA B C 1
ATOM 2563 O O . ALA B 1 139 ? -6.269 31.651 13.684 1.00 30.81 138 ALA B O 1
ATOM 2565 N N . PRO B 1 140 ? -5.742 30.517 15.581 1.00 31.35 139 PRO B N 1
ATOM 2566 C CA . PRO B 1 140 ? -4.308 30.667 15.386 1.00 30.94 139 PRO B CA 1
ATOM 2567 C C . PRO B 1 140 ? -3.825 30.117 14.054 1.00 30.65 139 PRO B C 1
ATOM 2568 O O . PRO B 1 140 ? -4.401 29.143 13.523 1.00 30.24 139 PRO B O 1
ATOM 2572 N N . ALA B 1 141 ? -2.737 30.691 13.548 1.00 30.75 140 ALA B N 1
ATOM 2573 C CA . ALA B 1 141 ? -2.085 30.196 12.324 1.00 30.15 140 ALA B CA 1
ATOM 2574 C C . ALA B 1 141 ? -1.755 28.708 12.482 1.00 30.32 140 ALA B C 1
ATOM 2575 O O . ALA B 1 141 ? -1.379 28.276 13.571 1.00 30.84 140 ALA B O 1
ATOM 2577 N N . ALA B 1 142 ? -1.938 27.950 11.400 1.00 29.51 141 ALA B N 1
ATOM 2578 C CA . ALA B 1 142 ? -1.655 26.499 11.359 1.00 29.01 141 ALA B CA 1
ATOM 2579 C C . ALA B 1 142 ? -2.414 25.692 12.408 1.00 27.62 141 ALA B C 1
ATOM 2580 O O . ALA B 1 142 ? -1.981 24.586 12.764 1.00 28.42 141 ALA B O 1
ATOM 2582 N N . ALA B 1 143 ? -3.514 26.228 12.931 1.00 26.09 142 ALA B N 1
ATOM 2583 C CA . ALA B 1 143 ? -4.297 25.530 13.949 1.00 24.99 142 ALA B CA 1
ATOM 2584 C C . ALA B 1 143 ? -4.721 24.121 13.470 1.00 24.68 142 ALA B C 1
ATOM 2585 O O . ALA B 1 143 ? -4.789 23.169 14.284 1.00 23.29 142 ALA B O 1
ATOM 2587 N N . GLU B 1 144 ? -4.974 23.975 12.161 1.00 23.80 143 GLU B N 1
ATOM 2588 C CA . GLU B 1 144 ? -5.396 22.667 11.598 1.00 23.56 143 GLU B CA 1
ATOM 2589 C C . GLU B 1 144 ? -4.325 21.584 11.803 1.00 23.66 143 GLU B C 1
ATOM 2590 O O . GLU B 1 144 ? -4.648 20.406 11.977 1.00 23.64 143 GLU B O 1
ATOM 2596 N N . LEU B 1 145 ? -3.051 21.980 11.761 1.00 23.71 144 LEU B N 1
ATOM 2597 C CA . LEU B 1 145 ? -1.968 21.016 11.956 1.00 24.15 144 LEU B CA 1
ATOM 2598 C C . LEU B 1 145 ? -1.913 20.563 13.411 1.00 22.77 144 LEU B C 1
ATOM 2599 O O . LEU B 1 145 ? -1.768 19.364 13.696 1.00 21.67 144 LEU B O 1
ATOM 2604 N N . LEU B 1 146 ? -2.048 21.515 14.324 1.00 21.20 145 LEU B N 1
ATOM 2605 C CA A LEU B 1 146 ? -2.035 21.229 15.746 0.50 20.99 145 LEU B CA 1
ATOM 2606 C CA B LEU B 1 146 ? -2.050 21.221 15.764 0.50 21.15 145 LEU B CA 1
ATOM 2607 C C . LEU B 1 146 ? -3.205 20.294 16.132 1.00 20.97 145 LEU B C 1
ATOM 2608 O O . LEU B 1 146 ? -3.037 19.343 16.892 1.00 19.10 145 LEU B O 1
ATOM 2617 N N . LEU B 1 147 ? -4.392 20.567 15.577 1.00 20.53 146 LEU B N 1
ATOM 2618 C CA . LEU B 1 147 ? -5.591 19.770 15.928 1.00 18.97 146 LEU B CA 1
ATOM 2619 C C . LEU B 1 147 ? -5.448 18.362 15.400 1.00 18.78 146 LEU B C 1
ATOM 2620 O O . LEU B 1 147 ? -5.778 17.388 16.117 1.00 18.00 146 LEU B O 1
ATOM 2625 N N . HIS B 1 148 ? -4.922 18.205 14.188 1.00 18.74 147 HIS B N 1
ATOM 2626 C CA . HIS B 1 148 ? -4.711 16.869 13.636 1.00 18.87 147 HIS B CA 1
ATOM 2627 C C . HIS B 1 148 ? -3.654 16.122 14.453 1.00 19.57 147 HIS B C 1
ATOM 2628 O O . HIS B 1 148 ? -3.835 14.950 14.760 1.00 17.61 147 HIS B O 1
ATOM 2635 N N . SER B 1 149 ? -2.577 16.830 14.854 1.00 17.42 148 SER B N 1
ATOM 2636 C CA . SER B 1 149 ? -1.566 16.213 15.733 1.00 17.43 148 SER B CA 1
ATOM 2637 C C . SER B 1 149 ? -2.179 15.754 17.057 1.00 17.70 148 SER B C 1
ATOM 2638 O O . SER B 1 149 ? -1.849 14.656 17.536 1.00 18.04 148 SER B O 1
ATOM 2641 N N . VAL B 1 150 ? -3.056 16.555 17.642 1.00 17.55 149 VAL B N 1
ATOM 2642 C CA . VAL B 1 150 ? -3.612 16.156 18.945 1.00 18.63 149 VAL B CA 1
ATOM 2643 C C . VAL B 1 150 ? -4.441 14.874 18.736 1.00 18.43 149 VAL B C 1
ATOM 2644 O O . VAL B 1 150 ? -4.402 13.951 19.547 1.00 19.81 149 VAL B O 1
ATOM 2648 N N . ILE B 1 151 ? -5.268 14.856 17.697 1.00 18.77 150 ILE B N 1
ATOM 2649 C CA . ILE B 1 151 ? -6.053 13.622 17.407 1.00 18.94 150 ILE B CA 1
ATOM 2650 C C . ILE B 1 151 ? -5.126 12.440 17.231 1.00 18.55 150 ILE B C 1
ATOM 2651 O O . ILE B 1 151 ? -5.303 11.386 17.888 1.00 19.71 150 ILE B O 1
ATOM 2656 N N . ALA B 1 152 ? -4.122 12.580 16.373 1.00 18.88 151 ALA B N 1
ATOM 2657 C CA . ALA B 1 152 ? -3.249 11.395 16.115 1.00 17.54 151 ALA B CA 1
ATOM 2658 C C . ALA B 1 152 ? -2.458 10.973 17.375 1.00 17.49 151 ALA B C 1
ATOM 2659 O O . ALA B 1 152 ? -2.322 9.780 17.689 1.00 17.20 151 ALA B O 1
ATOM 2661 N N . GLY B 1 153 ? -1.938 11.956 18.106 1.00 17.39 152 GLY B N 1
ATOM 2662 C CA . GLY B 1 153 ? -1.093 11.676 19.256 1.00 17.79 152 GLY B CA 1
ATOM 2663 C C . GLY B 1 153 ? -1.912 11.106 20.396 1.00 18.42 152 GLY B C 1
ATOM 2664 O O . GLY B 1 153 ? -1.468 10.141 21.044 1.00 18.77 152 GLY B O 1
ATOM 2665 N N . ALA B 1 154 ? -3.098 11.691 20.673 1.00 17.20 153 ALA B N 1
ATOM 2666 C CA . ALA B 1 154 ? -3.874 11.197 21.792 1.00 18.50 153 ALA B CA 1
ATOM 2667 C C . ALA B 1 154 ? -4.443 9.837 21.443 1.00 17.96 153 ALA B C 1
ATOM 2668 O O . ALA B 1 154 ? -4.592 8.962 22.335 1.00 17.94 153 ALA B O 1
ATOM 2670 N N . THR B 1 155 ? -4.703 9.639 20.153 1.00 17.32 154 THR B N 1
ATOM 2671 C CA . THR B 1 155 ? -5.165 8.302 19.681 1.00 18.23 154 THR B CA 1
ATOM 2672 C C . THR B 1 155 ? -4.104 7.245 19.946 1.00 19.66 154 THR B C 1
ATOM 2673 O O . THR B 1 155 ? -4.409 6.160 20.488 1.00 18.05 154 THR B O 1
ATOM 2677 N N . MET B 1 156 ? -2.850 7.536 19.575 1.00 18.40 155 MET B N 1
ATOM 2678 C CA A MET B 1 156 ? -1.700 6.664 19.899 0.50 21.55 155 MET B CA 1
ATOM 2679 C CA B MET B 1 156 ? -1.797 6.574 19.874 0.50 20.50 155 MET B CA 1
ATOM 2680 C C . MET B 1 156 ? -1.536 6.375 21.384 1.00 19.88 155 MET B C 1
ATOM 2681 O O . MET B 1 156 ? -1.257 5.242 21.796 1.00 19.95 155 MET B O 1
ATOM 2690 N N . GLN B 1 157 ? -1.648 7.436 22.205 1.00 19.50 156 GLN B N 1
ATOM 2691 C CA . GLN B 1 157 ? -1.576 7.277 23.663 1.00 20.86 156 GLN B CA 1
ATOM 2692 C C . GLN B 1 157 ? -2.550 6.224 24.145 1.00 19.56 156 GLN B C 1
ATOM 2693 O O . GLN B 1 157 ? -2.197 5.349 24.921 1.00 21.46 156 GLN B O 1
ATOM 2699 N N . TRP B 1 158 ? -3.781 6.335 23.665 1.00 18.97 157 TRP B N 1
ATOM 2700 C CA . TRP B 1 158 ? -4.852 5.439 24.057 1.00 19.01 157 TRP B CA 1
ATOM 2701 C C . TRP B 1 158 ? -4.642 4.043 23.496 1.00 18.31 157 TRP B C 1
ATOM 2702 O O . TRP B 1 158 ? -4.907 3.023 24.178 1.00 19.17 157 TRP B O 1
ATOM 2713 N N . ALA B 1 159 ? -4.145 3.956 22.275 1.00 19.20 158 ALA B N 1
ATOM 2714 C CA . ALA B 1 159 ? -3.925 2.616 21.681 1.00 19.45 158 ALA B CA 1
ATOM 2715 C C . ALA B 1 159 ? -2.904 1.851 22.527 1.00 20.05 158 ALA B C 1
ATOM 2716 O O . ALA B 1 159 ? -3.059 0.638 22.737 1.00 21.22 158 ALA B O 1
ATOM 2718 N N . VAL B 1 160 ? -1.846 2.539 22.947 1.00 18.92 159 VAL B N 1
ATOM 2719 C CA . VAL B 1 160 ? -0.834 1.894 23.779 1.00 19.78 159 VAL B CA 1
ATOM 2720 C C . VAL B 1 160 ? -1.363 1.608 25.199 1.00 20.65 159 VAL B C 1
ATOM 2721 O O . VAL B 1 160 ? -1.214 0.495 25.735 1.00 19.84 159 VAL B O 1
ATOM 2725 N N . ASP B 1 161 ? -1.972 2.624 25.813 1.00 21.47 160 ASP B N 1
ATOM 2726 C CA . ASP B 1 161 ? -2.340 2.658 27.236 1.00 21.88 160 ASP B CA 1
ATOM 2727 C C . ASP B 1 161 ? -3.844 3.059 27.331 1.00 22.64 160 ASP B C 1
ATOM 2728 O O . ASP B 1 161 ? -4.181 4.169 27.745 1.00 24.26 160 ASP B O 1
ATOM 2733 N N . PRO B 1 162 ? -4.734 2.148 26.935 1.00 22.79 161 PRO B N 1
ATOM 2734 C CA . PRO B 1 162 ? -6.145 2.527 26.918 1.00 24.55 161 PRO B CA 1
ATOM 2735 C C . PRO B 1 162 ? -6.757 2.681 28.327 1.00 24.85 161 PRO B C 1
ATOM 2736 O O . PRO B 1 162 ? -6.434 1.919 29.265 1.00 25.72 161 PRO B O 1
ATOM 2740 N N . ASP B 1 163 ? -7.558 3.729 28.457 1.00 27.22 162 ASP B N 1
ATOM 2741 C CA . ASP B 1 163 ? -8.407 4.001 29.598 1.00 29.91 162 ASP B CA 1
ATOM 2742 C C . ASP B 1 163 ? -9.715 4.460 28.963 1.00 30.01 162 ASP B C 1
ATOM 2743 O O . ASP B 1 163 ? -9.721 5.410 28.144 1.00 31.09 162 ASP B O 1
ATOM 2748 N N . GLY B 1 164 ? -10.813 3.760 29.240 1.00 29.25 163 GLY B N 1
ATOM 2749 C CA . GLY B 1 164 ? -12.107 4.209 28.704 1.00 27.05 163 GLY B CA 1
ATOM 2750 C C . GLY B 1 164 ? -12.180 4.129 27.194 1.00 26.26 163 GLY B C 1
ATOM 2751 O O . GLY B 1 164 ? -11.396 3.394 26.549 1.00 25.91 163 GLY B O 1
ATOM 2752 N N . GLU B 1 165 ? -13.092 4.915 26.616 1.00 24.39 164 GLU B N 1
ATOM 2753 C CA . GLU B 1 165 ? -13.281 4.901 25.177 1.00 23.16 164 GLU B CA 1
ATOM 2754 C C . GLU B 1 165 ? -12.273 5.836 24.522 1.00 21.73 164 GLU B C 1
ATOM 2755 O O . GLU B 1 165 ? -11.938 6.876 25.084 1.00 21.64 164 GLU B O 1
ATOM 2761 N N . LEU B 1 166 ? -11.846 5.456 23.335 1.00 21.34 165 LEU B N 1
ATOM 2762 C CA . LEU B 1 166 ? -10.900 6.278 22.561 1.00 19.68 165 LEU B CA 1
ATOM 2763 C C . LEU B 1 166 ? -11.404 7.701 22.466 1.00 20.72 165 LEU B C 1
ATOM 2764 O O . LEU B 1 166 ? -10.681 8.645 22.762 1.00 20.09 165 LEU B O 1
ATOM 2769 N N . ALA B 1 167 ? -12.642 7.861 21.996 1.00 20.07 166 ALA B N 1
ATOM 2770 C CA . ALA B 1 167 ? -13.163 9.193 21.761 1.00 20.97 166 ALA B CA 1
ATOM 2771 C C . ALA B 1 167 ? -13.100 10.087 22.982 1.00 20.63 166 ALA B C 1
ATOM 2772 O O . ALA B 1 167 ? -12.822 11.271 22.862 1.00 21.75 166 ALA B O 1
ATOM 2774 N N . ASP B 1 168 ? -13.419 9.550 24.156 1.00 20.85 167 ASP B N 1
ATOM 2775 C CA . ASP B 1 168 ? -13.384 10.339 25.381 1.00 22.05 167 ASP B CA 1
ATOM 2776 C C . ASP B 1 168 ? -11.972 10.800 25.734 1.00 21.65 167 ASP B C 1
ATOM 2777 O O . ASP B 1 168 ? -11.787 11.941 26.183 1.00 22.75 167 ASP B O 1
ATOM 2782 N N . HIS B 1 169 ? -10.992 9.913 25.553 1.00 20.91 168 HIS B N 1
ATOM 2783 C CA . HIS B 1 169 ? -9.602 10.277 25.794 1.00 19.79 168 HIS B CA 1
ATOM 2784 C C . HIS B 1 169 ? -9.131 11.392 24.857 1.00 19.60 168 HIS B C 1
ATOM 2785 O O . HIS B 1 169 ? -8.588 12.394 25.306 1.00 19.85 168 HIS B O 1
ATOM 2792 N N . VAL B 1 170 ? -9.374 11.218 23.570 1.00 18.98 169 VAL B N 1
ATOM 2793 C CA . VAL B 1 170 ? -8.998 12.208 22.526 1.00 18.82 169 VAL B CA 1
ATOM 2794 C C . VAL B 1 170 ? -9.742 13.507 22.682 1.00 19.05 169 VAL B C 1
ATOM 2795 O O . VAL B 1 170 ? -9.108 14.586 22.671 1.00 19.03 169 VAL B O 1
ATOM 2799 N N . LEU B 1 171 ? -11.071 13.437 22.827 1.00 20.24 170 LEU B N 1
ATOM 2800 C CA . LEU B 1 171 ? -11.863 14.675 22.829 1.00 20.74 170 LEU B CA 1
ATOM 2801 C C . LEU B 1 171 ? -11.652 15.518 24.077 1.00 20.94 170 LEU B C 1
ATOM 2802 O O . LEU B 1 171 ? -11.802 16.718 24.026 1.00 21.47 170 LEU B O 1
ATOM 2807 N N . ALA B 1 172 ? -11.231 14.907 25.183 1.00 20.32 171 ALA B N 1
ATOM 2808 C CA . ALA B 1 172 ? -10.883 15.698 26.357 1.00 20.58 171 ALA B CA 1
ATOM 2809 C C . ALA B 1 172 ? -9.715 16.619 26.046 1.00 20.72 171 ALA B C 1
ATOM 2810 O O . ALA B 1 172 ? -9.669 17.762 26.511 1.00 20.87 171 ALA B O 1
ATOM 2812 N N . GLN B 1 173 ? -8.728 16.074 25.336 1.00 19.00 172 GLN B N 1
ATOM 2813 C CA . GLN B 1 173 ? -7.568 16.862 24.886 1.00 18.89 172 GLN B CA 1
ATOM 2814 C C . GLN B 1 173 ? -7.945 17.900 23.838 1.00 19.34 172 GLN B C 1
ATOM 2815 O O . GLN B 1 173 ? -7.478 19.045 23.903 1.00 20.87 172 GLN B O 1
ATOM 2821 N N . ILE B 1 174 ? -8.846 17.542 22.926 1.00 18.93 173 ILE B N 1
ATOM 2822 C CA . ILE B 1 174 ? -9.336 18.494 21.926 1.00 19.48 173 ILE B CA 1
ATOM 2823 C C . ILE B 1 174 ? -10.057 19.641 22.604 1.00 19.54 173 ILE B C 1
ATOM 2824 O O . ILE B 1 174 ? -9.799 20.804 22.284 1.00 20.99 173 ILE B O 1
ATOM 2829 N N . ALA B 1 175 ? -10.920 19.323 23.565 1.00 20.56 174 ALA B N 1
ATOM 2830 C CA . ALA B 1 175 ? -11.617 20.377 24.318 1.00 21.66 174 ALA B CA 1
ATOM 2831 C C . ALA B 1 175 ? -10.612 21.295 24.980 1.00 21.76 174 ALA B C 1
ATOM 2832 O O . ALA B 1 175 ? -10.756 22.513 24.934 1.00 24.03 174 ALA B O 1
ATOM 2834 N N . ALA B 1 176 ? -9.592 20.710 25.611 1.00 22.22 175 ALA B N 1
ATOM 2835 C CA . ALA B 1 176 ? -8.520 21.477 26.271 1.00 22.64 175 ALA B CA 1
ATOM 2836 C C . ALA B 1 176 ? -7.764 22.468 25.362 1.00 23.52 175 ALA B C 1
ATOM 2837 O O . ALA B 1 176 ? -7.523 23.638 25.760 1.00 23.66 175 ALA B O 1
ATOM 2839 N N . ILE B 1 177 ? -7.417 22.022 24.159 1.00 23.11 176 ILE B N 1
ATOM 2840 C CA . ILE B 1 177 ? -6.705 22.880 23.212 1.00 23.35 176 ILE B CA 1
ATOM 2841 C C . ILE B 1 177 ? -7.655 23.926 22.631 1.00 22.76 176 ILE B C 1
ATOM 2842 O O . ILE B 1 177 ? -7.250 25.049 22.415 1.00 23.55 176 ILE B O 1
ATOM 2847 N N . LEU B 1 178 ? -8.911 23.556 22.360 1.00 23.01 177 LEU B N 1
ATOM 2848 C CA . LEU B 1 178 ? -9.874 24.580 21.916 1.00 23.56 177 LEU B CA 1
ATOM 2849 C C . LEU B 1 178 ? -10.042 25.715 22.951 1.00 24.64 177 LEU B C 1
ATOM 2850 O O . LEU B 1 178 ? -10.140 26.879 22.573 1.00 24.36 177 LEU B O 1
ATOM 2855 N N . CYS B 1 179 ? -10.069 25.385 24.245 1.00 24.91 178 CYS B N 1
ATOM 2856 C CA . CYS B 1 179 ? -10.101 26.435 25.282 1.00 27.17 178 CYS B CA 1
ATOM 2857 C C . CYS B 1 179 ? -8.915 27.383 25.205 1.00 27.06 178 CYS B C 1
ATOM 2858 O O . CYS B 1 179 ? -9.075 28.575 25.439 1.00 27.98 178 CYS B O 1
ATOM 2861 N N . LEU B 1 180 ? -7.730 26.839 24.903 1.00 27.12 179 LEU B N 1
ATOM 2862 C CA . LEU B 1 180 ? -6.527 27.640 24.707 1.00 27.79 179 LEU B CA 1
ATOM 2863 C C . LEU B 1 180 ? -6.544 28.486 23.417 1.00 27.93 179 LEU B C 1
ATOM 2864 O O . LEU B 1 180 ? -6.079 29.640 23.400 1.00 28.21 179 LEU B O 1
ATOM 2869 N N . MET B 1 181 ? -7.121 27.941 22.355 1.00 27.53 180 MET B N 1
ATOM 2870 C CA . MET B 1 181 ? -7.204 28.651 21.089 1.00 28.68 180 MET B CA 1
ATOM 2871 C C . MET B 1 181 ? -8.247 29.747 21.095 1.00 28.68 180 MET B C 1
ATOM 2872 O O . MET B 1 181 ? -8.076 30.731 20.394 1.00 28.77 180 MET B O 1
ATOM 2877 N N . PHE B 1 182 ? -9.332 29.556 21.851 1.00 29.32 181 PHE B N 1
ATOM 2878 C CA . PHE B 1 182 ? -10.481 30.491 21.881 1.00 31.00 181 PHE B CA 1
ATOM 2879 C C . PHE B 1 182 ? -10.813 30.825 23.354 1.00 31.78 181 PHE B C 1
ATOM 2880 O O . PHE B 1 182 ? -11.837 30.388 23.879 1.00 31.86 181 PHE B O 1
ATOM 2888 N N . PRO B 1 183 ? -9.907 31.551 24.050 1.00 33.42 182 PRO B N 1
ATOM 2889 C CA . PRO B 1 183 ? -10.048 31.698 25.503 1.00 35.13 182 PRO B CA 1
ATOM 2890 C C . PRO B 1 183 ? -11.247 32.550 25.930 1.00 37.11 182 PRO B C 1
ATOM 2891 O O . PRO B 1 183 ? -11.666 32.473 27.094 1.00 37.64 182 PRO B O 1
ATOM 2895 N N . GLU B 1 184 ? -11.815 33.310 24.990 1.00 38.16 183 GLU B N 1
ATOM 2896 C CA . GLU B 1 184 ? -13.002 34.108 25.259 1.00 40.77 183 GLU B CA 1
ATOM 2897 C C . GLU B 1 184 ? -14.303 33.360 24.961 1.00 40.72 183 GLU B C 1
ATOM 2898 O O . GLU B 1 184 ? -15.375 33.913 25.145 1.00 41.30 183 GLU B O 1
ATOM 2904 N N . HIS B 1 185 ? -14.209 32.111 24.511 1.00 41.17 184 HIS B N 1
ATOM 2905 C CA . HIS B 1 185 ? -15.389 31.270 24.286 1.00 42.05 184 HIS B CA 1
ATOM 2906 C C . HIS B 1 185 ? -15.836 30.565 25.578 1.00 42.18 184 HIS B C 1
ATOM 2907 O O . HIS B 1 185 ? -15.010 30.276 26.445 1.00 42.36 184 HIS B O 1
ATOM 2914 N N . ASP B 1 186 ? -17.136 30.283 25.694 1.00 42.20 185 ASP B N 1
ATOM 2915 C CA . ASP B 1 186 ? -17.645 29.408 26.751 1.00 42.76 185 ASP B CA 1
ATOM 2916 C C . ASP B 1 186 ? -16.962 28.033 26.662 1.00 43.27 185 ASP B C 1
ATOM 2917 O O . ASP B 1 186 ? -16.532 27.622 25.579 1.00 43.22 185 ASP B O 1
ATOM 2919 N N . ASP B 1 187 ? -16.860 27.330 27.790 1.00 43.56 186 ASP B N 1
ATOM 2920 C CA . ASP B 1 187 ? -16.287 25.972 27.804 1.00 43.95 186 ASP B CA 1
ATOM 2921 C C . ASP B 1 187 ? -16.882 25.060 26.722 1.00 43.69 186 ASP B C 1
ATOM 2922 O O . ASP B 1 187 ? -18.070 25.148 26.382 1.00 44.64 186 ASP B O 1
ATOM 2924 N N . PHE B 1 188 ? -16.034 24.189 26.186 1.00 42.88 187 PHE B N 1
ATOM 2925 C CA . PHE B 1 188 ? -16.424 23.263 25.133 1.00 41.67 187 PHE B CA 1
ATOM 2926 C C . PHE B 1 188 ? -16.928 21.967 25.771 1.00 41.64 187 PHE B C 1
ATOM 2927 O O . PHE B 1 188 ? -16.154 21.233 26.368 1.00 41.94 187 PHE B O 1
ATOM 2935 N N . GLN B 1 189 ? -18.239 21.724 25.674 1.00 41.71 188 GLN B N 1
ATOM 2936 C CA . GLN B 1 189 ? -18.884 20.654 26.450 1.00 41.24 188 GLN B CA 1
ATOM 2937 C C . GLN B 1 189 ? -18.583 19.268 25.919 1.00 40.73 188 GLN B C 1
ATOM 2938 O O . GLN B 1 189 ? -18.900 18.953 24.767 1.00 40.58 188 GLN B O 1
ATOM 2940 N N . LEU B 1 190 ? -17.985 18.442 26.773 1.00 40.55 189 LEU B N 1
ATOM 2941 C CA . LEU B 1 190 ? -17.808 17.007 26.465 1.00 39.82 189 LEU B CA 1
ATOM 2942 C C . LEU B 1 190 ? -18.556 16.151 27.480 1.00 39.77 189 LEU B C 1
ATOM 2943 O O . LEU B 1 190 ? -18.154 16.079 28.641 1.00 39.66 189 LEU B O 1
#